Protein AF-A0A818IYR2-F1 (afdb_monomer)

Solvent-accessible surface area (backbone atoms only — not comparable to full-atom values): 24851 Å² total; per-residue (Å²): 136,66,74,66,60,59,52,50,53,51,47,46,41,60,77,42,41,96,75,52,50,72,68,57,50,47,56,48,41,55,52,50,44,56,57,54,74,73,45,86,53,64,68,64,41,49,56,53,48,41,64,60,46,57,47,49,39,68,41,31,75,79,38,62,66,66,35,34,57,78,54,56,71,30,67,50,52,53,47,46,45,56,63,38,51,36,45,47,55,69,46,66,86,74,67,72,72,68,60,32,51,44,39,28,52,53,23,48,36,49,27,32,37,36,74,49,62,43,92,86,26,41,68,60,55,42,67,64,65,74,31,70,65,48,48,50,42,51,28,51,52,38,48,42,58,58,78,36,76,89,55,66,82,39,60,36,55,39,45,20,53,42,27,48,51,53,22,55,54,48,52,47,78,69,66,71,52,75,70,60,47,63,66,45,48,60,41,53,52,29,49,46,51,38,58,63,27,73,68,43,52,52,50,51,64,47,40,76,81,43,52,76,52,84,79,50,50,54,54,42,30,61,50,36,48,44,49,64,56,50,51,54,30,70,80,44,96,49,44,68,61,34,50,54,41,45,52,55,50,45,48,49,48,31,61,42,58,67,69,54,58,53,73,54,63,78,53,38,50,73,67,54,52,50,30,53,51,47,39,49,47,54,67,43,48,58,41,69,65,72,50,71,83,66,66,43,79,90,41,48,62,49,52,54,53,44,51,52,44,49,52,50,31,49,60,50,58,68,75,50,76,86,46,74,68,49,46,54,48,53,43,52,48,34,52,53,56,34,50,46,52,61,25,68,71,54,33,55,53,54,61,68,43,82,63,52,61,62,51,38,56,57,46,52,70,47,98,42,68,70,48,24,42,35,29,50,51,38,46,44,69,66,50,54,55,74,59,54,72,66,45,96,51,62,69,60,53,51,48,49,49,50,56,48,47,66,70,44,73,84,40,83,91,43,55,68,60,51,52,56,48,52,59,38,45,58,47,75,46,63,77,65,60,60,47,52,52,52,51,52,49,62,63,68,68,52,78,81,87,124

pLDDT: mean 78.22, std 14.36, range [30.31, 95.5]

Foldseek 3Di:
DDPVVLVVLLVCLQPCVVPADLVSVLVNLVVLVVVLVVDPDLVVSLVSLLSVLVSLLVCLQVHQSCLDQVNLLRVSLVCLCVSQQLVLLVCVPPDDDVSLQSLLSSLSSLLSSLVNDDLNRLVSNCVRLLDLSNLVSLLVVLVCLQVHPPCLPPQSVLNSSLSSLSSVVSSVVNPDDPVSVVSCVSVLVSLLSSLLGPVVLVVLQCVQVCLLPDDGSNCCNRQPRSLVVLVVCVVDPNVVSSLSSLLSLLVSNLVSLLPDDLVSLLSHDPSNLNSVLRNLCSNLVCLQVQVVVNPDVSRLVSLLSSLVSLVVSLVVLVVDDDDPSSVSSLLSSLVSLLSLLSHDVSLVSCLVPVVLLVSLVVQCPPPDLSSVQSSLSNCLSNDALVVLVPDPCLVSNVVSLVVVLVVPVVDPVCVVVNVSSVVSVVSRDDPVVVVVVVVVVVVVPDPPPD

Radius of gyration: 25.3 Å; Cα contacts (8 Å, |Δi|>4): 445; chains: 1; bounding box: 52×73×76 Å

Mean predicted aligned error: 10.85 Å

Nearest PDB structures (foldseek):
  7rdr-assembly1_A  TM=2.382E-01  e=3.652E-03  unidentified
  7nsc-assembly1_E  TM=1.881E-01  e=1.476E-03  Homo sapiens
  7bdx-assembly1_B  TM=4.785E-01  e=6.117E-01  Homo sapiens
  5a7d-assembly2_E  TM=3.822E-01  e=5.436E-01  Drosophila melanogaster
  6e9t-assembly1_B  TM=2.996E-01  e=1.575E+00  synthetic construct

Secondary structure (DSSP, 8-state):
--HHHHHHHHHHHHHHGGG--HHHHHHHHHHHHHHHHT---HHHHHHHHHHHHHHHHHHHHH-SGGGSHHHHTSHHHHHIIIIIIIHHHHTTTT--THHHHHHHHHHHHHHHHHHT--TTTHHHHHHHH--HHHHHHHHHHHHHHHH-GGGTT-HHHHHHHHHHHHHHHHHHTT---HHHHHHHHHHHHHHHHHHTSHHHHHHHHHHHHHTTSPPPHHHIIIIIIHHHHHTHHHHSS-HHHHHHHHHHHHHHHHHHHHTS-GGGGGG--HHHHHHHHHHHHHHHHHHHTT-GGGGSHHHHHHHHHHHHHHHHHHHHHTTS---HHHHHHHHHHHHHHHHHTTSHHHHHHHHH-TTHHHHHHHHTTSS-HHHHHHHHHHHHHHS-HHHHHTSS-HHHHHHHHHHHHHHHTT-GGGHHHHHHHHHHHHTTS-HHHHHHHHHHHHHHS-----

Structure (mmCIF, N/CA/C/O backbone):
data_AF-A0A818IYR2-F1
#
_entry.id   AF-A0A818IYR2-F1
#
loop_
_atom_site.group_PDB
_atom_site.id
_atom_site.type_symbol
_atom_site.label_atom_id
_atom_site.label_alt_id
_atom_site.label_comp_id
_atom_site.label_asym_id
_atom_site.label_entity_id
_atom_site.label_seq_id
_atom_site.pdbx_PDB_ins_code
_atom_site.Cartn_x
_atom_site.Cartn_y
_atom_site.Cartn_z
_atom_site.occupancy
_atom_site.B_iso_or_equiv
_atom_site.auth_seq_id
_atom_site.auth_comp_id
_atom_site.auth_asym_id
_atom_site.auth_atom_id
_atom_site.pdbx_PDB_model_num
ATOM 1 N N . MET A 1 1 ? -11.472 0.036 43.973 1.00 47.34 1 MET A N 1
ATOM 2 C CA . MET A 1 1 ? -10.550 -1.118 44.088 1.00 47.34 1 MET A CA 1
ATOM 3 C C . MET A 1 1 ? -9.203 -0.691 43.511 1.00 47.34 1 MET A C 1
ATOM 5 O O . MET A 1 1 ? -9.164 0.326 42.828 1.00 47.34 1 MET A O 1
ATOM 9 N N . SER A 1 2 ? -8.090 -1.265 43.975 1.00 46.97 2 SER A N 1
ATOM 10 C CA . SER A 1 2 ? -6.793 -0.568 43.991 1.00 46.97 2 SER A CA 1
ATOM 11 C C . SER A 1 2 ? -6.053 -0.626 42.649 1.00 46.97 2 SER A C 1
ATOM 13 O O . SER A 1 2 ? -5.951 -1.681 42.031 1.00 46.97 2 SER A O 1
ATOM 15 N N . LYS A 1 3 ? -5.440 0.501 42.253 1.00 55.44 3 LYS A N 1
ATOM 16 C CA . LYS A 1 3 ? -4.482 0.625 41.132 1.00 55.44 3 LYS A CA 1
ATOM 17 C C . LYS A 1 3 ? -3.431 -0.500 41.064 1.00 55.44 3 LYS A C 1
ATOM 19 O O . LYS A 1 3 ? -2.892 -0.747 39.992 1.00 55.44 3 LYS A O 1
ATOM 24 N N . ASN A 1 4 ? -3.163 -1.179 42.182 1.00 60.94 4 ASN A N 1
ATOM 25 C CA . ASN A 1 4 ? -2.232 -2.301 42.272 1.00 60.94 4 ASN A CA 1
ATOM 26 C C . ASN A 1 4 ? -2.635 -3.486 41.378 1.00 60.94 4 ASN A C 1
ATOM 28 O O . ASN A 1 4 ? -1.758 -4.091 40.780 1.00 60.94 4 ASN A O 1
ATOM 32 N N . SER A 1 5 ? -3.932 -3.774 41.213 1.00 76.25 5 SER A N 1
ATOM 33 C CA . SER A 1 5 ? -4.376 -4.938 40.429 1.00 76.25 5 SER A CA 1
ATOM 34 C C . SER A 1 5 ? -4.244 -4.723 38.911 1.00 76.25 5 SER A C 1
ATOM 36 O O . SER A 1 5 ? -3.823 -5.626 38.195 1.00 76.25 5 SER A O 1
ATOM 38 N N . ILE A 1 6 ? -4.489 -3.505 38.405 1.00 81.44 6 ILE A N 1
ATOM 39 C CA . ILE A 1 6 ? -4.233 -3.175 36.989 1.00 81.44 6 ILE A CA 1
ATOM 40 C C . ILE A 1 6 ? -2.739 -3.268 36.676 1.00 81.44 6 ILE A C 1
ATOM 42 O O . ILE A 1 6 ? -2.364 -3.888 35.682 1.00 81.44 6 ILE A O 1
ATOM 46 N N . GLU A 1 7 ? -1.879 -2.690 37.520 1.00 84.19 7 GLU A N 1
ATOM 47 C CA . GLU A 1 7 ? -0.434 -2.711 37.276 1.00 84.19 7 GLU A CA 1
ATOM 48 C C . GLU A 1 7 ? 0.134 -4.139 37.317 1.00 84.19 7 GLU A C 1
ATOM 50 O O . GLU A 1 7 ? 1.054 -4.440 36.560 1.00 84.19 7 GLU A O 1
ATOM 55 N N . GLU A 1 8 ? -0.439 -5.042 38.120 1.00 85.19 8 GLU A N 1
ATOM 56 C CA . GLU A 1 8 ? -0.088 -6.470 38.125 1.00 85.19 8 GLU A CA 1
ATOM 57 C C . GLU A 1 8 ? -0.376 -7.137 36.772 1.00 85.19 8 GLU A C 1
ATOM 59 O O . GLU A 1 8 ? 0.517 -7.766 36.191 1.00 85.19 8 GLU A O 1
ATOM 64 N N . HIS A 1 9 ? -1.579 -6.949 36.216 1.00 87.50 9 HIS A N 1
ATOM 65 C CA . HIS A 1 9 ? -1.922 -7.467 34.886 1.00 87.50 9 HIS A CA 1
ATOM 66 C C . HIS A 1 9 ? -1.036 -6.851 33.792 1.00 87.50 9 HIS A C 1
ATOM 68 O O . HIS A 1 9 ? -0.503 -7.569 32.944 1.00 87.50 9 HIS A O 1
ATOM 74 N N . LEU A 1 10 ? -0.806 -5.534 33.828 1.00 86.56 10 LEU A N 1
ATOM 75 C CA . LEU A 1 10 ? 0.062 -4.856 32.859 1.00 86.56 10 LEU A CA 1
ATOM 76 C C . LEU A 1 10 ? 1.512 -5.336 32.948 1.00 86.56 10 LEU A C 1
ATOM 78 O O . LEU A 1 10 ? 2.140 -5.582 31.919 1.00 86.56 10 LEU A O 1
ATOM 82 N N . THR A 1 11 ? 2.042 -5.501 34.159 1.00 86.38 11 THR A N 1
ATOM 83 C CA . THR A 1 11 ? 3.401 -6.009 34.392 1.00 86.38 11 THR A CA 1
ATOM 84 C C . THR A 1 11 ? 3.534 -7.441 33.894 1.00 86.38 11 THR A C 1
ATOM 86 O O . THR A 1 11 ? 4.506 -7.757 33.209 1.00 86.38 11 THR A O 1
ATOM 89 N N . THR A 1 12 ? 2.523 -8.276 34.140 1.00 86.19 12 THR A N 1
ATOM 90 C CA . THR A 1 12 ? 2.473 -9.655 33.643 1.00 86.19 12 THR A CA 1
ATOM 91 C C . THR A 1 12 ? 2.527 -9.696 32.116 1.00 86.19 12 THR A C 1
ATOM 93 O O . THR A 1 12 ? 3.352 -10.412 31.552 1.00 86.19 12 THR A O 1
ATOM 96 N N . ILE A 1 13 ? 1.731 -8.875 31.424 1.00 86.69 13 ILE A N 1
ATOM 97 C CA . ILE A 1 13 ? 1.760 -8.794 29.954 1.00 86.69 13 ILE A CA 1
ATOM 98 C C . ILE A 1 13 ? 3.110 -8.247 29.456 1.00 86.69 13 ILE A C 1
ATOM 100 O O . ILE A 1 13 ? 3.665 -8.779 28.497 1.00 86.69 13 ILE A O 1
ATOM 104 N N . ARG A 1 14 ? 3.685 -7.227 30.111 1.00 85.69 14 ARG A N 1
ATOM 105 C CA . ARG A 1 14 ? 4.997 -6.659 29.733 1.00 85.69 14 ARG A CA 1
ATOM 106 C C . ARG A 1 14 ? 6.133 -7.673 29.853 1.00 85.69 14 ARG A C 1
ATOM 108 O O . ARG A 1 14 ? 6.979 -7.739 28.969 1.00 85.69 14 ARG A O 1
ATOM 115 N N . GLN A 1 15 ? 6.181 -8.418 30.955 1.00 84.88 15 GLN A N 1
ATOM 116 C CA . GLN A 1 15 ? 7.311 -9.293 31.286 1.00 84.88 15 GLN A CA 1
ATOM 117 C C . GLN A 1 15 ? 7.163 -10.696 30.699 1.00 84.88 15 GLN A C 1
ATOM 119 O O . GLN A 1 15 ? 8.152 -11.311 30.305 1.00 84.88 15 GLN A O 1
ATOM 124 N N . HIS A 1 16 ? 5.932 -11.196 30.626 1.00 83.81 16 HIS A N 1
ATOM 125 C CA . HIS A 1 16 ? 5.642 -12.586 30.289 1.00 83.81 16 HIS A CA 1
ATOM 126 C C . HIS A 1 16 ? 4.707 -12.730 29.095 1.00 83.81 16 HIS A C 1
ATOM 128 O O . HIS A 1 16 ? 4.331 -13.853 28.768 1.00 83.81 16 HIS A O 1
ATOM 134 N N . GLY A 1 17 ? 4.354 -11.637 28.414 1.00 78.06 17 GLY A N 1
ATOM 135 C CA . GLY A 1 17 ? 3.335 -11.629 27.370 1.00 78.06 17 GLY A CA 1
ATOM 136 C C . GLY A 1 17 ? 3.499 -12.734 26.331 1.00 78.06 17 GLY A C 1
ATOM 137 O O . GLY A 1 17 ? 2.542 -13.458 26.096 1.00 78.06 17 GLY A O 1
ATOM 138 N N . LEU A 1 18 ? 4.713 -12.969 25.812 1.00 79.44 18 LEU A N 1
ATOM 139 C CA . LEU A 1 18 ? 5.007 -14.029 24.824 1.00 79.44 18 LEU A CA 1
ATOM 140 C C . LEU A 1 18 ? 4.777 -15.465 25.339 1.00 79.44 18 LEU A C 1
ATOM 142 O O . LEU A 1 18 ? 4.669 -16.392 24.547 1.00 79.44 18 LEU A O 1
ATOM 146 N N . SER A 1 19 ? 4.692 -15.654 26.656 1.00 82.75 19 SER A N 1
ATOM 147 C CA . SER A 1 19 ? 4.426 -16.945 27.304 1.00 82.75 19 SER A CA 1
ATOM 148 C C . SER A 1 19 ? 2.979 -17.120 27.784 1.00 82.75 19 SER A C 1
ATOM 150 O O . SER A 1 19 ? 2.596 -18.233 28.130 1.00 82.75 19 SER A O 1
ATOM 152 N N . LEU A 1 20 ? 2.162 -16.057 27.784 1.00 86.62 20 LEU A N 1
ATOM 153 C CA . LEU A 1 20 ? 0.773 -16.111 28.262 1.00 86.62 20 LEU A CA 1
ATOM 154 C C . LEU A 1 20 ? -0.142 -16.831 27.277 1.00 86.62 20 LEU A C 1
ATOM 156 O O . LEU A 1 20 ? -0.167 -16.458 26.114 1.00 86.62 20 LEU A O 1
ATOM 160 N N . SER A 1 21 ? -0.941 -17.801 27.708 1.00 89.44 21 SER A N 1
ATOM 161 C CA . SER A 1 21 ? -1.954 -18.407 26.836 1.00 89.44 21 SER A CA 1
ATOM 162 C C . SER A 1 21 ? -3.038 -17.399 26.421 1.00 89.44 21 SER A C 1
ATOM 164 O O . SER A 1 21 ? -3.223 -16.355 27.052 1.00 89.44 21 SER A O 1
ATOM 166 N N . VAL A 1 22 ? -3.796 -17.734 25.376 1.00 89.69 22 VAL A N 1
ATOM 167 C CA . VAL A 1 22 ? -4.960 -16.949 24.929 1.00 89.69 22 VAL A CA 1
ATOM 168 C C . VAL A 1 22 ? -5.965 -16.742 26.063 1.00 89.69 22 VAL A C 1
ATOM 170 O O . VAL A 1 22 ? -6.416 -15.622 26.282 1.00 89.69 22 VAL A O 1
ATOM 173 N N . GLU A 1 23 ? -6.225 -17.775 26.864 1.00 91.31 23 GLU A N 1
ATOM 174 C CA . GLU A 1 23 ? -7.128 -17.693 28.019 1.00 91.31 23 GLU A CA 1
ATOM 175 C C . GLU A 1 23 ? -6.606 -16.742 29.113 1.00 91.31 23 GLU A C 1
ATOM 177 O O . GLU A 1 23 ? -7.370 -15.992 29.723 1.00 91.31 23 GLU A O 1
ATOM 182 N N . GLN A 1 24 ? -5.288 -16.710 29.341 1.00 90.50 24 GLN A N 1
ATOM 183 C CA . GLN A 1 24 ? -4.668 -15.778 30.293 1.00 90.50 24 GLN A CA 1
ATOM 184 C C . GLN A 1 24 ? -4.734 -14.324 29.802 1.00 90.50 24 GLN A C 1
ATOM 186 O O . GLN A 1 24 ? -4.959 -13.403 30.597 1.00 90.50 24 GLN A O 1
ATOM 191 N N . LEU A 1 25 ? -4.569 -14.106 28.494 1.00 91.25 25 LEU A N 1
ATOM 192 C CA . LEU A 1 25 ? -4.761 -12.793 27.875 1.00 91.25 25 LEU A CA 1
ATOM 193 C C . LEU A 1 25 ? -6.222 -12.351 27.972 1.00 91.25 25 LEU A C 1
ATOM 195 O O . LEU A 1 25 ? -6.486 -11.228 28.394 1.00 91.25 25 LEU A O 1
ATOM 199 N N . LYS A 1 26 ? -7.160 -13.252 27.675 1.00 93.19 26 LYS A N 1
ATOM 200 C CA . LYS A 1 26 ? -8.598 -13.011 27.792 1.00 93.19 26 LYS A CA 1
ATOM 201 C C . LYS A 1 26 ? -9.000 -12.630 29.215 1.00 93.19 26 LYS A C 1
ATOM 203 O O . LYS A 1 26 ? -9.632 -11.601 29.398 1.00 93.19 26 LYS A O 1
ATOM 208 N N . THR A 1 27 ? -8.507 -13.357 30.220 1.00 92.44 27 THR A N 1
ATOM 209 C CA . THR A 1 27 ? -8.728 -13.026 31.640 1.00 92.44 27 THR A CA 1
ATOM 210 C C . THR A 1 27 ? -8.255 -11.605 31.971 1.00 92.44 27 THR A C 1
ATOM 212 O O . THR A 1 27 ? -8.917 -10.867 32.700 1.00 92.44 27 THR A O 1
ATOM 215 N N . SER A 1 28 ? -7.114 -11.190 31.411 1.00 92.00 28 SER A N 1
ATOM 216 C CA . SER A 1 28 ? -6.619 -9.819 31.581 1.00 92.00 28 SER A CA 1
ATOM 217 C C . SER A 1 28 ? -7.501 -8.799 30.856 1.00 92.00 28 SER A C 1
ATOM 219 O O . SER A 1 28 ? -7.740 -7.715 31.383 1.00 92.00 28 SER A O 1
ATOM 221 N N . PHE A 1 29 ? -8.026 -9.134 29.676 1.00 94.06 29 PHE A N 1
ATOM 222 C CA . PHE A 1 29 ? -8.941 -8.265 28.939 1.00 94.06 29 PHE A CA 1
ATOM 223 C C . PHE A 1 29 ? -10.302 -8.125 29.627 1.00 94.06 29 PHE A C 1
ATOM 225 O O . PHE A 1 29 ? -10.819 -7.012 29.681 1.00 94.06 29 PHE A O 1
ATOM 232 N N . ASP A 1 30 ? -10.864 -9.195 30.189 1.00 94.25 30 ASP A N 1
ATOM 233 C CA . ASP A 1 30 ? -12.097 -9.161 30.990 1.00 94.25 30 ASP A CA 1
ATOM 234 C C . ASP A 1 30 ? -11.946 -8.214 32.189 1.00 94.25 30 ASP A C 1
ATOM 236 O O . ASP A 1 30 ? -12.815 -7.379 32.477 1.00 94.25 30 ASP A O 1
ATOM 240 N N . PHE A 1 31 ? -10.791 -8.290 32.857 1.00 92.94 31 PHE A N 1
ATOM 241 C CA . PHE A 1 31 ? -10.442 -7.382 33.941 1.00 92.94 31 PHE A CA 1
ATOM 242 C C . PHE A 1 31 ? -10.345 -5.927 33.452 1.00 92.94 31 PHE A C 1
ATOM 244 O O . PHE A 1 31 ? -10.959 -5.035 34.039 1.00 92.94 31 PHE A O 1
ATOM 251 N N . PHE A 1 32 ? -9.658 -5.675 32.331 1.00 93.62 32 PHE A N 1
ATOM 252 C CA . PHE A 1 32 ? -9.563 -4.335 31.741 1.00 93.62 32 PHE A CA 1
ATOM 253 C C . PHE A 1 32 ? -10.931 -3.758 31.375 1.00 93.62 32 PHE A C 1
ATOM 255 O O . PHE A 1 32 ? -11.208 -2.603 31.690 1.00 93.62 32 PHE A O 1
ATOM 262 N N . VAL A 1 33 ? -11.805 -4.548 30.749 1.00 93.88 33 VAL A N 1
ATOM 263 C CA . VAL A 1 33 ? -13.171 -4.132 30.398 1.00 93.88 33 VAL A CA 1
ATOM 264 C C . VAL A 1 33 ? -13.954 -3.735 31.647 1.00 93.88 33 VAL A C 1
ATOM 266 O O . VAL A 1 33 ? -14.619 -2.697 31.647 1.00 93.88 33 VAL A O 1
ATOM 269 N N . THR A 1 34 ? -13.854 -4.530 32.714 1.00 92.81 34 THR A N 1
ATOM 270 C CA . THR A 1 34 ? -14.526 -4.249 33.989 1.00 92.81 34 THR A CA 1
ATOM 271 C C . THR A 1 34 ? -14.072 -2.911 34.561 1.00 92.81 34 THR A C 1
ATOM 273 O O . THR A 1 34 ? -14.911 -2.068 34.869 1.00 92.81 34 THR A O 1
ATOM 276 N N . GLU A 1 35 ? -12.763 -2.668 34.622 1.00 90.75 35 GLU A N 1
ATOM 277 C CA . GLU A 1 35 ? -12.214 -1.406 35.130 1.00 90.75 35 GLU A CA 1
ATOM 278 C C . GLU A 1 35 ? -12.613 -0.211 34.250 1.00 90.75 35 GLU A C 1
ATOM 280 O O . GLU A 1 35 ? -13.051 0.819 34.766 1.00 90.75 35 GLU A O 1
ATOM 285 N N . LEU A 1 36 ? -12.558 -0.347 32.921 1.00 91.00 36 LEU A N 1
ATOM 286 C CA . LEU A 1 36 ? -12.937 0.723 31.990 1.00 91.00 36 LEU A CA 1
ATOM 287 C C . LEU A 1 36 ? -14.412 1.125 32.112 1.00 91.00 36 LEU A C 1
ATOM 289 O O . LEU A 1 36 ? -14.730 2.309 31.980 1.00 91.00 36 LEU A O 1
ATOM 293 N N . LYS A 1 37 ? -15.302 0.170 32.411 1.00 89.62 37 LYS A N 1
ATOM 294 C CA . LYS A 1 37 ? -16.732 0.424 32.651 1.00 89.62 37 LYS A CA 1
ATOM 295 C C . LYS A 1 37 ? -16.999 1.236 33.922 1.00 89.62 37 LYS A C 1
ATOM 297 O O . LYS A 1 37 ? -18.067 1.826 34.026 1.00 89.62 37 LYS A O 1
ATOM 302 N N . THR A 1 38 ? -16.054 1.303 34.864 1.00 89.56 38 THR A N 1
ATOM 303 C CA . THR A 1 38 ? -16.214 2.091 36.103 1.00 89.56 38 THR A CA 1
ATOM 304 C C . THR A 1 38 ? -15.841 3.569 35.960 1.00 89.56 38 THR A C 1
ATOM 306 O O . THR A 1 38 ? -16.116 4.360 36.861 1.00 89.56 38 THR A O 1
ATOM 309 N N . ILE A 1 39 ? -15.196 3.960 34.856 1.00 88.25 39 ILE A N 1
ATOM 310 C CA . ILE A 1 39 ? -14.648 5.309 34.672 1.00 88.25 39 ILE A CA 1
ATOM 311 C C . ILE A 1 39 ? -15.516 6.076 33.686 1.00 88.25 39 ILE A C 1
ATOM 313 O O . ILE A 1 39 ? -15.412 5.820 32.495 1.00 88.25 39 ILE A O 1
ATOM 317 N N . ASP A 1 40 ? -16.301 7.061 34.120 1.00 84.62 40 ASP A N 1
ATOM 318 C CA . ASP A 1 40 ? -17.147 7.858 33.209 1.00 84.62 40 ASP A CA 1
ATOM 319 C C . ASP A 1 40 ? -16.381 8.949 32.443 1.00 84.62 40 ASP A C 1
ATOM 321 O O . ASP A 1 40 ? -16.734 9.304 31.318 1.00 84.62 40 ASP A O 1
ATOM 325 N N . ASN A 1 41 ? -15.313 9.488 33.037 1.00 87.75 41 ASN A N 1
ATOM 326 C CA . ASN A 1 41 ? -14.535 10.570 32.441 1.00 87.75 41 ASN A CA 1
ATOM 327 C C . ASN A 1 41 ? -13.654 10.064 31.283 1.00 87.75 41 ASN A C 1
ATOM 329 O O . ASN A 1 41 ? -12.801 9.193 31.463 1.00 87.75 41 ASN A O 1
ATOM 333 N N . PHE A 1 42 ? -13.823 10.670 30.105 1.00 82.56 42 PHE A N 1
ATOM 334 C CA . PHE A 1 42 ? -13.135 10.278 28.873 1.00 82.56 42 PHE A CA 1
ATOM 335 C C . PHE A 1 42 ? -11.606 10.374 28.954 1.00 82.56 42 PHE A C 1
ATOM 337 O O . PHE A 1 42 ? -10.924 9.448 28.525 1.00 82.56 42 PHE A O 1
ATOM 344 N N . GLU A 1 43 ? -11.053 11.455 29.507 1.00 83.00 43 GLU A N 1
ATOM 345 C CA . GLU A 1 43 ? -9.597 11.651 29.596 1.00 83.00 43 GLU A CA 1
ATOM 346 C C . GLU A 1 43 ? -8.948 10.612 30.514 1.00 83.00 43 GLU A C 1
ATOM 348 O O . GLU A 1 43 ? -7.946 9.988 30.162 1.00 83.00 43 GLU A O 1
ATOM 353 N N . THR A 1 44 ? -9.567 10.371 31.673 1.00 85.25 44 THR A N 1
ATOM 354 C CA . THR A 1 44 ? -9.107 9.371 32.644 1.00 85.25 44 THR A CA 1
ATOM 355 C C . THR A 1 44 ? -9.162 7.973 32.038 1.00 85.25 44 THR A C 1
ATOM 357 O O . THR A 1 44 ? -8.199 7.211 32.143 1.00 85.25 44 THR A O 1
ATOM 360 N N . ARG A 1 45 ? -10.264 7.653 31.349 1.00 87.25 45 ARG A N 1
ATOM 361 C CA . ARG A 1 45 ? -10.434 6.377 30.653 1.00 87.25 45 ARG A CA 1
ATOM 362 C C . ARG A 1 45 ? -9.400 6.211 29.536 1.00 87.25 45 ARG A C 1
ATOM 364 O O . ARG A 1 45 ? -8.774 5.163 29.442 1.00 87.25 45 ARG A O 1
ATOM 371 N N . SER A 1 46 ? -9.162 7.253 28.743 1.00 85.88 46 SER A N 1
ATOM 372 C CA . SER A 1 46 ? -8.192 7.237 27.639 1.00 85.88 46 SER A CA 1
ATOM 373 C C . SER A 1 46 ? -6.762 7.035 28.136 1.00 85.88 46 SER A C 1
ATOM 375 O O . SER A 1 46 ? -6.030 6.219 27.584 1.00 85.88 46 SER A O 1
ATOM 377 N N . SER A 1 47 ? -6.376 7.712 29.222 1.00 85.69 47 SER A N 1
ATOM 378 C CA . SER A 1 47 ? -5.067 7.532 29.864 1.00 85.69 47 SER A CA 1
ATOM 379 C C . SER A 1 47 ? -4.859 6.101 30.367 1.00 85.69 47 SER A C 1
ATOM 381 O O . SER A 1 47 ? -3.777 5.532 30.211 1.00 85.69 47 SER A O 1
ATOM 383 N N . LEU A 1 48 ? -5.904 5.487 30.932 1.00 88.19 48 LEU A N 1
ATOM 384 C CA . LEU A 1 48 ? -5.849 4.089 31.346 1.00 88.19 48 LEU A CA 1
ATOM 385 C C . LEU A 1 48 ? -5.717 3.145 30.141 1.00 88.19 48 LEU A C 1
ATOM 387 O O . LEU A 1 48 ? -4.900 2.226 30.162 1.00 88.19 48 LEU A O 1
ATOM 391 N N . ILE A 1 49 ? -6.470 3.404 29.072 1.00 88.38 49 ILE A N 1
ATOM 392 C CA . ILE A 1 49 ? -6.382 2.631 27.831 1.00 88.38 49 ILE A CA 1
ATOM 393 C C . ILE A 1 49 ? -4.974 2.716 27.222 1.00 88.38 49 ILE A C 1
ATOM 395 O O . ILE A 1 49 ? -4.442 1.693 26.798 1.00 88.38 49 ILE A O 1
ATOM 399 N N . ASP A 1 50 ? -4.322 3.882 27.228 1.00 87.06 50 ASP A N 1
ATOM 400 C CA . ASP A 1 50 ? -2.945 4.020 26.725 1.00 87.06 50 ASP A CA 1
ATOM 401 C C . ASP A 1 50 ? -1.958 3.113 27.480 1.00 87.06 50 ASP A C 1
ATOM 403 O O . ASP A 1 50 ? -1.113 2.444 26.875 1.00 87.06 50 ASP A O 1
ATOM 407 N N . GLN A 1 51 ? -2.114 3.016 28.806 1.00 87.44 51 GLN A N 1
ATOM 408 C CA . GLN A 1 51 ? -1.311 2.120 29.645 1.00 87.44 51 GLN A CA 1
ATOM 409 C C . GLN A 1 51 ? -1.549 0.643 29.304 1.00 87.44 51 GLN A C 1
ATOM 411 O O . GLN A 1 51 ? -0.592 -0.138 29.318 1.00 87.44 51 GLN A O 1
ATOM 416 N N . MET A 1 52 ? -2.793 0.282 28.965 1.00 90.25 52 MET A N 1
ATOM 417 C CA . MET A 1 52 ? -3.199 -1.069 28.556 1.00 90.25 52 MET A CA 1
ATOM 418 C C . MET A 1 52 ? -2.720 -1.444 27.151 1.00 90.25 52 MET A C 1
ATOM 420 O O . MET A 1 52 ? -2.285 -2.573 26.936 1.00 90.25 52 MET A O 1
ATOM 424 N N . ILE A 1 53 ? -2.748 -0.513 26.195 1.00 89.44 53 ILE A N 1
ATOM 425 C CA . ILE A 1 53 ? -2.363 -0.767 24.798 1.00 89.44 53 ILE A CA 1
ATOM 426 C C . ILE A 1 53 ? -0.846 -0.909 24.644 1.00 89.44 53 ILE A C 1
ATOM 428 O O . ILE A 1 53 ? -0.387 -1.752 23.875 1.00 89.44 53 ILE A O 1
ATOM 432 N N . SER A 1 54 ? -0.059 -0.100 25.357 1.00 86.19 54 SER A N 1
ATOM 433 C CA . SER A 1 54 ? 1.405 -0.066 25.230 1.00 86.19 54 SER A CA 1
ATOM 434 C C . SER A 1 54 ? 2.080 -1.457 25.232 1.00 86.19 54 SER A C 1
ATOM 436 O O . SER A 1 54 ? 2.794 -1.765 24.272 1.00 86.19 54 SER A O 1
ATOM 438 N N . PRO A 1 55 ? 1.826 -2.354 26.210 1.00 86.50 55 PRO A N 1
ATOM 439 C CA . PRO A 1 55 ? 2.408 -3.699 26.192 1.00 86.50 55 PRO A CA 1
ATOM 440 C C . PRO A 1 55 ? 1.843 -4.619 25.099 1.00 86.50 55 PRO A C 1
ATOM 442 O O . PRO A 1 55 ? 2.537 -5.522 24.625 1.00 86.50 55 PRO A O 1
ATOM 445 N N . LEU A 1 56 ? 0.606 -4.385 24.658 1.00 88.31 56 LEU A N 1
ATOM 446 C CA . LEU A 1 56 ? -0.020 -5.158 23.585 1.00 88.31 56 LEU A CA 1
ATOM 447 C C . LEU A 1 56 ? 0.575 -4.820 22.218 1.00 88.31 56 LEU A C 1
ATOM 449 O O . LEU A 1 56 ? 0.703 -5.710 21.382 1.00 88.31 56 LEU A O 1
ATOM 453 N N . ILE A 1 57 ? 1.014 -3.575 21.997 1.00 85.94 57 ILE A N 1
ATOM 454 C CA . ILE A 1 57 ? 1.713 -3.194 20.761 1.00 85.94 57 ILE A CA 1
ATOM 455 C C . ILE A 1 57 ? 2.978 -4.039 20.588 1.00 85.94 57 ILE A C 1
ATOM 457 O O . ILE A 1 57 ? 3.171 -4.625 19.522 1.00 85.94 57 ILE A O 1
ATOM 461 N N . SER A 1 58 ? 3.816 -4.151 21.626 1.00 79.38 58 SER A N 1
ATOM 462 C CA . SER A 1 58 ? 5.045 -4.958 21.559 1.00 79.38 58 SER A CA 1
ATOM 463 C C . SER A 1 58 ? 4.778 -6.438 21.286 1.00 79.38 58 SER A C 1
ATOM 465 O O . SER A 1 58 ? 5.564 -7.078 20.586 1.00 79.38 58 SER A O 1
ATOM 467 N N . LEU A 1 59 ? 3.664 -6.967 21.798 1.00 79.00 59 LEU A N 1
ATOM 468 C CA . LEU A 1 59 ? 3.242 -8.340 21.529 1.00 79.00 59 LEU A CA 1
ATOM 469 C C . LEU A 1 59 ? 2.739 -8.496 20.096 1.00 79.00 59 LEU A C 1
ATOM 471 O O . LEU A 1 59 ? 3.246 -9.343 19.376 1.00 79.00 59 LEU A O 1
ATOM 475 N N . SER A 1 60 ? 1.829 -7.632 19.645 1.00 75.69 60 SER A N 1
ATOM 476 C CA . SER A 1 60 ? 1.181 -7.723 18.325 1.00 75.69 60 SER A CA 1
ATOM 477 C C . SER A 1 60 ? 2.148 -7.750 17.139 1.00 75.69 60 SER A C 1
ATOM 479 O O . SER A 1 60 ? 1.826 -8.312 16.095 1.00 75.69 60 SER A O 1
ATOM 481 N N . PHE A 1 61 ? 3.339 -7.165 17.289 1.00 71.25 61 PHE A N 1
ATOM 482 C CA . PHE A 1 61 ? 4.365 -7.193 16.250 1.00 71.25 61 PHE A CA 1
ATOM 483 C C . PHE A 1 61 ? 5.062 -8.559 16.131 1.00 71.25 61 PHE A C 1
ATOM 485 O O . PHE A 1 61 ? 5.448 -8.960 15.038 1.00 71.25 61 PHE A O 1
ATOM 492 N N . ASN A 1 62 ? 5.219 -9.278 17.245 1.00 68.88 62 ASN A N 1
ATOM 493 C CA . ASN A 1 62 ? 5.995 -10.521 17.324 1.00 68.88 62 ASN A CA 1
ATOM 494 C C . ASN A 1 62 ? 5.123 -11.772 17.492 1.00 68.88 62 ASN A C 1
ATOM 496 O O . ASN A 1 62 ? 5.641 -12.888 17.503 1.00 68.88 62 ASN A O 1
ATOM 500 N N . ASP A 1 63 ? 3.816 -11.593 17.663 1.00 73.31 63 ASP A N 1
ATOM 501 C CA . ASP A 1 63 ? 2.932 -12.621 18.180 1.00 73.31 63 ASP A CA 1
ATOM 502 C C . ASP A 1 63 ? 1.573 -12.608 17.481 1.00 73.31 63 ASP A C 1
ATOM 504 O O . ASP A 1 63 ? 0.846 -11.612 17.486 1.00 73.31 63 ASP A O 1
ATOM 508 N N . LYS A 1 64 ? 1.221 -13.756 16.901 1.00 80.50 64 LYS A N 1
ATOM 509 C CA . LYS A 1 64 ? -0.020 -13.943 16.145 1.00 80.50 64 LYS A CA 1
ATOM 510 C C . LYS A 1 64 ? -1.235 -14.185 17.038 1.00 80.50 64 LYS A C 1
ATOM 512 O O . LYS A 1 64 ? -2.350 -14.083 16.540 1.00 80.50 64 LYS A O 1
ATOM 517 N N . ARG A 1 65 ? -1.046 -14.459 18.336 1.00 85.62 65 ARG A N 1
ATOM 518 C CA . ARG A 1 65 ? -2.135 -14.827 19.258 1.00 85.62 65 ARG A CA 1
ATOM 519 C C . ARG A 1 65 ? -3.173 -13.729 19.414 1.00 85.62 65 ARG A C 1
ATOM 521 O O . ARG A 1 65 ? -4.358 -14.014 19.483 1.00 85.62 65 ARG A O 1
ATOM 528 N N . LEU A 1 66 ? -2.757 -12.460 19.386 1.00 84.12 66 LEU A N 1
ATOM 529 C CA . LEU A 1 66 ? -3.698 -11.334 19.435 1.00 84.12 66 LEU A CA 1
ATOM 530 C C . LEU A 1 66 ? -4.644 -11.288 18.224 1.00 84.12 66 LEU A C 1
ATOM 532 O O . LEU A 1 66 ? -5.699 -10.667 18.314 1.00 84.12 66 LEU A O 1
ATOM 536 N N . ALA A 1 67 ? -4.286 -11.949 17.120 1.00 84.44 67 ALA A N 1
ATOM 537 C CA . ALA A 1 67 ? -5.135 -12.118 15.949 1.00 84.44 67 ALA A CA 1
ATOM 538 C C . ALA A 1 67 ? -5.931 -13.443 15.969 1.00 84.44 67 ALA A C 1
ATOM 540 O O . ALA A 1 67 ? -6.503 -13.829 14.950 1.00 84.44 67 ALA A O 1
ATOM 541 N N . GLU A 1 68 ? -5.982 -14.168 17.088 1.00 88.31 68 GLU A N 1
ATOM 542 C CA . GLU A 1 68 ? -6.899 -15.299 17.237 1.00 88.31 68 GLU A CA 1
ATOM 543 C C . GLU A 1 68 ? -8.341 -14.809 17.403 1.00 88.31 68 GLU A C 1
ATOM 545 O O . GLU A 1 68 ? -8.602 -13.776 18.023 1.00 88.31 68 GLU A O 1
ATOM 550 N N . VAL A 1 69 ? -9.279 -15.563 16.823 1.00 87.56 69 VAL A N 1
ATOM 551 C CA . VAL A 1 69 ? -10.711 -15.222 16.744 1.00 87.56 69 VAL A CA 1
ATOM 552 C C . VAL A 1 69 ? -11.277 -14.850 18.116 1.00 87.56 69 VAL A C 1
ATOM 554 O O . VAL A 1 69 ? -11.938 -13.824 18.257 1.00 87.56 69 VAL A O 1
ATOM 557 N N . GLU A 1 70 ? -10.939 -15.638 19.135 1.00 90.31 70 GLU A N 1
ATOM 558 C CA . GLU A 1 70 ? -11.419 -15.484 20.511 1.00 90.31 70 GLU A CA 1
ATOM 559 C C . GLU A 1 70 ? -10.994 -14.155 21.146 1.00 90.31 70 GLU A C 1
ATOM 561 O O . GLU A 1 70 ? -11.750 -13.573 21.925 1.00 90.31 70 GLU A O 1
ATOM 566 N N . LEU A 1 71 ? -9.797 -13.659 20.811 1.00 90.94 71 LEU A N 1
ATOM 567 C CA . LEU A 1 71 ? -9.315 -12.372 21.301 1.00 90.94 71 LEU A CA 1
ATOM 568 C C . LEU A 1 71 ? -9.849 -11.220 20.459 1.00 90.94 71 LEU A C 1
ATOM 570 O O . LEU A 1 71 ? -10.253 -10.222 21.041 1.00 90.94 71 LEU A O 1
ATOM 574 N N . ILE A 1 72 ? -9.906 -11.338 19.129 1.00 89.75 72 ILE A N 1
ATOM 575 C CA . ILE A 1 72 ? -10.415 -10.261 18.256 1.00 89.75 72 ILE A CA 1
ATOM 576 C C . ILE A 1 72 ? -11.875 -9.921 18.581 1.00 89.75 72 ILE A C 1
ATOM 578 O O . ILE A 1 72 ? -12.243 -8.747 18.596 1.00 89.75 72 ILE A O 1
ATOM 582 N N . GLN A 1 73 ? -12.698 -10.935 18.861 1.00 90.50 73 GLN A N 1
ATOM 583 C CA . GLN A 1 73 ? -14.109 -10.767 19.225 1.00 90.50 73 GLN A CA 1
ATOM 584 C C . GLN A 1 73 ? -14.315 -10.165 20.620 1.00 90.50 73 GLN A C 1
ATOM 586 O O . GLN A 1 73 ? -15.438 -9.812 20.985 1.00 90.50 73 GLN A O 1
ATOM 591 N N . HIS A 1 74 ? -13.253 -10.057 21.416 1.00 94.94 74 HIS A N 1
ATOM 592 C CA . HIS A 1 74 ? -13.350 -9.603 22.789 1.00 94.94 74 HIS A CA 1
ATOM 593 C C . HIS A 1 74 ? -13.835 -8.147 22.879 1.00 94.94 74 HIS A C 1
ATOM 595 O O . HIS A 1 74 ? -13.377 -7.270 22.142 1.00 94.94 74 HIS A O 1
ATOM 601 N N . GLU A 1 75 ? -14.700 -7.860 23.861 1.00 94.62 75 GLU A N 1
ATOM 602 C CA . GLU A 1 75 ? -15.300 -6.531 24.082 1.00 94.62 75 GLU A CA 1
ATOM 603 C C . GLU A 1 75 ? -14.244 -5.420 24.210 1.00 94.62 75 GLU A C 1
ATOM 605 O O . GLU A 1 75 ? -14.463 -4.284 23.793 1.00 94.62 75 GLU A O 1
ATOM 610 N N . PHE A 1 76 ? -13.061 -5.760 24.720 1.00 94.31 76 PHE A N 1
ATOM 611 C CA . PHE A 1 76 ? -11.925 -4.846 24.806 1.00 94.31 76 PHE A CA 1
ATOM 612 C C . PHE A 1 76 ? -11.593 -4.186 23.456 1.00 94.31 76 PHE A C 1
ATOM 614 O O . PHE A 1 76 ? -11.462 -2.965 23.404 1.00 94.31 76 PHE A O 1
ATOM 621 N N . PHE A 1 77 ? -11.531 -4.935 22.348 1.00 93.62 77 PHE A N 1
ATOM 622 C CA . PHE A 1 77 ? -11.235 -4.348 21.033 1.00 93.62 77 PHE A CA 1
ATOM 623 C C . PHE A 1 77 ? -12.378 -3.488 20.491 1.00 93.62 77 PHE A C 1
ATOM 625 O O . PHE A 1 77 ? -12.112 -2.492 19.814 1.00 93.62 77 PHE A O 1
ATOM 632 N N . LEU A 1 78 ? -13.629 -3.811 20.832 1.00 93.19 78 LEU A N 1
ATOM 633 C CA . LEU A 1 78 ? -14.776 -2.951 20.525 1.00 93.19 78 LEU A CA 1
ATOM 634 C C . LEU A 1 78 ? -14.663 -1.616 21.269 1.00 93.19 78 LEU A C 1
ATOM 636 O O . LEU A 1 78 ? -14.813 -0.562 20.656 1.00 93.19 78 LEU A O 1
ATOM 640 N N . ILE A 1 79 ? -14.293 -1.642 22.555 1.00 92.69 79 ILE A N 1
ATOM 641 C CA . ILE A 1 79 ? -14.027 -0.431 23.344 1.00 92.69 79 ILE A CA 1
ATOM 642 C C . ILE A 1 79 ? -12.895 0.390 22.718 1.00 92.69 79 ILE A C 1
ATOM 644 O O . ILE A 1 79 ? -13.039 1.604 22.574 1.00 92.69 79 ILE A O 1
ATOM 648 N N . LEU A 1 80 ? -11.793 -0.244 22.300 1.00 93.06 80 LEU A N 1
ATOM 649 C CA . LEU A 1 80 ? -10.694 0.462 21.634 1.00 93.06 80 LEU A CA 1
ATOM 650 C C . LEU A 1 80 ? -11.149 1.131 20.331 1.00 93.06 80 LEU A C 1
ATOM 652 O O . LEU A 1 80 ? -10.812 2.287 20.077 1.00 93.06 80 LEU A O 1
ATOM 656 N N . ARG A 1 81 ? -11.938 0.435 19.511 1.00 93.81 81 ARG A N 1
ATOM 657 C CA . ARG A 1 81 ? -12.476 1.004 18.273 1.00 93.81 81 ARG A CA 1
ATOM 658 C C . ARG A 1 81 ? -13.410 2.179 18.555 1.00 93.81 81 ARG A C 1
ATOM 660 O O . ARG A 1 81 ? -13.221 3.256 17.996 1.00 93.81 81 ARG A O 1
ATOM 667 N N . ASP A 1 82 ? -14.408 1.975 19.405 1.00 92.25 82 ASP A N 1
ATOM 668 C CA . ASP A 1 82 ? -15.504 2.927 19.581 1.00 92.25 82 ASP A CA 1
ATOM 669 C C . ASP A 1 82 ? -15.079 4.138 20.409 1.00 92.25 82 ASP A C 1
ATOM 671 O O . ASP A 1 82 ? -15.396 5.277 20.070 1.00 92.25 82 ASP A O 1
ATOM 675 N N . GLN A 1 83 ? -14.321 3.910 21.480 1.00 87.94 83 GLN A N 1
ATOM 676 C CA . GLN A 1 83 ? -13.987 4.957 22.442 1.00 87.94 83 GLN A CA 1
ATOM 677 C C . GLN A 1 83 ? -12.625 5.594 22.185 1.00 87.94 83 GLN A C 1
ATOM 679 O O . GLN A 1 83 ? -12.428 6.750 22.554 1.00 87.94 83 GLN A O 1
ATOM 684 N N . ILE A 1 84 ? -11.684 4.881 21.556 1.00 89.19 84 ILE A N 1
ATOM 685 C CA . ILE A 1 84 ? -10.415 5.490 21.152 1.00 89.19 84 ILE A CA 1
ATOM 686 C C . ILE A 1 84 ? -10.474 5.916 19.700 1.00 89.19 84 ILE A C 1
ATOM 688 O O . ILE A 1 84 ? -10.477 7.115 19.452 1.00 89.19 84 ILE A O 1
ATOM 692 N N . LEU A 1 85 ? -10.545 4.982 18.748 1.00 91.69 85 LEU A N 1
ATOM 693 C CA . LEU A 1 85 ? -10.399 5.333 17.332 1.00 91.69 85 LEU A CA 1
ATOM 694 C C . LEU A 1 85 ? -11.491 6.308 16.872 1.00 91.69 85 LEU A C 1
ATOM 696 O O . LEU A 1 85 ? -11.168 7.403 16.422 1.00 91.69 85 LEU A O 1
ATOM 700 N N . ILE A 1 86 ? -12.768 5.949 17.024 1.00 93.19 86 ILE A N 1
ATOM 701 C CA . ILE A 1 86 ? -13.892 6.773 16.550 1.00 93.19 86 ILE A CA 1
ATOM 702 C C . ILE A 1 86 ? -13.962 8.093 17.324 1.00 93.19 86 ILE A C 1
ATOM 704 O O . ILE A 1 86 ? -13.949 9.163 16.719 1.00 93.19 86 ILE A O 1
ATOM 708 N N . GLU A 1 87 ? -14.008 8.045 18.656 1.00 89.00 87 GLU A N 1
ATOM 709 C CA . GLU A 1 87 ? -14.229 9.261 19.443 1.00 89.00 87 GLU A CA 1
ATOM 710 C C . GLU A 1 87 ? -13.024 10.220 19.424 1.00 89.00 87 GLU A C 1
ATOM 712 O O . GLU A 1 87 ? -13.227 11.433 19.405 1.00 89.00 87 GLU A O 1
ATOM 717 N N . HIS A 1 88 ? -11.774 9.736 19.361 1.00 87.44 88 HIS A N 1
ATOM 718 C CA . HIS A 1 88 ? -10.621 10.640 19.208 1.00 87.44 88 HIS A CA 1
ATOM 719 C C . HIS A 1 88 ? -10.562 11.256 17.815 1.00 87.44 88 HIS A C 1
ATOM 721 O O . HIS A 1 88 ? -10.245 12.441 17.705 1.00 87.44 88 HIS A O 1
ATOM 727 N N . LEU A 1 89 ? -10.889 10.496 16.759 1.00 88.69 89 LEU A N 1
ATOM 728 C CA . LEU A 1 89 ? -11.021 11.081 15.427 1.00 88.69 89 LEU A CA 1
ATOM 729 C C . LEU A 1 89 ? -12.105 12.160 15.448 1.00 88.69 89 LEU A C 1
ATOM 731 O O . LEU A 1 89 ? -11.841 13.270 15.004 1.00 88.69 89 LEU A O 1
ATOM 735 N N . ARG A 1 90 ? -13.264 11.917 16.064 1.00 87.62 90 ARG A N 1
ATOM 736 C CA . ARG A 1 90 ? -14.332 12.921 16.200 1.00 87.62 90 ARG A CA 1
ATOM 737 C C . ARG A 1 90 ? -13.898 14.170 16.974 1.00 87.62 90 ARG A C 1
ATOM 739 O O . ARG A 1 90 ? -14.212 15.294 16.584 1.00 87.62 90 ARG A O 1
ATOM 746 N N . ARG A 1 91 ? -13.150 13.991 18.067 1.00 83.56 91 ARG A N 1
ATOM 747 C CA . ARG A 1 91 ? -12.670 15.073 18.949 1.00 83.56 91 ARG A CA 1
ATOM 748 C C . ARG A 1 91 ? -11.365 15.730 18.497 1.00 83.56 91 ARG A C 1
ATOM 750 O O . ARG A 1 91 ? -10.846 16.571 19.228 1.00 83.56 91 ARG A O 1
ATOM 757 N N . ARG A 1 92 ? -10.858 15.426 17.297 1.00 78.44 92 ARG A N 1
ATOM 758 C CA . ARG A 1 92 ? -9.610 15.981 16.722 1.00 78.44 92 ARG A CA 1
ATOM 759 C C . ARG A 1 92 ? -9.489 17.511 16.770 1.00 78.44 92 ARG A C 1
ATOM 761 O O . ARG A 1 92 ? -8.389 18.048 16.718 1.00 78.44 92 ARG A O 1
ATOM 768 N N . HIS A 1 93 ? -10.612 18.220 16.888 1.00 68.25 93 HIS A N 1
ATOM 769 C CA . HIS A 1 93 ? -10.671 19.682 16.978 1.00 68.25 93 HIS A CA 1
ATOM 770 C C . HIS A 1 93 ? -10.435 20.254 18.379 1.00 68.25 93 HIS A C 1
ATOM 772 O O . HIS A 1 93 ? -10.298 21.471 18.492 1.00 68.25 93 HIS A O 1
ATOM 778 N N . ILE A 1 94 ? -10.456 19.423 19.426 1.00 57.03 94 ILE A N 1
ATOM 779 C CA . ILE A 1 94 ? -10.699 19.893 20.794 1.00 57.03 94 ILE A CA 1
ATOM 780 C C . ILE A 1 94 ? -9.410 20.078 21.607 1.00 57.03 94 ILE A C 1
ATOM 782 O O . ILE A 1 94 ? -9.357 21.055 22.338 1.00 57.03 94 ILE A O 1
ATOM 786 N N . GLU A 1 95 ? -8.346 19.272 21.468 1.00 50.75 95 GLU A N 1
ATOM 787 C CA . GLU A 1 95 ? -7.171 19.405 22.360 1.00 50.75 95 GLU A CA 1
ATOM 788 C C . GLU A 1 95 ? -5.871 18.750 21.846 1.00 50.75 95 GLU A C 1
ATOM 790 O O . GLU A 1 95 ? -5.900 17.781 21.087 1.00 50.75 95 GLU A O 1
ATOM 795 N N . GLY A 1 96 ? -4.722 19.307 22.263 1.00 53.09 96 GLY A N 1
ATOM 796 C CA . GLY A 1 96 ? -3.378 19.006 21.747 1.00 53.09 96 GLY A CA 1
ATOM 797 C C . GLY A 1 96 ? -2.701 17.722 22.256 1.00 53.09 96 GLY A C 1
ATOM 798 O O . GLY A 1 96 ? -3.060 17.188 23.294 1.00 53.09 96 GLY A O 1
ATOM 799 N N . ASN A 1 97 ? -1.668 17.283 21.516 1.00 55.72 97 ASN A N 1
ATOM 800 C CA . ASN A 1 97 ? -0.626 16.248 21.735 1.00 55.72 97 ASN A CA 1
ATOM 801 C C . ASN A 1 97 ? -0.916 14.968 22.560 1.00 55.72 97 ASN A C 1
ATOM 803 O O . ASN A 1 97 ? -0.515 13.890 22.117 1.00 55.72 97 ASN A O 1
ATOM 807 N N . LEU A 1 98 ? -1.537 15.032 23.742 1.00 53.25 98 LEU A N 1
ATOM 808 C CA . LEU A 1 98 ? -1.785 13.861 24.595 1.00 53.25 98 LEU A CA 1
ATOM 809 C C . LEU A 1 98 ? -2.817 12.911 23.958 1.00 53.25 98 LEU A C 1
ATOM 811 O O . LEU A 1 98 ? -2.589 11.707 23.904 1.00 53.25 98 LEU A O 1
ATOM 815 N N . THR A 1 99 ? -3.890 13.457 23.383 1.00 67.25 99 THR A N 1
ATOM 816 C CA . THR A 1 99 ? -4.934 12.745 22.616 1.00 67.25 99 THR A CA 1
ATOM 817 C C . THR A 1 99 ? -4.383 12.083 21.350 1.00 67.25 99 THR A C 1
ATOM 819 O O . THR A 1 99 ? -4.743 10.949 21.030 1.00 67.25 99 THR A O 1
ATOM 822 N N . GLY A 1 100 ? -3.458 12.745 20.650 1.00 79.25 100 GLY A N 1
ATOM 823 C CA . GLY A 1 100 ? -2.861 12.214 19.420 1.00 79.25 100 GLY A CA 1
ATOM 824 C C . GLY A 1 100 ? -2.047 10.937 19.650 1.00 79.25 100 GLY A C 1
ATOM 825 O O . GLY A 1 100 ? -2.135 9.988 18.869 1.00 79.25 100 GLY A O 1
ATOM 826 N N . LYS A 1 101 ? -1.284 10.868 20.748 1.00 85.44 101 LYS A N 1
ATOM 827 C CA . LYS A 1 101 ? -0.443 9.699 21.049 1.00 85.44 101 LYS A CA 1
ATOM 828 C C . LYS A 1 101 ? -1.269 8.434 21.313 1.00 85.44 101 LYS A C 1
ATOM 830 O O . LYS A 1 101 ? -0.897 7.365 20.832 1.00 85.44 101 LYS A O 1
ATOM 835 N N . ILE A 1 102 ? -2.386 8.565 22.028 1.00 88.69 102 ILE A N 1
ATOM 836 C CA . ILE A 1 102 ? -3.281 7.442 22.351 1.00 88.69 102 ILE A CA 1
ATOM 837 C C . ILE A 1 102 ? -3.922 6.902 21.069 1.00 88.69 102 ILE A C 1
ATOM 839 O O . ILE A 1 102 ? -3.894 5.695 20.820 1.00 88.69 102 ILE A O 1
ATOM 843 N N . LEU A 1 103 ? -4.415 7.801 20.208 1.00 90.50 103 LEU A N 1
ATOM 844 C CA . LEU A 1 103 ? -4.938 7.443 18.889 1.00 90.50 103 LEU A CA 1
ATOM 845 C C . LEU A 1 103 ? -3.884 6.711 18.043 1.00 90.50 103 LEU A C 1
ATOM 847 O O . LEU A 1 103 ? -4.192 5.686 17.429 1.00 90.50 103 LEU A O 1
ATOM 851 N N . LEU A 1 104 ? -2.635 7.189 18.051 1.00 91.50 104 LEU A N 1
ATOM 852 C CA . LEU A 1 104 ? -1.535 6.545 17.333 1.00 91.50 104 LEU A CA 1
ATOM 853 C C . LEU A 1 104 ? -1.261 5.134 17.856 1.00 91.50 104 LEU A C 1
ATOM 855 O O . LEU A 1 104 ? -1.104 4.207 17.060 1.00 91.50 104 LEU A O 1
ATOM 859 N N . ASN A 1 105 ? -1.206 4.962 19.175 1.00 91.38 105 ASN A N 1
ATOM 860 C CA . ASN A 1 105 ? -0.959 3.670 19.807 1.00 91.38 105 ASN A CA 1
ATOM 861 C C . ASN A 1 105 ? -2.069 2.664 19.477 1.00 91.38 105 ASN A C 1
ATOM 863 O O . ASN A 1 105 ? -1.774 1.543 19.058 1.00 91.38 105 ASN A O 1
ATOM 867 N N . ALA A 1 106 ? -3.333 3.077 19.577 1.00 92.56 106 ALA A N 1
ATOM 868 C CA . ALA A 1 106 ? -4.465 2.244 19.186 1.00 92.56 106 ALA A CA 1
ATOM 869 C C . ALA A 1 106 ? -4.418 1.887 17.693 1.00 92.56 106 ALA A C 1
ATOM 871 O O . ALA A 1 106 ? -4.536 0.718 17.334 1.00 92.56 106 ALA A O 1
ATOM 872 N N . SER A 1 107 ? -4.156 2.862 16.819 1.00 94.19 107 SER A N 1
ATOM 873 C 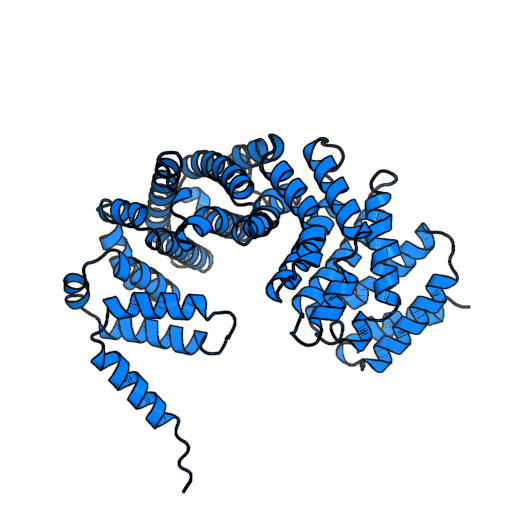CA . SER A 1 107 ? -4.052 2.627 15.372 1.00 94.19 107 SER A CA 1
ATOM 874 C C . SER A 1 107 ? -2.916 1.655 15.025 1.00 94.19 107 SER A C 1
ATOM 876 O O . SER A 1 107 ? -3.072 0.813 14.143 1.00 94.19 107 SER A O 1
ATOM 878 N N . ASN A 1 108 ? -1.789 1.734 15.742 1.00 92.56 108 ASN A N 1
ATOM 879 C CA . ASN A 1 108 ? -0.648 0.831 15.582 1.00 92.56 108 ASN A CA 1
ATOM 880 C C . ASN A 1 108 ? -0.980 -0.599 16.028 1.00 92.56 108 ASN A C 1
ATOM 882 O O . ASN A 1 108 ? -0.670 -1.551 15.316 1.00 92.56 108 ASN A O 1
ATOM 886 N N . LEU A 1 109 ? -1.648 -0.749 17.180 1.00 92.19 109 LEU A N 1
ATOM 887 C CA . LEU A 1 109 ? -2.120 -2.051 17.652 1.00 92.19 109 LEU A CA 1
ATOM 888 C C . LEU A 1 109 ? -3.023 -2.697 16.602 1.00 92.19 109 LEU A C 1
ATOM 890 O O . LEU A 1 109 ? -2.786 -3.841 16.230 1.00 92.19 109 LEU A O 1
ATOM 894 N N . PHE A 1 110 ? -3.999 -1.947 16.078 1.00 92.19 110 PHE A N 1
ATOM 895 C CA . PHE A 1 110 ? -4.867 -2.439 15.016 1.00 92.19 110 PHE A CA 1
ATOM 896 C C . PHE A 1 110 ? -4.030 -2.846 13.806 1.00 92.19 110 PHE A C 1
ATOM 898 O O . PHE A 1 110 ? -4.044 -4.019 13.462 1.00 92.19 110 PHE A O 1
ATOM 905 N N . MET A 1 111 ? -3.230 -1.953 13.215 1.00 90.88 111 MET A N 1
ATOM 906 C CA . MET A 1 111 ? -2.375 -2.285 12.063 1.00 90.88 111 MET A CA 1
ATOM 907 C C . MET A 1 111 ? -1.603 -3.608 12.240 1.00 90.88 111 MET A C 1
ATOM 909 O O . MET A 1 111 ? -1.584 -4.421 11.315 1.00 90.88 111 MET A O 1
ATOM 913 N N . ASN A 1 112 ? -1.030 -3.857 13.421 1.00 87.31 112 ASN A N 1
ATOM 914 C CA . ASN A 1 112 ? -0.316 -5.100 13.714 1.00 87.31 112 ASN A CA 1
ATOM 915 C C . ASN A 1 112 ? -1.234 -6.336 13.761 1.00 87.31 112 ASN A C 1
ATOM 917 O O . ASN A 1 112 ? -0.853 -7.386 13.245 1.00 87.31 112 ASN A O 1
ATOM 921 N N . LEU A 1 113 ? -2.452 -6.230 14.307 1.00 86.69 113 LEU A N 1
ATOM 922 C CA . LEU A 1 113 ? -3.458 -7.302 14.212 1.00 86.69 113 LEU A CA 1
ATOM 923 C C . LEU A 1 113 ? -3.742 -7.655 12.748 1.00 86.69 113 LEU A C 1
ATOM 925 O O . LEU A 1 113 ? -3.750 -8.827 12.378 1.00 86.69 113 LEU A O 1
ATOM 929 N N . TYR A 1 114 ? -3.911 -6.637 11.900 1.00 84.75 114 TYR A N 1
ATOM 930 C CA . TYR A 1 114 ? -4.262 -6.818 10.489 1.00 84.75 114 TYR A CA 1
ATOM 931 C C . TYR A 1 114 ? -3.113 -7.389 9.651 1.00 84.75 114 TYR A C 1
ATOM 933 O O . TYR A 1 114 ? -3.352 -8.083 8.662 1.00 84.75 114 TYR A O 1
ATOM 941 N N . HIS A 1 115 ? -1.864 -7.165 10.065 1.00 83.06 115 HIS A N 1
ATOM 942 C CA . HIS A 1 115 ? -0.711 -7.827 9.456 1.00 83.06 115 HIS A CA 1
ATOM 943 C C . HIS A 1 115 ? -0.746 -9.354 9.644 1.00 83.06 115 HIS A C 1
ATOM 945 O O . HIS A 1 115 ? -0.224 -10.094 8.812 1.00 83.06 115 HIS A O 1
ATOM 951 N N . ASN A 1 116 ? -1.407 -9.826 10.704 1.00 83.44 116 ASN A N 1
ATOM 952 C CA . ASN A 1 116 ? -1.512 -11.235 11.070 1.00 83.44 116 ASN A CA 1
ATOM 953 C C . ASN A 1 116 ? -2.826 -11.892 10.605 1.00 83.44 116 ASN A C 1
ATOM 955 O O . ASN A 1 116 ? -3.211 -12.944 11.121 1.00 83.44 116 ASN A O 1
ATOM 959 N N . ILE A 1 117 ? -3.521 -11.304 9.626 1.00 83.06 117 ILE A N 1
ATOM 960 C CA . ILE A 1 117 ? -4.768 -11.877 9.114 1.00 83.06 117 ILE A CA 1
ATOM 961 C C . ILE A 1 117 ? -4.528 -13.168 8.338 1.00 83.06 117 ILE A C 1
ATOM 963 O O . ILE A 1 117 ? -3.761 -13.239 7.373 1.00 83.06 117 ILE A O 1
ATOM 967 N N . THR A 1 118 ? -5.297 -14.174 8.715 1.00 83.81 118 THR A N 1
ATOM 968 C CA . THR A 1 118 ? -5.432 -15.473 8.072 1.00 83.81 118 THR A CA 1
ATOM 969 C C . THR A 1 118 ? -6.847 -15.619 7.520 1.00 83.81 118 THR A C 1
ATOM 971 O O . THR A 1 118 ? -7.734 -14.808 7.776 1.00 83.81 118 THR A O 1
ATOM 974 N N . ASP A 1 119 ? -7.095 -16.680 6.758 1.00 82.50 119 ASP A N 1
ATOM 975 C CA . ASP A 1 119 ? -8.447 -16.947 6.251 1.00 82.50 119 ASP A CA 1
ATOM 976 C C . ASP A 1 119 ? -9.424 -17.297 7.393 1.00 82.50 119 ASP A C 1
ATOM 978 O O . ASP A 1 119 ? -10.631 -17.142 7.244 1.00 82.50 119 ASP A O 1
ATOM 982 N N . THR A 1 120 ? -8.904 -17.715 8.555 1.00 85.00 120 THR A N 1
ATOM 983 C CA . THR A 1 120 ? -9.698 -18.094 9.731 1.00 85.00 120 THR A CA 1
ATOM 984 C C . THR A 1 120 ? -10.169 -16.905 10.567 1.00 85.00 120 THR A C 1
ATOM 986 O O . THR A 1 120 ? -11.222 -17.001 11.184 1.00 85.00 120 THR A O 1
ATOM 989 N N . ASN A 1 121 ? -9.427 -15.792 10.598 1.00 87.12 121 ASN A N 1
ATOM 990 C CA . ASN A 1 121 ? -9.768 -14.613 11.410 1.00 87.12 121 ASN A CA 1
ATOM 991 C C . ASN A 1 121 ? -10.277 -13.413 10.587 1.00 87.12 121 ASN A C 1
ATOM 993 O O . ASN A 1 121 ? -10.745 -12.429 11.159 1.00 87.12 121 ASN A O 1
ATOM 997 N N . ALA A 1 122 ? -10.232 -13.492 9.251 1.00 87.50 122 ALA A N 1
ATOM 998 C CA . ALA A 1 122 ? -10.563 -12.376 8.368 1.00 87.50 122 ALA A CA 1
ATOM 999 C C . ALA A 1 122 ? -11.969 -11.796 8.605 1.00 87.50 122 ALA A C 1
ATOM 1001 O O . ALA A 1 122 ? -12.122 -10.577 8.588 1.00 87.50 122 ALA A O 1
ATOM 1002 N N . ALA A 1 123 ? -12.982 -12.638 8.841 1.00 88.25 123 ALA A N 1
ATOM 1003 C CA . ALA A 1 123 ? -14.360 -12.192 9.068 1.00 88.25 123 ALA A CA 1
ATOM 1004 C C . ALA A 1 123 ? -14.498 -11.323 10.331 1.00 88.25 123 ALA A C 1
ATOM 1006 O O . ALA A 1 123 ? -15.125 -10.266 10.296 1.00 88.25 123 ALA A O 1
ATOM 1007 N N . GLU A 1 124 ? -13.841 -11.715 11.420 1.00 89.94 124 GLU A N 1
ATOM 1008 C CA . GLU A 1 124 ? -13.880 -10.977 12.687 1.00 89.94 124 GLU A CA 1
ATOM 1009 C C . GLU A 1 124 ? -13.102 -9.668 12.604 1.00 89.94 124 GLU A C 1
ATOM 1011 O O . GLU A 1 124 ? -13.568 -8.615 13.041 1.00 89.94 124 GLU A O 1
ATOM 1016 N N . CYS A 1 125 ? -11.940 -9.704 11.952 1.00 89.19 125 CYS A N 1
ATOM 1017 C CA . CYS A 1 125 ? -11.174 -8.505 11.642 1.00 89.19 125 CYS A CA 1
ATOM 1018 C C . CYS A 1 125 ? -11.986 -7.520 10.778 1.00 89.19 125 CYS A C 1
ATOM 1020 O O . CYS A 1 125 ? -11.962 -6.311 11.014 1.00 89.19 125 CYS A O 1
ATOM 1022 N N . LYS A 1 126 ? -12.752 -8.015 9.798 1.00 88.88 126 LYS A N 1
ATOM 1023 C CA . LYS A 1 126 ? -13.660 -7.184 8.995 1.00 88.88 126 LYS A CA 1
ATOM 1024 C C . LYS A 1 126 ? -14.753 -6.560 9.856 1.00 88.88 126 LYS A C 1
ATOM 1026 O O . LYS A 1 126 ? -14.917 -5.347 9.798 1.00 88.88 126 LYS A O 1
ATOM 1031 N N . HIS A 1 127 ? -15.439 -7.345 10.686 1.00 87.75 127 HIS A N 1
ATOM 1032 C CA . HIS A 1 127 ? -16.478 -6.839 11.590 1.00 87.75 127 HIS A CA 1
ATOM 1033 C C . HIS A 1 127 ? -15.951 -5.743 12.533 1.00 87.75 127 HIS A C 1
ATOM 1035 O O . HIS A 1 127 ? -16.645 -4.769 12.836 1.00 87.75 127 HIS A O 1
ATOM 1041 N N . LEU A 1 128 ? -14.699 -5.875 12.977 1.00 89.50 128 LEU A N 1
ATOM 1042 C CA . LEU A 1 128 ? -14.074 -4.892 13.843 1.00 89.50 128 LEU A CA 1
ATOM 1043 C C . LEU A 1 128 ? -13.779 -3.572 13.102 1.00 89.50 128 LEU A C 1
ATOM 1045 O O . LEU A 1 128 ? -14.232 -2.531 13.568 1.00 89.50 128 LEU A O 1
ATOM 1049 N N . LEU A 1 129 ? -13.060 -3.572 11.971 1.00 86.50 129 LEU A N 1
ATOM 1050 C CA . LEU A 1 129 ? -12.624 -2.325 11.307 1.00 86.50 129 LEU A CA 1
ATOM 1051 C C . LEU A 1 129 ? -13.567 -1.763 10.238 1.00 86.50 129 LEU A C 1
ATOM 1053 O O . LEU A 1 129 ? -13.571 -0.548 10.033 1.00 86.50 129 LEU A O 1
ATOM 1057 N N . LEU A 1 130 ? -14.354 -2.594 9.550 1.00 88.81 130 LEU A N 1
ATOM 1058 C CA . LEU A 1 130 ? -15.329 -2.144 8.547 1.00 88.81 130 LEU A CA 1
ATOM 1059 C C . LEU A 1 130 ? -16.604 -1.641 9.232 1.00 88.81 130 LEU A C 1
ATOM 1061 O O . LEU A 1 130 ? -17.715 -2.086 8.957 1.00 88.81 130 LEU A O 1
ATOM 1065 N N . HIS A 1 131 ? -16.424 -0.696 10.151 1.00 91.62 131 HIS A N 1
ATOM 1066 C CA . HIS A 1 131 ? -17.491 -0.081 10.917 1.00 91.62 131 HIS A CA 1
ATOM 1067 C C . HIS A 1 131 ? -17.828 1.296 10.350 1.00 91.62 131 HIS A C 1
ATOM 1069 O O . HIS A 1 131 ? -16.949 2.147 10.203 1.00 91.62 131 HIS A O 1
ATOM 1075 N N . TYR A 1 132 ? -19.112 1.546 10.088 1.00 92.94 132 TYR A N 1
ATOM 1076 C CA . TYR A 1 132 ? -19.546 2.744 9.367 1.00 92.94 132 TYR A CA 1
ATOM 1077 C C . TYR A 1 132 ? -19.101 4.057 10.022 1.00 92.94 132 TYR A C 1
ATOM 1079 O O . TYR A 1 132 ? -18.623 4.941 9.321 1.00 92.94 132 TYR A O 1
ATOM 1087 N N . LEU A 1 133 ? -19.164 4.159 11.356 1.00 95.00 133 LEU A N 1
ATOM 1088 C CA . LEU A 1 133 ? -18.698 5.355 12.072 1.00 95.00 133 LEU A CA 1
ATOM 1089 C C . LEU A 1 133 ? -17.196 5.583 11.910 1.00 95.00 133 LEU A C 1
ATOM 1091 O O . LEU A 1 133 ? -16.768 6.721 11.784 1.00 95.00 133 LEU A O 1
ATOM 1095 N N . LEU A 1 134 ? -16.386 4.521 11.911 1.00 94.50 134 LEU A N 1
ATOM 1096 C CA . LEU A 1 134 ? -14.940 4.675 11.761 1.00 94.50 134 LEU A CA 1
ATOM 1097 C C . LEU A 1 134 ? -14.595 5.145 10.348 1.00 94.50 134 LEU A C 1
ATOM 1099 O O . LEU A 1 134 ? -13.762 6.032 10.178 1.00 94.50 134 LEU A O 1
ATOM 1103 N N . ILE A 1 135 ? -15.257 4.568 9.344 1.00 94.50 135 ILE A N 1
ATOM 1104 C CA . ILE A 1 135 ? -15.082 4.974 7.951 1.00 94.50 135 ILE A CA 1
ATOM 1105 C C . ILE A 1 135 ? -15.532 6.425 7.743 1.00 94.50 135 ILE A C 1
ATOM 1107 O O . ILE A 1 135 ? -14.809 7.182 7.098 1.00 94.50 135 ILE A O 1
ATOM 1111 N N . ASP A 1 136 ? -16.662 6.835 8.323 1.00 95.50 136 ASP A N 1
ATOM 1112 C CA . ASP A 1 136 ? -17.153 8.214 8.226 1.00 95.50 136 ASP A CA 1
ATOM 1113 C C . ASP A 1 136 ? -16.185 9.219 8.871 1.00 95.50 136 ASP A C 1
ATOM 1115 O O . ASP A 1 136 ? -15.811 10.211 8.248 1.00 95.50 136 ASP A O 1
ATOM 1119 N N . GLU A 1 137 ? -15.674 8.935 10.072 1.00 94.31 137 GLU A N 1
ATOM 1120 C CA . GLU A 1 137 ? -14.699 9.818 10.726 1.00 94.31 137 GLU A CA 1
ATOM 1121 C C . GLU A 1 137 ? -13.375 9.900 9.945 1.00 94.31 137 GLU A C 1
ATOM 1123 O O . GLU A 1 137 ? -12.783 10.977 9.836 1.00 94.31 137 GLU A O 1
ATOM 1128 N N . LEU A 1 138 ? -12.919 8.796 9.335 1.00 94.25 138 LEU A N 1
ATOM 1129 C CA . LEU A 1 138 ? -11.761 8.813 8.435 1.00 94.25 138 LEU A CA 1
ATOM 1130 C C . LEU A 1 138 ? -12.020 9.684 7.198 1.00 94.25 138 LEU A C 1
ATOM 1132 O O . LEU A 1 138 ? -11.163 10.491 6.837 1.00 94.25 138 LEU A O 1
ATOM 1136 N N . VAL A 1 139 ? -13.195 9.565 6.572 1.00 94.50 139 VAL A N 1
ATOM 1137 C CA . VAL A 1 139 ? -13.610 10.409 5.438 1.00 94.50 139 VAL A CA 1
ATOM 1138 C C . VAL A 1 139 ? -13.583 11.884 5.826 1.00 94.50 139 VAL A C 1
ATOM 1140 O O . VAL A 1 139 ? -13.006 12.697 5.103 1.00 94.50 139 VAL A O 1
ATOM 1143 N N . GLN A 1 140 ? -14.155 12.238 6.978 1.00 92.50 140 GLN A N 1
ATOM 1144 C CA . GLN A 1 140 ? -14.154 13.618 7.455 1.00 92.50 140 GLN A CA 1
ATOM 1145 C C . GLN A 1 140 ? -12.731 14.140 7.698 1.00 92.50 140 GLN A C 1
ATOM 1147 O O . GLN A 1 140 ? -12.417 15.249 7.267 1.00 92.50 140 GLN A O 1
ATOM 1152 N N . CYS A 1 141 ? -11.847 13.336 8.302 1.00 91.12 141 CYS A N 1
ATOM 1153 C CA . CYS A 1 141 ? -10.442 13.710 8.499 1.00 91.12 141 CYS A CA 1
ATOM 1154 C C . CYS A 1 141 ? -9.730 13.987 7.169 1.00 91.12 141 CYS A C 1
ATOM 1156 O O . CYS A 1 141 ? -9.005 14.972 7.043 1.00 91.12 141 CYS A O 1
ATOM 1158 N N . LEU A 1 142 ? -9.942 13.140 6.159 1.00 91.94 142 LEU A N 1
ATOM 1159 C CA . LEU A 1 142 ? -9.357 13.339 4.833 1.00 91.94 142 LEU A CA 1
ATOM 1160 C C . LEU A 1 142 ? -9.908 14.593 4.146 1.00 91.94 142 LEU A C 1
ATOM 1162 O O . LEU A 1 142 ? -9.142 15.377 3.586 1.00 91.94 142 LEU A O 1
ATOM 1166 N N . ASN A 1 143 ? -11.215 14.832 4.247 1.00 91.31 143 ASN A N 1
ATOM 1167 C CA . ASN A 1 143 ? -11.835 16.042 3.716 1.00 91.31 143 ASN A CA 1
ATOM 1168 C C . ASN A 1 143 ? -11.266 17.303 4.379 1.00 91.31 143 ASN A C 1
ATOM 1170 O O . ASN A 1 143 ? -10.997 18.285 3.690 1.00 91.31 143 ASN A O 1
ATOM 1174 N N . GLU A 1 144 ? -11.027 17.281 5.688 1.00 87.94 144 GLU A N 1
ATOM 1175 C CA 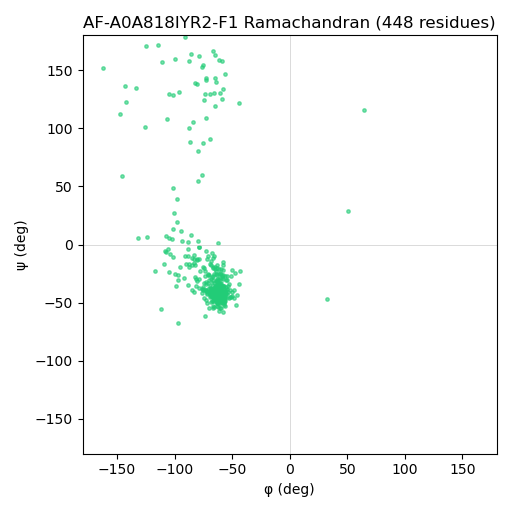. GLU A 1 144 ? -10.385 18.391 6.394 1.00 87.94 144 GLU A CA 1
ATOM 1176 C C . GLU A 1 144 ? -8.941 18.604 5.944 1.00 87.94 144 GLU A C 1
ATOM 1178 O O . GLU A 1 144 ? -8.572 19.738 5.657 1.00 87.94 144 GLU A O 1
ATOM 1183 N N . LEU A 1 145 ? -8.148 17.537 5.800 1.00 87.06 145 LEU A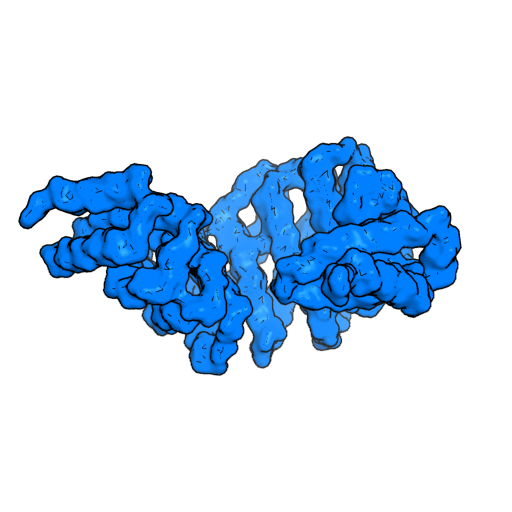 N 1
ATOM 1184 C CA . LEU A 1 145 ? -6.780 17.625 5.270 1.00 87.06 145 LEU A CA 1
ATOM 1185 C C . LEU A 1 145 ? -6.736 18.167 3.833 1.00 87.06 145 LEU A C 1
ATOM 1187 O O . LEU A 1 145 ? -5.759 18.798 3.435 1.00 87.06 145 LEU A O 1
ATOM 1191 N N . ASN A 1 146 ? -7.780 17.918 3.040 1.00 85.31 146 ASN A N 1
ATOM 1192 C CA . ASN A 1 146 ? -7.879 18.439 1.681 1.00 85.31 146 ASN A CA 1
ATOM 1193 C C . ASN A 1 146 ? -8.171 19.953 1.652 1.00 85.31 146 ASN A C 1
ATOM 1195 O O . ASN A 1 146 ? -7.600 20.674 0.838 1.00 85.31 146 ASN A O 1
ATOM 1199 N N . HIS A 1 147 ? -9.044 20.440 2.542 1.00 79.75 147 HIS A N 1
ATOM 1200 C CA . HIS A 1 147 ? -9.566 21.815 2.500 1.00 79.75 147 HIS A CA 1
ATOM 1201 C C . HIS A 1 147 ? -8.951 22.761 3.542 1.00 79.75 147 HIS A C 1
ATOM 1203 O O . HIS A 1 147 ? -9.226 23.961 3.516 1.00 79.75 147 HIS A O 1
ATOM 1209 N N . SER A 1 148 ? -8.149 22.251 4.478 1.00 69.88 148 SER A N 1
ATOM 1210 C CA . SER A 1 148 ? -7.622 23.017 5.602 1.00 69.88 148 SER A CA 1
ATOM 1211 C C . SER A 1 148 ? -6.195 22.612 5.964 1.00 69.88 148 SER A C 1
ATOM 1213 O O . SER A 1 148 ? -5.885 21.435 6.133 1.00 69.88 148 SER A O 1
ATOM 1215 N N . ASP A 1 149 ? -5.340 23.603 6.219 1.00 69.50 149 ASP A N 1
ATOM 1216 C CA . ASP A 1 149 ? -4.006 23.370 6.790 1.00 69.50 149 ASP A CA 1
ATOM 1217 C C . ASP A 1 149 ? -4.053 22.974 8.279 1.00 69.50 149 ASP A C 1
ATOM 1219 O O . ASP A 1 149 ? -3.024 22.623 8.862 1.00 69.50 149 ASP A O 1
ATOM 1223 N N . LYS A 1 150 ? -5.244 22.995 8.903 1.00 67.38 150 LYS A N 1
ATOM 1224 C CA . LYS A 1 150 ? -5.468 22.887 10.356 1.00 67.38 150 LYS A CA 1
ATOM 1225 C C . LYS A 1 150 ? -4.911 21.610 11.002 1.00 67.38 150 LYS A C 1
ATOM 1227 O O . LYS A 1 150 ? -4.681 21.603 12.205 1.00 67.38 150 LYS A O 1
ATOM 1232 N N . HIS A 1 151 ? -4.609 20.571 10.227 1.00 75.56 151 HIS A N 1
ATOM 1233 C CA . HIS A 1 151 ? -4.064 19.308 10.741 1.00 75.56 151 HIS A CA 1
ATOM 1234 C C . HIS A 1 151 ? -2.843 18.790 9.968 1.00 75.56 151 HIS A C 1
ATOM 1236 O O . HIS A 1 151 ? -2.317 17.720 10.268 1.00 75.56 151 HIS A O 1
ATOM 1242 N N . MET A 1 152 ? -2.341 19.567 9.003 1.00 74.19 152 MET A N 1
ATOM 1243 C CA . MET A 1 152 ? -1.226 19.161 8.137 1.00 74.19 152 MET A CA 1
ATOM 1244 C C . MET A 1 152 ? 0.101 18.973 8.881 1.00 74.19 152 MET A C 1
ATOM 1246 O O . MET A 1 152 ? 0.998 18.306 8.370 1.00 74.19 152 MET A O 1
ATOM 1250 N N . ASN A 1 153 ? 0.219 19.545 10.081 1.00 78.62 153 ASN A N 1
ATOM 1251 C CA . ASN A 1 153 ? 1.411 19.469 10.920 1.00 78.62 153 ASN A CA 1
ATOM 1252 C C . ASN A 1 153 ? 1.230 18.560 12.145 1.00 78.62 153 ASN A C 1
ATOM 1254 O O . ASN A 1 153 ? 2.111 18.549 12.999 1.00 78.62 153 ASN A O 1
ATOM 1258 N N . ASP A 1 154 ? 0.120 17.820 12.263 1.00 85.69 154 ASP A N 1
ATOM 1259 C CA . ASP A 1 154 ? -0.090 16.872 13.363 1.00 85.69 154 ASP A CA 1
ATOM 1260 C C . ASP A 1 154 ? 0.503 15.494 13.003 1.00 85.69 154 ASP A C 1
ATOM 1262 O O . ASP A 1 154 ? -0.119 14.714 12.271 1.00 85.69 154 ASP A O 1
ATOM 1266 N N . PRO A 1 155 ? 1.706 15.145 13.504 1.00 87.31 155 PRO A N 1
ATOM 1267 C CA . PRO A 1 155 ? 2.351 13.886 13.153 1.00 87.31 155 PRO A CA 1
ATOM 1268 C C . PRO A 1 155 ? 1.599 12.668 13.696 1.00 87.31 155 PRO A C 1
ATOM 1270 O O . PRO A 1 155 ? 1.686 11.589 13.107 1.00 87.31 155 PRO A O 1
ATOM 1273 N N . TYR A 1 156 ? 0.880 12.811 14.813 1.00 88.88 156 TYR A N 1
ATOM 1274 C CA . TYR A 1 156 ? 0.168 11.706 15.439 1.00 88.88 156 TYR A CA 1
ATOM 1275 C C . TYR A 1 156 ? -1.084 11.357 14.645 1.00 88.88 156 TYR A C 1
ATOM 1277 O O . TYR A 1 156 ? -1.289 10.183 14.330 1.00 88.88 156 TYR A O 1
ATOM 1285 N N . LEU A 1 157 ? -1.873 12.361 14.254 1.00 89.25 157 LEU A N 1
ATOM 1286 C CA . LEU A 1 157 ? -3.063 12.150 13.433 1.00 89.25 157 LEU A CA 1
ATOM 1287 C C . LEU A 1 157 ? -2.700 11.567 12.063 1.00 89.25 157 LEU A C 1
ATOM 1289 O O . LEU A 1 157 ? -3.241 10.533 11.676 1.00 89.25 157 LEU A O 1
ATOM 1293 N N . LEU A 1 158 ? -1.740 12.173 11.353 1.00 90.94 158 LEU A N 1
ATOM 1294 C CA . LEU A 1 158 ? -1.336 11.723 10.013 1.00 90.94 158 LEU A CA 1
ATOM 1295 C C . LEU A 1 158 ? -0.851 10.269 10.017 1.00 90.94 158 LEU A C 1
ATOM 1297 O O . LEU A 1 158 ? -1.199 9.476 9.138 1.00 90.94 158 LEU A O 1
ATOM 1301 N N . ARG A 1 159 ? -0.071 9.898 11.035 1.00 91.44 159 ARG A N 1
ATOM 1302 C CA . ARG A 1 159 ? 0.440 8.535 11.187 1.00 91.44 159 ARG A CA 1
ATOM 1303 C C . ARG A 1 159 ? -0.655 7.551 11.609 1.00 91.44 159 ARG A C 1
ATOM 1305 O O . ARG A 1 159 ? -0.644 6.417 11.141 1.00 91.44 159 ARG A O 1
ATOM 1312 N N . SER A 1 160 ? -1.621 7.988 12.415 1.00 92.81 160 SER A N 1
ATOM 1313 C CA . SER A 1 160 ? -2.803 7.188 12.765 1.00 92.81 160 SER A CA 1
ATOM 1314 C C . SER A 1 160 ? -3.650 6.875 11.534 1.00 92.81 160 SER A C 1
ATOM 1316 O O . SER A 1 160 ? -3.961 5.712 11.289 1.00 92.81 160 SER A O 1
ATOM 1318 N N . ILE A 1 161 ? -3.933 7.883 10.699 1.00 93.56 161 ILE A N 1
ATOM 1319 C CA . ILE A 1 161 ? -4.632 7.697 9.419 1.00 93.56 161 ILE A CA 1
ATOM 1320 C C . ILE A 1 161 ? -3.849 6.719 8.535 1.00 93.56 161 ILE A C 1
ATOM 1322 O O . ILE A 1 161 ? -4.432 5.778 8.005 1.00 93.56 161 ILE A O 1
ATOM 1326 N N . SER A 1 162 ? -2.526 6.879 8.421 1.00 92.69 162 SER A N 1
ATOM 1327 C CA . SER A 1 162 ? -1.683 5.961 7.640 1.00 92.69 162 SER A CA 1
ATOM 1328 C C . SER A 1 162 ? -1.783 4.506 8.128 1.00 92.69 162 SER A C 1
ATOM 1330 O O . SER A 1 162 ? -1.942 3.595 7.312 1.00 92.69 162 SER A O 1
ATOM 1332 N N . PHE A 1 163 ? -1.767 4.271 9.444 1.00 93.12 163 PHE A N 1
ATOM 1333 C CA . PHE A 1 163 ? -1.918 2.936 10.034 1.00 93.12 163 PHE A CA 1
ATOM 1334 C C . PHE A 1 163 ? -3.309 2.336 9.821 1.00 93.12 163 PHE A C 1
ATOM 1336 O O . PHE A 1 163 ? -3.414 1.169 9.439 1.00 93.12 163 PHE A O 1
ATOM 1343 N N . LEU A 1 164 ? -4.370 3.125 10.001 1.00 93.50 164 LEU A N 1
ATOM 1344 C CA . LEU A 1 164 ? -5.746 2.669 9.790 1.00 93.50 164 LEU A CA 1
ATOM 1345 C C . LEU A 1 164 ? -6.015 2.346 8.323 1.00 93.50 164 LEU A C 1
ATOM 1347 O O . LEU A 1 164 ? -6.570 1.291 8.018 1.00 93.50 164 LEU A O 1
ATOM 1351 N N . LEU A 1 165 ? -5.545 3.194 7.405 1.00 92.06 165 LEU A N 1
ATOM 1352 C CA . LEU A 1 165 ? -5.556 2.867 5.987 1.00 92.06 165 LEU A CA 1
ATOM 1353 C C . LEU A 1 165 ? -4.796 1.549 5.777 1.00 92.06 165 LEU A C 1
ATOM 1355 O O . LEU A 1 165 ? -5.364 0.607 5.217 1.00 92.06 165 LEU A O 1
ATOM 1359 N N . THR A 1 166 ? -3.549 1.424 6.261 1.00 88.44 166 THR A N 1
ATOM 1360 C CA . THR A 1 166 ? -2.711 0.203 6.122 1.00 88.44 166 THR A CA 1
ATOM 1361 C C . THR A 1 166 ? -3.452 -1.060 6.550 1.00 88.44 166 THR A C 1
ATOM 1363 O O . THR A 1 166 ? -3.467 -2.044 5.807 1.00 88.44 166 THR A O 1
ATOM 1366 N N . ALA A 1 167 ? -4.161 -1.007 7.674 1.00 88.81 167 ALA A N 1
ATOM 1367 C CA . ALA A 1 167 ? -5.006 -2.094 8.147 1.00 88.81 167 ALA A CA 1
ATOM 1368 C C . ALA A 1 167 ? -6.135 -2.463 7.159 1.00 88.81 167 ALA A C 1
ATOM 1370 O O . ALA A 1 167 ? -6.285 -3.635 6.806 1.00 88.81 167 ALA A O 1
ATOM 1371 N N . LEU A 1 168 ? -6.874 -1.477 6.630 1.00 88.06 168 LEU A N 1
ATOM 1372 C CA . LEU A 1 168 ? -7.956 -1.695 5.651 1.00 88.06 168 LEU A CA 1
ATOM 1373 C C . LEU A 1 168 ? -7.470 -2.361 4.350 1.00 88.06 168 LEU A C 1
ATOM 1375 O O . LEU A 1 168 ? -8.168 -3.176 3.751 1.00 88.06 168 LEU A O 1
ATOM 1379 N N . LYS A 1 169 ? -6.243 -2.068 3.920 1.00 83.12 169 LYS A N 1
ATOM 1380 C CA . LYS A 1 169 ? -5.588 -2.730 2.776 1.00 83.12 169 LYS A CA 1
ATOM 1381 C C . LYS A 1 169 ? -5.290 -4.196 3.027 1.00 83.12 169 LYS A C 1
ATOM 1383 O O . LYS A 1 169 ? -5.482 -5.005 2.121 1.00 83.12 169 LYS A O 1
ATOM 1388 N N . HIS A 1 170 ? -4.815 -4.542 4.218 1.00 81.19 170 HIS A N 1
ATOM 1389 C CA . HIS A 1 170 ? -4.580 -5.942 4.559 1.00 81.19 170 HIS A CA 1
ATOM 1390 C C . HIS A 1 170 ? -5.889 -6.741 4.563 1.00 81.19 170 HIS A C 1
ATOM 1392 O O . HIS A 1 170 ? -5.905 -7.858 4.047 1.00 81.19 170 HIS A O 1
ATOM 1398 N N . LEU A 1 171 ? -6.999 -6.141 5.015 1.00 80.62 171 LEU A N 1
ATOM 1399 C CA . LEU A 1 171 ? -8.330 -6.752 4.892 1.00 80.62 171 LEU A CA 1
ATOM 1400 C C . LEU A 1 171 ? -8.723 -7.014 3.443 1.00 80.62 171 LEU A C 1
ATOM 1402 O O . LEU A 1 171 ? -9.268 -8.070 3.134 1.00 80.62 171 LEU A O 1
ATOM 1406 N N . HIS A 1 172 ? -8.423 -6.082 2.539 1.00 74.50 172 HIS A N 1
ATOM 1407 C CA . HIS A 1 172 ? -8.819 -6.229 1.143 1.00 74.50 172 HIS A CA 1
ATOM 1408 C C . HIS A 1 172 ? -8.179 -7.414 0.434 1.00 74.50 172 HIS A C 1
ATOM 1410 O O . HIS A 1 172 ? -8.824 -8.080 -0.376 1.00 74.50 172 HIS A O 1
ATOM 1416 N N . ALA A 1 173 ? -6.930 -7.733 0.777 1.00 70.75 173 ALA A N 1
ATOM 1417 C CA . ALA A 1 173 ? -6.254 -8.910 0.241 1.00 70.75 173 ALA A CA 1
ATOM 1418 C C . ALA A 1 173 ? -7.006 -10.228 0.539 1.00 70.75 173 ALA A C 1
ATOM 1420 O O . ALA A 1 173 ? -6.724 -11.240 -0.098 1.00 70.75 173 ALA A O 1
ATOM 1421 N N . LYS A 1 174 ? -7.974 -10.217 1.469 1.00 73.75 174 LYS A N 1
ATOM 1422 C CA . LYS A 1 174 ? -8.818 -11.355 1.858 1.00 73.75 174 LYS A CA 1
ATOM 1423 C C . LYS A 1 174 ? -10.226 -11.346 1.242 1.00 73.75 174 LYS A C 1
ATOM 1425 O O . LYS A 1 174 ? -11.127 -11.946 1.813 1.00 73.75 174 LYS A O 1
ATOM 1430 N N . GLN A 1 175 ? -10.381 -10.723 0.067 1.00 70.25 175 GLN A N 1
ATOM 1431 C CA . GLN A 1 175 ? -11.627 -10.567 -0.706 1.00 70.25 175 GLN A CA 1
ATOM 1432 C C . GLN A 1 175 ? -12.687 -9.714 0.001 1.00 70.25 175 GLN A C 1
ATOM 1434 O O . GLN A 1 175 ? -13.228 -10.094 1.034 1.00 70.25 175 GLN A O 1
ATOM 1439 N N . VAL A 1 176 ? -13.022 -8.567 -0.588 1.00 67.81 176 VAL A N 1
ATOM 1440 C CA . VAL A 1 176 ? -14.092 -7.672 -0.120 1.00 67.81 176 VAL A CA 1
ATOM 1441 C C . VAL A 1 176 ? -15.363 -7.965 -0.908 1.00 67.81 176 VAL A C 1
ATOM 1443 O O . VAL A 1 176 ? -15.311 -8.066 -2.133 1.00 67.81 176 VAL A O 1
ATOM 1446 N N . ILE A 1 177 ? -16.490 -8.135 -0.216 1.00 76.25 177 ILE A N 1
ATOM 1447 C CA . ILE A 1 177 ? -17.794 -8.357 -0.865 1.00 76.25 177 ILE A CA 1
ATOM 1448 C C . ILE A 1 177 ? -18.462 -7.022 -1.228 1.00 76.25 177 ILE A C 1
ATOM 1450 O O . ILE A 1 177 ? -18.091 -5.966 -0.718 1.00 76.25 177 ILE A O 1
ATOM 1454 N N . ASN A 1 178 ? -19.473 -7.050 -2.100 1.00 71.94 178 ASN A N 1
ATOM 1455 C CA . ASN A 1 178 ? -20.115 -5.836 -2.631 1.00 71.94 178 ASN A CA 1
ATOM 1456 C C . ASN A 1 178 ? -20.645 -4.873 -1.547 1.00 71.94 178 ASN A C 1
ATO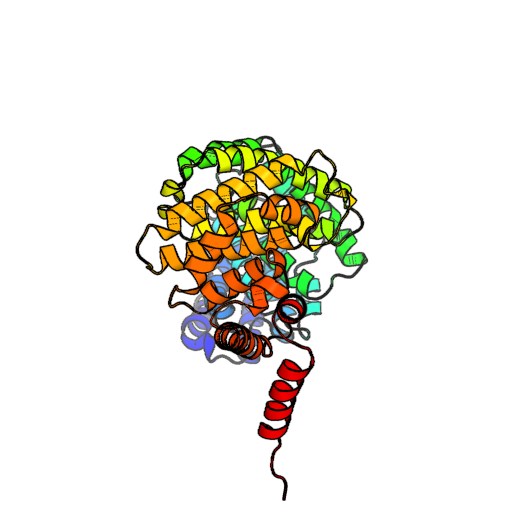M 1458 O O . ASN A 1 178 ? -20.549 -3.652 -1.708 1.00 71.94 178 ASN A O 1
ATOM 1462 N N . ASP A 1 179 ? -21.169 -5.397 -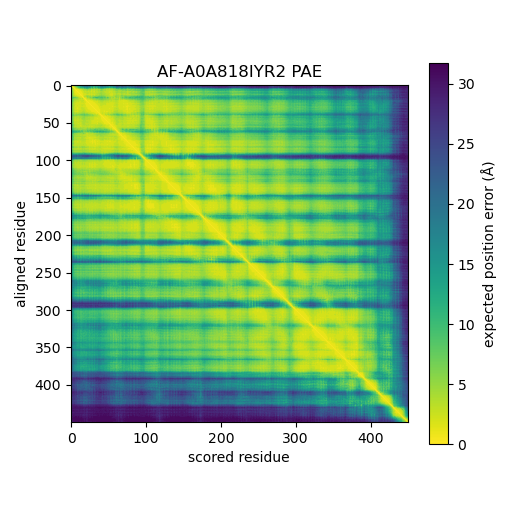0.437 1.00 75.88 179 ASP A N 1
ATOM 1463 C CA . ASP A 1 179 ? -21.704 -4.572 0.655 1.00 75.88 179 ASP A CA 1
ATOM 1464 C C . ASP A 1 179 ? -20.583 -3.819 1.389 1.00 75.88 179 ASP A C 1
ATOM 1466 O O . ASP A 1 179 ? -20.683 -2.619 1.646 1.00 75.88 179 ASP A O 1
ATOM 1470 N N . GLU A 1 180 ? -19.463 -4.498 1.642 1.00 83.00 180 GLU A N 1
ATOM 1471 C CA . GLU A 1 180 ? -18.261 -3.905 2.237 1.00 83.00 180 GLU A CA 1
ATOM 1472 C C . GLU A 1 180 ? -17.638 -2.850 1.304 1.00 83.00 180 GLU A C 1
ATOM 1474 O O . GLU A 1 180 ? -17.186 -1.798 1.757 1.00 83.00 180 GLU A O 1
ATOM 1479 N N . TYR A 1 181 ? -17.652 -3.086 -0.013 1.00 81.12 181 TYR A N 1
ATOM 1480 C CA . TYR A 1 181 ? -17.190 -2.099 -0.992 1.00 81.12 181 TYR A CA 1
ATOM 1481 C C . TYR A 1 181 ? -18.037 -0.819 -0.970 1.00 81.12 181 TYR A C 1
ATOM 1483 O O . TYR A 1 181 ? -17.496 0.288 -0.987 1.00 81.12 181 TYR A O 1
ATOM 1491 N N . SER A 1 182 ? -19.362 -0.962 -0.880 1.00 84.56 182 SER A N 1
ATOM 1492 C CA . SER A 1 182 ? -20.289 0.174 -0.801 1.00 84.56 182 SER A CA 1
ATOM 1493 C C . SER A 1 182 ? -20.001 1.055 0.416 1.00 84.56 182 SER A C 1
ATOM 1495 O O . SER A 1 182 ? -20.063 2.281 0.315 1.00 84.56 182 SER A O 1
ATOM 1497 N N . LEU A 1 183 ? -19.606 0.442 1.537 1.00 88.12 183 LEU A N 1
ATOM 1498 C CA . LEU A 1 183 ? -19.175 1.161 2.733 1.00 88.12 183 LEU A CA 1
ATOM 1499 C C . LEU A 1 183 ? -17.859 1.928 2.524 1.00 88.12 183 LEU A C 1
ATOM 1501 O O . LEU A 1 183 ? -17.702 3.030 3.042 1.00 88.12 183 LEU A O 1
ATOM 1505 N N . LEU A 1 184 ? -16.907 1.361 1.781 1.00 88.12 184 LEU A N 1
ATOM 1506 C CA . LEU A 1 184 ? -15.577 1.948 1.584 1.00 88.12 184 LEU A CA 1
ATOM 1507 C C . LEU A 1 184 ? -15.514 2.977 0.445 1.00 88.12 184 LEU A C 1
ATOM 1509 O O . LEU A 1 184 ? -14.592 3.793 0.406 1.00 88.12 184 LEU A O 1
ATOM 1513 N N . LYS A 1 185 ? -16.495 2.988 -0.462 1.00 87.38 185 LYS A N 1
ATOM 1514 C CA . LYS A 1 185 ? -16.545 3.915 -1.603 1.00 87.38 185 LYS A CA 1
ATOM 1515 C C . LYS A 1 185 ? -16.371 5.398 -1.213 1.00 87.38 185 LYS A C 1
ATOM 1517 O O . LYS A 1 185 ? -15.568 6.072 -1.865 1.00 87.38 185 LYS A O 1
ATOM 1522 N N . PRO A 1 186 ? -17.022 5.932 -0.159 1.00 91.12 186 PRO A N 1
ATOM 1523 C CA . PRO A 1 186 ? -16.795 7.310 0.284 1.00 91.12 186 PRO A CA 1
ATOM 1524 C C . PRO A 1 186 ? -15.349 7.575 0.721 1.00 91.12 186 PRO A C 1
ATOM 1526 O O . PRO A 1 186 ? -14.789 8.621 0.389 1.00 91.12 186 PRO A O 1
ATOM 1529 N N . LEU A 1 187 ? -14.717 6.615 1.408 1.00 91.69 187 LEU A N 1
ATOM 1530 C CA . LEU A 1 187 ? -13.318 6.714 1.830 1.00 91.69 187 LEU A CA 1
ATOM 1531 C C . LEU A 1 187 ? -12.388 6.802 0.629 1.00 91.69 187 LEU A C 1
ATOM 1533 O O . LEU A 1 187 ? -11.514 7.668 0.588 1.00 91.69 187 LEU A O 1
ATOM 1537 N N . PHE A 1 188 ? -12.603 5.961 -0.380 1.00 88.44 188 PHE A N 1
ATOM 1538 C CA . PHE A 1 188 ? -11.823 6.056 -1.606 1.00 88.44 188 PHE A CA 1
ATOM 1539 C C . PHE A 1 188 ? -12.022 7.410 -2.282 1.00 88.44 188 PHE A C 1
ATOM 1541 O O . PHE A 1 188 ? -11.057 7.970 -2.808 1.00 88.44 188 PHE A O 1
ATOM 1548 N N . SER A 1 189 ? -13.246 7.954 -2.296 1.00 89.12 189 SER A N 1
ATOM 1549 C CA . SER A 1 189 ? -13.530 9.260 -2.915 1.00 89.12 189 SER A CA 1
ATOM 1550 C C . SER A 1 189 ? -12.744 10.368 -2.230 1.00 89.12 189 SER A C 1
ATOM 1552 O O . SER A 1 189 ? -12.108 11.177 -2.905 1.00 89.12 189 SER A O 1
ATOM 1554 N N . ALA A 1 190 ? -12.715 10.364 -0.898 1.00 92.00 190 ALA A N 1
ATOM 1555 C CA . ALA A 1 190 ? -11.924 11.312 -0.124 1.00 92.00 190 ALA A CA 1
ATOM 1556 C C . ALA A 1 190 ? -10.416 11.166 -0.407 1.00 92.00 190 ALA A C 1
ATOM 1558 O O . ALA A 1 190 ? -9.738 12.165 -0.640 1.00 92.00 190 ALA A O 1
ATOM 1559 N N . ILE A 1 191 ? -9.893 9.933 -0.491 1.00 92.19 191 ILE A N 1
ATOM 1560 C CA . ILE A 1 191 ? -8.488 9.679 -0.864 1.00 92.19 191 ILE A CA 1
ATOM 1561 C C . ILE A 1 191 ? -8.175 10.236 -2.258 1.00 92.19 191 ILE A C 1
ATOM 1563 O O . ILE A 1 191 ? -7.159 10.906 -2.433 1.00 92.19 191 ILE A O 1
ATOM 1567 N N . ALA A 1 192 ? -9.035 9.989 -3.249 1.00 90.06 192 ALA A N 1
ATOM 1568 C CA . ALA A 1 192 ? -8.843 10.502 -4.604 1.00 90.06 192 ALA A CA 1
ATOM 1569 C C . ALA A 1 192 ? -8.816 12.036 -4.622 1.00 90.06 192 ALA A C 1
ATOM 1571 O O . ALA A 1 192 ? -7.922 12.626 -5.225 1.00 90.06 192 ALA A O 1
ATOM 1572 N N . GLN A 1 193 ? -9.734 12.685 -3.901 1.00 91.12 193 GLN A N 1
ATOM 1573 C CA . GLN A 1 193 ? -9.760 14.141 -3.766 1.00 91.12 193 GLN A CA 1
ATOM 1574 C C . GLN A 1 193 ? -8.473 14.678 -3.126 1.00 91.12 193 GLN A C 1
ATOM 1576 O O . GLN A 1 193 ? -7.852 15.572 -3.697 1.00 91.12 193 GLN A O 1
ATOM 1581 N N . CYS A 1 194 ? -8.013 14.083 -2.018 1.00 91.50 194 CYS A N 1
ATOM 1582 C CA . CYS A 1 194 ? -6.735 14.422 -1.386 1.00 91.50 194 CYS A CA 1
ATOM 1583 C C . CYS A 1 194 ? -5.560 14.286 -2.358 1.00 91.50 194 CYS A C 1
ATOM 1585 O O . CYS A 1 194 ? -4.745 15.204 -2.479 1.00 91.50 194 CYS A O 1
ATOM 1587 N N . LEU A 1 195 ? -5.471 13.161 -3.072 1.00 90.44 195 LEU A N 1
ATOM 1588 C CA . LEU A 1 195 ? -4.410 12.928 -4.048 1.00 90.44 195 LEU A CA 1
ATOM 1589 C C . LEU A 1 195 ? -4.468 13.950 -5.179 1.00 90.44 195 LEU A C 1
ATOM 1591 O O . LEU A 1 195 ? -3.422 14.450 -5.564 1.00 90.44 195 LEU A O 1
ATOM 1595 N N . THR A 1 196 ? -5.664 14.317 -5.646 1.00 89.81 196 THR A N 1
ATOM 1596 C CA . THR A 1 196 ? -5.857 15.316 -6.714 1.00 89.81 196 THR A CA 1
ATOM 1597 C C . THR A 1 196 ? -5.771 16.780 -6.280 1.00 89.81 196 THR A C 1
ATOM 1599 O O . THR A 1 196 ? -5.976 17.688 -7.086 1.00 89.81 196 THR A O 1
ATOM 1602 N N . SER A 1 197 ? -5.472 17.031 -5.009 1.00 90.19 197 SER A N 1
ATOM 1603 C CA . SER A 1 197 ? -5.469 18.375 -4.445 1.00 90.19 197 SER A CA 1
ATOM 1604 C C . SER A 1 197 ? -4.253 19.202 -4.871 1.00 90.19 197 SER A C 1
ATOM 1606 O O . SER A 1 197 ? -3.157 18.685 -5.108 1.00 90.19 197 SER A O 1
ATOM 1608 N N . LEU A 1 198 ? -4.415 20.530 -4.861 1.00 88.56 198 LEU A N 1
ATOM 1609 C CA . LEU A 1 198 ? -3.300 21.470 -5.030 1.00 88.56 198 LEU A CA 1
ATOM 1610 C C . LEU A 1 198 ? -2.209 21.264 -3.967 1.00 88.56 198 LEU A C 1
ATOM 1612 O O . LEU A 1 198 ? -1.030 21.477 -4.251 1.00 88.56 198 LEU A O 1
ATOM 1616 N N . ASN A 1 199 ? -2.590 20.800 -2.773 1.00 85.81 199 ASN A N 1
ATOM 1617 C CA . ASN A 1 199 ? -1.666 20.482 -1.689 1.00 85.81 199 ASN A CA 1
ATOM 1618 C C . ASN A 1 199 ? -0.725 19.335 -2.067 1.00 85.81 199 ASN A C 1
ATOM 1620 O O . ASN A 1 199 ? 0.484 19.461 -1.877 1.00 85.81 199 ASN A O 1
ATOM 1624 N N . THR A 1 200 ? -1.250 18.250 -2.637 1.00 87.81 200 THR A N 1
ATOM 1625 C CA . THR A 1 200 ? -0.435 17.116 -3.101 1.00 87.81 200 THR A CA 1
ATOM 1626 C C . THR A 1 200 ? 0.465 17.520 -4.266 1.00 87.81 200 THR A C 1
ATOM 1628 O O . THR A 1 200 ? 1.650 17.188 -4.272 1.00 87.81 200 THR A O 1
ATOM 1631 N N . ILE A 1 201 ? -0.051 18.312 -5.212 1.00 87.81 201 ILE A N 1
ATOM 1632 C CA . ILE A 1 201 ? 0.748 18.848 -6.326 1.00 87.81 201 ILE A CA 1
ATOM 1633 C C . ILE A 1 201 ? 1.923 19.683 -5.797 1.00 87.81 201 ILE A C 1
ATOM 1635 O O . ILE A 1 201 ? 3.068 19.490 -6.211 1.00 87.81 201 ILE A O 1
ATOM 1639 N N . ALA A 1 202 ? 1.662 20.589 -4.852 1.00 86.56 202 ALA A N 1
ATOM 1640 C CA . ALA A 1 202 ? 2.701 21.401 -4.229 1.00 86.56 202 ALA A CA 1
ATOM 1641 C C . ALA A 1 202 ? 3.739 20.535 -3.496 1.00 86.56 202 ALA A C 1
ATOM 1643 O O . ALA A 1 202 ? 4.935 20.806 -3.598 1.00 86.56 202 ALA A O 1
ATOM 1644 N N . MET A 1 203 ? 3.309 19.469 -2.811 1.00 85.75 203 MET A N 1
ATOM 1645 C CA . MET A 1 203 ? 4.219 18.526 -2.152 1.00 85.75 203 MET A CA 1
ATOM 1646 C C . MET A 1 203 ? 5.157 17.846 -3.151 1.00 85.75 203 MET A C 1
ATOM 1648 O O . MET A 1 203 ? 6.366 17.869 -2.934 1.00 85.75 203 MET A O 1
ATOM 1652 N N . ILE A 1 204 ? 4.632 17.313 -4.262 1.00 85.56 204 ILE A N 1
ATOM 1653 C CA . ILE A 1 204 ? 5.446 16.662 -5.303 1.00 85.56 204 ILE A CA 1
ATOM 1654 C C . ILE A 1 204 ? 6.469 17.643 -5.880 1.00 85.56 204 ILE A C 1
ATOM 1656 O O . ILE A 1 204 ? 7.656 17.330 -5.945 1.00 85.56 204 ILE A O 1
ATOM 1660 N N . ARG A 1 205 ? 6.044 18.863 -6.230 1.00 85.06 205 ARG A N 1
ATOM 1661 C CA . ARG A 1 205 ? 6.946 19.897 -6.766 1.00 85.06 205 ARG A CA 1
ATOM 1662 C C . ARG A 1 205 ? 8.055 20.277 -5.780 1.00 85.06 205 ARG A C 1
ATOM 1664 O O . ARG A 1 205 ? 9.189 20.524 -6.194 1.00 85.06 205 ARG A O 1
ATOM 1671 N N . ASN A 1 206 ? 7.752 20.274 -4.483 1.00 79.50 206 ASN A N 1
ATOM 1672 C CA . ASN A 1 206 ? 8.699 20.625 -3.425 1.00 79.50 206 ASN A CA 1
ATOM 1673 C C . ASN A 1 206 ? 9.618 19.469 -2.996 1.00 79.50 206 ASN A C 1
ATOM 1675 O O . ASN A 1 206 ? 10.608 19.718 -2.306 1.00 79.50 206 ASN A O 1
ATOM 1679 N N . LEU A 1 207 ? 9.387 18.229 -3.451 1.00 76.31 207 LEU A N 1
ATOM 1680 C CA . LEU A 1 207 ? 10.261 17.085 -3.145 1.00 76.31 207 LEU A CA 1
ATOM 1681 C C . LEU A 1 207 ? 11.728 17.336 -3.524 1.00 76.31 207 LEU A C 1
ATOM 1683 O O . LEU A 1 207 ? 12.626 16.777 -2.900 1.00 76.31 207 LEU A O 1
ATOM 1687 N N . LYS A 1 208 ? 11.997 18.201 -4.514 1.00 65.38 208 LYS A N 1
ATOM 1688 C CA . LYS A 1 208 ? 13.359 18.568 -4.938 1.00 65.38 208 LYS A CA 1
ATOM 1689 C C . LYS A 1 208 ? 14.195 19.171 -3.802 1.00 65.38 208 LYS A C 1
ATOM 1691 O O . LYS A 1 208 ? 15.391 18.909 -3.738 1.00 65.38 208 LYS A O 1
ATOM 1696 N N . GLN A 1 209 ? 13.581 19.946 -2.906 1.00 64.12 209 GLN A N 1
ATOM 1697 C CA . GLN A 1 209 ? 14.270 20.541 -1.752 1.00 64.12 209 GLN A CA 1
ATOM 1698 C C . GLN A 1 209 ? 14.498 19.519 -0.624 1.00 64.12 209 GLN A C 1
ATOM 1700 O O . GLN A 1 209 ? 15.434 19.662 0.157 1.00 64.12 209 GLN A O 1
ATOM 1705 N N . ASN A 1 210 ? 13.690 18.455 -0.594 1.00 59.41 210 ASN A N 1
ATOM 1706 C CA . ASN A 1 210 ? 13.660 17.451 0.470 1.00 59.41 210 ASN A CA 1
ATOM 1707 C C . ASN A 1 210 ? 14.323 16.122 0.076 1.00 59.41 210 ASN A C 1
ATOM 1709 O O . ASN A 1 210 ? 14.279 15.171 0.849 1.00 59.41 210 ASN A O 1
ATOM 1713 N N . PHE A 1 211 ? 14.945 16.037 -1.104 1.00 58.12 211 PHE A N 1
ATOM 1714 C CA . PHE A 1 211 ? 15.503 14.792 -1.652 1.00 58.12 211 PHE A CA 1
ATOM 1715 C C . PHE A 1 211 ? 16.555 14.135 -0.737 1.00 58.12 211 PHE A C 1
ATOM 1717 O O . PHE A 1 211 ? 16.748 12.922 -0.764 1.00 58.12 211 PHE A O 1
ATOM 1724 N N . THR A 1 212 ? 17.217 14.945 0.092 1.00 56.19 212 THR A N 1
ATOM 1725 C CA . THR A 1 212 ? 18.226 14.537 1.080 1.00 56.19 212 THR A CA 1
ATOM 1726 C C . THR A 1 212 ? 17.714 14.574 2.525 1.00 56.19 212 THR A C 1
ATOM 1728 O O . THR A 1 212 ? 18.441 14.190 3.439 1.00 56.19 212 THR A O 1
ATOM 1731 N N . GLN A 1 213 ? 16.480 15.032 2.755 1.00 62.88 213 GLN A N 1
ATOM 1732 C CA . GLN A 1 213 ? 15.882 15.164 4.085 1.00 62.88 213 GLN A CA 1
ATOM 1733 C C . GLN A 1 213 ? 14.948 13.987 4.391 1.00 62.88 213 GLN A C 1
ATOM 1735 O O . GLN A 1 213 ? 14.479 13.277 3.505 1.00 62.88 213 GLN A O 1
ATOM 1740 N N . HIS A 1 214 ? 14.662 13.746 5.670 1.00 68.00 214 HIS A N 1
ATOM 1741 C CA . HIS A 1 214 ? 13.646 12.765 6.037 1.00 68.00 214 HIS A CA 1
ATOM 1742 C C . HIS A 1 214 ? 12.261 13.235 5.575 1.00 68.00 214 HIS A C 1
ATOM 1744 O O . HIS A 1 214 ? 11.860 14.354 5.877 1.00 68.00 214 HIS A O 1
ATOM 1750 N N . LEU A 1 215 ? 11.518 12.358 4.888 1.00 73.38 215 LEU A N 1
ATOM 1751 C CA . LEU A 1 215 ? 10.104 12.595 4.593 1.00 73.38 215 LEU A CA 1
ATOM 1752 C C . LEU A 1 215 ? 9.340 12.768 5.908 1.00 73.38 215 LEU A C 1
ATOM 1754 O O . LEU A 1 215 ? 9.391 11.893 6.781 1.00 73.38 215 LEU A O 1
ATOM 1758 N N . ASP A 1 216 ? 8.631 13.885 6.033 1.00 81.88 216 ASP A N 1
ATOM 1759 C CA . ASP A 1 216 ? 7.668 14.084 7.110 1.00 81.88 216 ASP A CA 1
ATOM 1760 C C . ASP A 1 216 ? 6.463 13.129 6.965 1.00 81.88 216 ASP A C 1
ATOM 1762 O O . ASP A 1 216 ? 6.251 12.472 5.938 1.00 81.88 216 ASP A O 1
ATOM 1766 N N . TYR A 1 217 ? 5.655 13.025 8.021 1.00 84.19 217 TYR A N 1
ATOM 1767 C CA . TYR A 1 217 ? 4.491 12.132 8.032 1.00 84.19 217 TYR A CA 1
ATOM 1768 C C . TYR A 1 217 ? 3.426 12.520 7.006 1.00 84.19 217 TYR A C 1
ATOM 1770 O O . TYR A 1 217 ? 2.683 11.655 6.542 1.00 84.19 217 TYR A O 1
ATOM 1778 N N . ARG A 1 218 ? 3.381 13.797 6.616 1.00 86.12 218 ARG A N 1
ATOM 1779 C CA . ARG A 1 218 ? 2.488 14.297 5.575 1.00 86.12 218 ARG A CA 1
ATOM 1780 C C . ARG A 1 218 ? 2.882 13.703 4.222 1.00 86.12 218 ARG A C 1
ATOM 1782 O O . ARG A 1 218 ? 2.055 13.077 3.570 1.00 86.12 218 ARG A O 1
ATOM 1789 N N . ASN A 1 219 ? 4.148 13.814 3.829 1.00 84.06 219 ASN A N 1
ATOM 1790 C CA . ASN A 1 219 ? 4.668 13.215 2.601 1.00 84.06 219 ASN A CA 1
ATOM 1791 C C . ASN A 1 219 ? 4.460 11.699 2.584 1.00 84.06 219 ASN A C 1
ATOM 1793 O O . ASN A 1 219 ? 4.026 11.160 1.571 1.00 84.06 219 ASN A O 1
ATOM 1797 N N . ILE A 1 220 ? 4.681 11.018 3.712 1.00 84.62 220 ILE A N 1
ATOM 1798 C CA . ILE A 1 220 ? 4.427 9.574 3.818 1.00 84.62 220 ILE A CA 1
ATOM 1799 C C . ILE A 1 220 ? 2.942 9.254 3.574 1.00 84.62 220 ILE A C 1
ATOM 1801 O O . ILE A 1 220 ? 2.622 8.386 2.765 1.00 84.62 220 ILE A O 1
ATOM 1805 N N . LEU A 1 221 ? 2.012 9.957 4.223 1.00 88.25 221 LEU A N 1
ATOM 1806 C CA . LEU A 1 221 ? 0.586 9.684 4.040 1.00 88.25 221 LEU A CA 1
ATOM 1807 C C . LEU A 1 221 ? 0.149 9.895 2.579 1.00 88.25 221 LEU A C 1
ATOM 1809 O O . LEU A 1 221 ? -0.452 8.999 1.985 1.00 88.25 221 LEU A O 1
ATOM 1813 N N . PHE A 1 222 ? 0.474 11.050 1.996 1.00 87.62 222 PHE A N 1
ATOM 1814 C CA . PHE A 1 222 ? -0.042 11.456 0.685 1.00 87.62 222 PHE A CA 1
ATOM 1815 C C . PHE A 1 222 ? 0.691 10.826 -0.504 1.00 87.62 222 PHE A C 1
ATOM 1817 O O . PHE A 1 222 ? 0.070 10.614 -1.541 1.00 87.62 222 PHE A O 1
ATOM 1824 N N . LEU A 1 223 ? 1.989 10.532 -0.388 1.00 85.00 223 LEU A N 1
ATOM 1825 C CA . LEU A 1 223 ? 2.812 10.082 -1.522 1.00 85.00 223 LEU A CA 1
ATOM 1826 C C . LEU A 1 223 ? 3.206 8.604 -1.446 1.00 85.00 223 LEU A C 1
ATOM 1828 O O . LEU A 1 223 ? 3.592 8.032 -2.463 1.00 85.00 223 LEU A O 1
ATOM 1832 N N . ASP A 1 224 ? 3.097 7.980 -0.271 1.00 82.94 224 ASP A N 1
ATOM 1833 C CA . ASP A 1 224 ? 3.408 6.561 -0.074 1.00 82.94 224 ASP A CA 1
ATOM 1834 C C . ASP A 1 224 ? 2.144 5.745 0.225 1.00 82.94 224 ASP A C 1
ATOM 1836 O O . ASP A 1 224 ? 1.818 4.801 -0.496 1.00 82.94 224 ASP A O 1
ATOM 1840 N N . THR A 1 225 ? 1.385 6.139 1.253 1.00 86.69 225 THR A N 1
ATOM 1841 C CA . THR A 1 225 ? 0.220 5.366 1.709 1.00 86.69 225 THR A CA 1
ATOM 1842 C C . THR A 1 225 ? -0.959 5.503 0.742 1.00 86.69 225 THR A C 1
ATOM 1844 O O . THR A 1 225 ? -1.387 4.509 0.158 1.00 86.69 225 THR A O 1
ATOM 1847 N N . MET A 1 226 ? -1.478 6.719 0.536 1.00 88.38 226 MET A N 1
ATOM 1848 C CA . MET A 1 226 ? -2.703 6.985 -0.235 1.00 88.38 226 MET A CA 1
ATOM 1849 C C . MET A 1 226 ? -2.690 6.483 -1.689 1.00 88.38 226 MET A C 1
ATOM 1851 O O . MET A 1 226 ? -3.698 5.897 -2.094 1.00 88.38 226 MET A O 1
ATOM 1855 N N . PRO A 1 227 ? -1.608 6.633 -2.485 1.00 85.50 227 PRO A N 1
ATOM 1856 C CA . PRO A 1 227 ? -1.583 6.109 -3.851 1.00 85.50 227 PRO A CA 1
ATOM 1857 C C . PRO A 1 227 ? -1.832 4.599 -3.881 1.00 85.50 227 PRO A C 1
ATOM 1859 O O . PRO A 1 227 ? -2.556 4.092 -4.731 1.00 85.50 227 PRO A O 1
ATOM 1862 N N . TRP A 1 228 ? -1.329 3.869 -2.886 1.00 77.31 228 TRP A N 1
ATOM 1863 C CA . TRP A 1 228 ? -1.569 2.434 -2.765 1.00 77.31 228 TRP A CA 1
ATOM 1864 C C . TRP A 1 228 ? -3.053 2.082 -2.558 1.00 77.31 228 TRP A C 1
ATOM 1866 O O . TRP A 1 228 ? -3.501 1.047 -3.046 1.00 77.31 228 TRP A O 1
ATOM 1876 N N . TYR A 1 229 ? -3.833 2.946 -1.897 1.00 76.56 229 TYR A N 1
ATOM 1877 C CA . TYR A 1 229 ? -5.295 2.792 -1.767 1.00 76.56 229 TYR A CA 1
ATOM 1878 C C . TYR A 1 229 ? -6.017 3.152 -3.041 1.00 76.56 229 TYR A C 1
ATOM 1880 O O . TYR A 1 229 ? -6.964 2.469 -3.415 1.00 76.56 229 TYR A O 1
ATOM 1888 N N . ALA A 1 230 ? -5.560 4.192 -3.735 1.00 73.88 230 ALA A N 1
ATOM 1889 C CA . ALA A 1 230 ? -6.154 4.577 -5.004 1.00 73.88 230 ALA A CA 1
ATOM 1890 C C . ALA A 1 230 ? -6.078 3.443 -6.043 1.00 73.88 230 ALA A C 1
ATOM 1892 O O . ALA A 1 230 ? -6.901 3.404 -6.949 1.00 73.88 230 ALA A O 1
ATOM 1893 N N . GLN A 1 231 ? -5.170 2.468 -5.883 1.00 70.69 231 GLN A N 1
ATOM 1894 C CA . GLN A 1 231 ? -5.163 1.252 -6.705 1.00 70.69 231 GLN A CA 1
ATOM 1895 C C . GLN A 1 231 ? -6.464 0.451 -6.622 1.00 70.69 231 GLN A C 1
ATOM 1897 O O . GLN A 1 231 ? -6.794 -0.234 -7.585 1.00 70.69 231 GLN A O 1
ATOM 1902 N N . TRP A 1 232 ? -7.217 0.532 -5.522 1.00 70.56 232 TRP A N 1
ATOM 1903 C CA . TRP A 1 232 ? -8.480 -0.193 -5.396 1.00 70.56 232 TRP A CA 1
ATOM 1904 C C . TRP A 1 232 ? -9.464 0.246 -6.476 1.00 70.56 232 TRP A C 1
ATOM 1906 O O . TRP A 1 232 ? -10.156 -0.590 -7.034 1.00 70.56 232 TRP A O 1
ATOM 1916 N N . TYR A 1 233 ? -9.457 1.515 -6.883 1.00 69.19 233 TYR A N 1
ATOM 1917 C CA . TYR A 1 233 ? -10.290 1.975 -7.993 1.00 69.19 233 TYR A CA 1
ATOM 1918 C C . TYR A 1 233 ? -10.018 1.269 -9.324 1.00 69.19 233 TYR A C 1
ATOM 1920 O O . TYR A 1 233 ? -10.916 1.210 -10.154 1.00 69.19 233 TYR A O 1
ATOM 1928 N N . SER A 1 234 ? -8.809 0.735 -9.537 1.00 62.56 234 SER A N 1
ATOM 1929 C CA . SER A 1 234 ? -8.499 -0.038 -10.747 1.00 62.56 234 SER A CA 1
ATOM 1930 C C . SER A 1 234 ? -9.134 -1.432 -10.749 1.00 62.56 234 SER A C 1
ATOM 1932 O O . SER A 1 234 ? -9.345 -1.997 -11.818 1.00 62.56 234 SER A O 1
ATOM 1934 N N . ASP A 1 235 ? -9.457 -1.966 -9.566 1.00 64.69 235 ASP A N 1
ATOM 1935 C CA . ASP A 1 235 ? -10.041 -3.298 -9.396 1.00 64.69 235 ASP A CA 1
ATOM 1936 C C . ASP A 1 235 ? -11.593 -3.259 -9.409 1.00 64.69 235 ASP A C 1
ATOM 1938 O O . ASP A 1 235 ? -12.228 -4.307 -9.514 1.00 64.69 235 ASP A O 1
ATOM 1942 N N . TYR A 1 236 ? -12.210 -2.067 -9.357 1.00 59.06 236 TYR A N 1
ATOM 1943 C CA . TYR A 1 236 ? -13.668 -1.855 -9.357 1.00 59.06 236 TYR A CA 1
ATOM 1944 C C . TYR A 1 236 ? -14.126 -0.916 -10.494 1.00 59.06 236 TYR A C 1
ATOM 1946 O O . TYR A 1 236 ? -13.323 -0.280 -11.169 1.00 59.06 236 TYR A O 1
ATOM 1954 N N . SER A 1 237 ? -15.441 -0.796 -10.709 1.00 61.53 237 SER A N 1
ATOM 1955 C CA . SER A 1 237 ? -16.085 -0.068 -11.824 1.00 61.53 237 SER A CA 1
ATOM 1956 C C . SER A 1 237 ? -15.827 1.450 -11.902 1.00 61.53 237 SER A C 1
ATOM 1958 O O . SER A 1 237 ? -16.347 2.110 -12.798 1.00 61.53 237 SER A O 1
ATOM 1960 N N . ASP A 1 238 ? -15.035 2.016 -10.992 1.00 75.06 238 ASP A N 1
ATOM 1961 C CA . ASP A 1 238 ? -14.766 3.454 -10.858 1.00 75.06 238 ASP A CA 1
ATOM 1962 C C . ASP A 1 238 ? -13.430 3.849 -11.544 1.00 75.06 238 ASP A C 1
ATOM 1964 O O . ASP A 1 238 ? -12.664 4.686 -11.057 1.00 75.06 238 ASP A O 1
ATOM 1968 N N . LEU A 1 239 ? -13.157 3.246 -12.709 1.00 77.31 239 LEU A N 1
ATOM 1969 C CA . LEU A 1 239 ? -11.920 3.418 -13.483 1.00 77.31 239 LEU A CA 1
ATOM 1970 C C . LEU A 1 239 ? -11.611 4.892 -13.797 1.00 77.31 239 LEU A C 1
ATOM 1972 O O . LEU A 1 239 ? -10.460 5.302 -13.725 1.00 77.31 239 LEU A O 1
ATOM 1976 N N . GLU A 1 240 ? -12.610 5.718 -14.106 1.00 79.50 240 GLU A N 1
ATOM 1977 C CA . GLU A 1 240 ? -12.390 7.125 -14.486 1.00 79.50 240 GLU A CA 1
ATOM 1978 C C . GLU A 1 240 ? -11.737 7.957 -13.366 1.00 79.50 240 GLU A C 1
ATOM 1980 O O . GLU A 1 240 ? -10.832 8.751 -13.629 1.00 79.50 240 GLU A O 1
ATOM 1985 N N . ILE A 1 241 ? -12.126 7.733 -12.104 1.00 81.69 241 ILE A N 1
ATOM 1986 C CA . ILE A 1 241 ? -11.527 8.422 -10.947 1.00 81.69 241 ILE A CA 1
ATOM 1987 C C . ILE A 1 241 ? -10.060 8.009 -10.802 1.00 81.69 241 ILE A C 1
ATOM 1989 O O . ILE A 1 241 ? -9.185 8.853 -10.596 1.00 81.69 241 ILE A O 1
ATOM 1993 N N . PHE A 1 242 ? -9.773 6.715 -10.968 1.00 83.06 242 PHE A N 1
ATOM 1994 C CA . PHE A 1 242 ? -8.403 6.214 -10.984 1.00 83.06 242 PHE A CA 1
ATOM 1995 C C . PHE A 1 242 ? -7.562 6.889 -12.070 1.00 83.06 242 PHE A C 1
ATOM 1997 O O . PHE A 1 242 ? -6.456 7.344 -11.784 1.00 83.06 242 PHE A O 1
ATOM 2004 N N . LEU A 1 243 ? -8.087 7.007 -13.295 1.00 81.56 243 LEU A N 1
ATOM 2005 C CA . LEU A 1 243 ? -7.376 7.650 -14.404 1.00 81.56 243 LEU A CA 1
ATOM 2006 C C . LEU A 1 243 ? -7.125 9.133 -14.162 1.00 81.56 243 LEU A C 1
ATOM 2008 O O . LEU A 1 243 ? -6.064 9.636 -14.533 1.00 81.56 243 LEU A O 1
ATOM 2012 N N . GLN A 1 244 ? -8.058 9.828 -13.515 1.00 84.56 244 GLN A N 1
ATOM 2013 C CA . GLN A 1 244 ? -7.875 11.223 -13.128 1.00 84.56 244 GLN A CA 1
ATOM 2014 C C . GLN A 1 244 ? -6.724 11.382 -12.125 1.00 84.56 244 GLN A C 1
ATOM 2016 O O . GLN A 1 244 ? -5.829 12.203 -12.345 1.00 84.56 244 GLN A O 1
ATOM 2021 N N . VAL A 1 245 ? -6.721 10.578 -11.054 1.00 87.75 245 VAL A N 1
ATOM 2022 C CA . VAL A 1 245 ? -5.646 10.567 -10.046 1.00 87.75 245 VAL A CA 1
ATOM 2023 C C . VAL A 1 245 ? -4.310 10.233 -10.708 1.00 87.75 245 VAL A C 1
ATOM 2025 O O . VAL A 1 245 ? -3.329 10.956 -10.532 1.00 87.75 245 VAL A O 1
ATOM 2028 N N . LEU A 1 246 ? -4.286 9.168 -11.513 1.00 86.69 246 LEU A N 1
ATOM 2029 C CA . LEU A 1 246 ? -3.107 8.706 -12.234 1.00 86.69 246 LEU A CA 1
ATOM 2030 C C . LEU A 1 246 ? -2.532 9.800 -13.132 1.00 86.69 246 LEU A C 1
ATOM 2032 O O . LEU A 1 246 ? -1.336 10.054 -13.065 1.00 86.69 246 LEU A O 1
ATOM 2036 N N . ARG A 1 247 ? -3.361 10.458 -13.953 1.00 85.94 247 ARG A N 1
ATOM 2037 C CA . ARG A 1 247 ? -2.906 11.480 -14.910 1.00 85.94 247 ARG A CA 1
ATOM 2038 C C . ARG A 1 247 ? -2.197 12.622 -14.212 1.00 85.94 247 ARG A C 1
ATOM 2040 O O . ARG A 1 247 ? -1.118 13.034 -14.627 1.00 85.94 247 ARG A O 1
ATOM 2047 N N . MET A 1 248 ? -2.811 13.133 -13.153 1.00 87.81 248 MET A N 1
ATOM 2048 C CA . MET A 1 248 ? -2.253 14.263 -12.434 1.00 87.81 248 MET A CA 1
ATOM 2049 C C . MET A 1 248 ? -0.969 13.861 -11.690 1.00 87.81 248 MET A C 1
ATOM 2051 O O . MET A 1 248 ? 0.023 14.583 -11.779 1.00 87.81 248 MET A O 1
ATOM 2055 N N . LEU A 1 249 ? -0.944 12.701 -11.020 1.00 89.06 249 LEU A N 1
ATOM 2056 C CA . LEU A 1 249 ? 0.256 12.252 -10.309 1.00 89.06 249 LEU A CA 1
ATOM 2057 C C . LEU A 1 249 ? 1.391 11.911 -11.278 1.00 89.06 249 LEU A C 1
ATOM 2059 O O . LEU A 1 249 ? 2.528 12.281 -11.007 1.00 89.06 249 LEU A O 1
ATOM 2063 N N . LEU A 1 250 ? 1.097 11.254 -12.406 1.00 88.94 250 LEU A N 1
ATOM 2064 C CA . LEU A 1 250 ? 2.092 10.881 -13.413 1.00 88.94 250 LEU A CA 1
ATOM 2065 C C . LEU A 1 250 ? 2.803 12.114 -13.954 1.00 88.94 250 LEU A C 1
ATOM 2067 O O . LEU A 1 250 ? 4.031 12.142 -13.958 1.00 88.94 250 LEU A O 1
ATOM 2071 N N . LYS A 1 251 ? 2.045 13.132 -14.368 1.00 88.56 251 LYS A N 1
ATOM 2072 C CA . LYS A 1 251 ? 2.611 14.357 -14.927 1.00 88.56 251 LYS A CA 1
ATOM 2073 C C . LYS A 1 251 ? 3.510 15.063 -13.913 1.00 88.56 251 LYS A C 1
ATOM 2075 O O . LYS A 1 251 ? 4.677 15.318 -14.192 1.00 88.56 251 LYS A O 1
ATOM 2080 N N . GLU A 1 252 ? 2.986 15.353 -12.722 1.00 90.69 252 GLU A N 1
ATOM 2081 C CA . GLU A 1 252 ? 3.728 16.104 -11.701 1.00 90.69 252 GLU A CA 1
ATOM 2082 C C . GLU A 1 252 ? 4.952 15.331 -11.198 1.00 90.69 252 GLU A C 1
ATOM 2084 O O . GLU A 1 252 ? 6.027 15.908 -11.024 1.00 90.69 252 GLU A O 1
ATOM 2089 N N . PHE A 1 253 ? 4.823 14.012 -11.024 1.00 88.81 253 PHE A N 1
ATOM 2090 C CA . PHE A 1 253 ? 5.945 13.154 -10.659 1.00 88.81 253 PHE A CA 1
ATOM 2091 C C . PHE A 1 253 ? 6.994 13.088 -11.767 1.00 88.81 253 PHE A C 1
ATOM 2093 O O . PHE A 1 253 ? 8.180 13.171 -11.472 1.00 88.81 253 PHE A O 1
ATOM 2100 N N . THR A 1 254 ? 6.586 12.975 -13.031 1.00 89.19 254 THR A N 1
ATOM 2101 C CA . THR A 1 254 ? 7.511 12.931 -14.172 1.00 89.19 254 THR A CA 1
ATOM 2102 C C . THR A 1 254 ? 8.249 14.256 -14.320 1.00 89.19 254 THR A C 1
ATOM 2104 O O . THR A 1 254 ? 9.475 14.267 -14.419 1.00 89.19 254 THR A O 1
ATOM 2107 N N . ASP A 1 255 ? 7.544 15.386 -14.265 1.00 89.19 255 ASP A N 1
ATOM 2108 C CA . ASP A 1 255 ? 8.149 16.721 -14.318 1.00 89.19 255 ASP A CA 1
ATOM 2109 C C . ASP A 1 255 ? 9.186 16.908 -13.199 1.00 89.19 255 ASP A C 1
ATOM 2111 O O . ASP A 1 255 ? 10.304 17.367 -13.445 1.00 89.19 255 ASP A O 1
ATOM 2115 N N . TRP A 1 256 ? 8.860 16.474 -11.981 1.00 87.19 256 TRP A N 1
ATOM 2116 C CA . TRP A 1 256 ? 9.794 16.500 -10.861 1.00 87.19 256 TRP A CA 1
ATOM 2117 C C . TRP A 1 256 ? 10.980 15.543 -11.056 1.00 87.19 256 TRP A C 1
ATOM 2119 O O . TRP A 1 256 ? 12.131 15.981 -11.000 1.00 87.19 256 TRP A O 1
ATOM 2129 N N . PHE A 1 257 ? 10.721 14.259 -11.312 1.00 85.19 257 PHE A N 1
ATOM 2130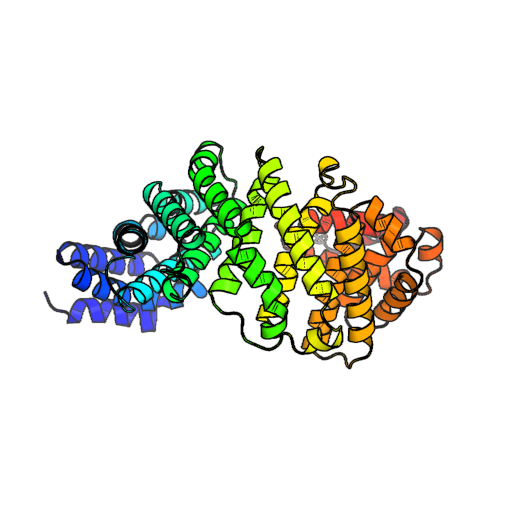 C CA . PHE A 1 257 ? 11.739 13.209 -11.391 1.00 85.19 257 PHE A CA 1
ATOM 2131 C C . PHE A 1 257 ? 12.722 13.482 -12.526 1.00 85.19 257 PHE A C 1
ATOM 2133 O O . PHE A 1 257 ? 13.930 13.309 -12.366 1.00 85.19 257 PHE A O 1
ATOM 2140 N N . THR A 1 258 ? 12.222 14.013 -13.646 1.00 87.06 258 THR A N 1
ATOM 2141 C CA . THR A 1 258 ? 13.069 14.398 -14.776 1.00 87.06 258 THR A CA 1
ATOM 2142 C C . THR A 1 258 ? 13.971 15.606 -14.499 1.00 87.06 258 THR A C 1
ATOM 2144 O O . THR A 1 258 ? 14.973 15.806 -15.188 1.00 87.06 258 THR A O 1
ATOM 2147 N N . SER A 1 259 ? 13.672 16.384 -13.455 1.00 85.12 259 SER A N 1
ATOM 2148 C CA . SER A 1 259 ? 14.502 17.502 -12.992 1.00 85.12 259 SER A CA 1
ATOM 2149 C C . SER A 1 259 ? 15.579 17.104 -11.972 1.00 85.12 259 SER A C 1
ATOM 2151 O O . SER A 1 259 ? 16.434 17.930 -11.631 1.00 85.12 259 SER A O 1
ATOM 2153 N N . CYS A 1 260 ? 15.537 15.870 -11.457 1.00 80.62 260 CYS A N 1
ATOM 2154 C CA . CYS A 1 260 ? 16.506 15.351 -10.497 1.00 80.62 260 CYS A CA 1
ATOM 2155 C C . CYS A 1 260 ? 17.788 14.897 -11.205 1.00 80.62 260 CYS A C 1
ATOM 2157 O O . CYS A 1 260 ? 17.742 14.237 -12.245 1.00 80.62 260 CYS A O 1
ATOM 2159 N N . SER A 1 261 ? 18.949 15.205 -10.618 1.00 80.38 261 SER A N 1
ATOM 2160 C CA . SER A 1 261 ? 20.202 14.630 -11.110 1.00 80.38 261 SER A CA 1
ATOM 2161 C C . SER A 1 261 ? 20.282 13.145 -10.727 1.00 80.38 261 SER A C 1
ATOM 2163 O O . SER A 1 261 ? 19.908 12.799 -9.602 1.00 80.38 261 SER A O 1
ATOM 2165 N N . PRO A 1 262 ? 20.812 12.266 -11.598 1.00 76.31 262 PRO A N 1
ATOM 2166 C CA . PRO A 1 262 ? 21.027 10.853 -11.270 1.00 76.31 262 PRO A CA 1
ATOM 2167 C C . PRO A 1 262 ? 21.840 10.640 -9.986 1.00 76.31 262 PRO A C 1
ATOM 2169 O O . PRO A 1 262 ? 21.539 9.755 -9.188 1.00 76.31 262 PRO A O 1
ATOM 2172 N N . ASP A 1 263 ? 22.813 11.520 -9.733 1.00 72.00 263 ASP A N 1
ATOM 2173 C CA . ASP A 1 263 ? 23.640 11.492 -8.526 1.00 72.00 263 ASP A CA 1
ATOM 2174 C C . ASP A 1 263 ? 22.839 11.685 -7.239 1.00 72.00 263 ASP A C 1
ATOM 2176 O O . ASP A 1 263 ? 23.204 11.131 -6.202 1.00 72.00 263 ASP A O 1
ATOM 2180 N N . SER A 1 264 ? 21.728 12.423 -7.302 1.00 71.62 264 SER A N 1
ATOM 2181 C CA . SER A 1 264 ? 20.892 12.684 -6.133 1.00 71.62 264 SER A CA 1
ATOM 2182 C C . SER A 1 264 ? 20.336 11.385 -5.552 1.00 71.62 264 SER A C 1
ATOM 2184 O O . SER A 1 264 ? 20.272 11.263 -4.331 1.00 71.62 264 SER A O 1
ATOM 2186 N N . TYR A 1 265 ? 19.993 10.392 -6.390 1.00 68.94 265 TYR A N 1
ATOM 2187 C CA . TYR A 1 265 ? 19.369 9.126 -5.968 1.00 68.94 265 TYR A CA 1
ATOM 2188 C C . TYR A 1 265 ? 20.215 8.335 -4.964 1.00 68.94 265 TYR A C 1
ATOM 2190 O O . TYR A 1 265 ? 19.674 7.662 -4.092 1.00 68.94 265 TYR A O 1
ATOM 2198 N N . ARG A 1 266 ? 21.545 8.473 -5.017 1.00 66.00 266 ARG A N 1
ATOM 2199 C CA . ARG A 1 266 ? 22.469 7.842 -4.056 1.00 66.00 266 ARG A CA 1
ATOM 2200 C C . ARG A 1 266 ? 22.328 8.383 -2.640 1.00 66.00 266 ARG A C 1
ATOM 2202 O O . ARG A 1 266 ? 22.655 7.700 -1.677 1.00 66.00 266 ARG A O 1
ATOM 2209 N N . HIS A 1 267 ? 21.844 9.611 -2.521 1.00 66.25 267 HIS A N 1
ATOM 2210 C CA . HIS A 1 267 ? 21.597 10.268 -1.247 1.00 66.25 267 HIS A CA 1
ATOM 2211 C C . HIS A 1 267 ? 20.151 10.083 -0.770 1.00 66.25 267 HIS A C 1
ATOM 2213 O O . HIS A 1 267 ? 19.790 10.611 0.283 1.00 66.25 267 HIS A O 1
ATOM 2219 N N . CYS A 1 268 ? 19.321 9.321 -1.498 1.00 67.81 268 CYS A N 1
ATOM 2220 C CA . CYS A 1 268 ? 18.011 8.930 -0.998 1.00 67.81 268 CYS A CA 1
ATOM 2221 C C . CYS A 1 268 ? 18.171 8.034 0.229 1.00 67.81 268 CYS A C 1
ATOM 2223 O O . CYS A 1 268 ? 18.674 6.915 0.142 1.00 67.81 268 CYS A O 1
ATOM 2225 N N . GLY A 1 269 ? 17.641 8.479 1.366 1.00 66.44 269 GLY A N 1
ATOM 2226 C CA . GLY A 1 269 ? 17.437 7.579 2.494 1.00 66.44 269 GLY A CA 1
ATOM 2227 C C . GLY A 1 269 ? 16.472 6.430 2.132 1.00 66.44 269 GLY A C 1
ATOM 2228 O O . GLY A 1 269 ? 15.629 6.591 1.241 1.00 66.44 269 GLY A O 1
ATOM 2229 N N . PRO A 1 270 ? 16.497 5.300 2.868 1.00 68.88 270 PRO A N 1
ATOM 2230 C CA . PRO A 1 270 ? 15.654 4.128 2.593 1.00 68.88 270 PRO A CA 1
ATOM 2231 C C . PRO A 1 270 ? 14.154 4.439 2.468 1.00 68.88 270 PRO A C 1
ATOM 2233 O O . PRO A 1 270 ? 13.448 3.835 1.662 1.00 68.88 270 PRO A O 1
ATOM 2236 N N . LYS A 1 271 ? 13.664 5.424 3.235 1.00 68.00 271 LYS A N 1
ATOM 2237 C CA . LYS A 1 271 ? 12.264 5.877 3.190 1.00 68.00 271 LYS A CA 1
ATOM 2238 C C . LYS A 1 271 ? 11.895 6.545 1.863 1.00 68.00 271 LYS A C 1
ATOM 2240 O O . LYS A 1 271 ? 10.834 6.249 1.326 1.00 68.00 271 LYS A O 1
ATOM 2245 N N . ILE A 1 272 ? 12.768 7.399 1.319 1.00 73.25 272 ILE A N 1
ATOM 2246 C CA . ILE A 1 272 ? 12.546 8.028 0.007 1.00 73.25 272 ILE A CA 1
ATOM 2247 C C . ILE A 1 272 ? 12.599 6.962 -1.084 1.00 73.25 272 ILE A C 1
ATOM 2249 O O . ILE A 1 272 ? 11.701 6.915 -1.916 1.00 73.25 272 ILE A O 1
ATOM 2253 N N . GLY A 1 273 ? 13.578 6.052 -1.038 1.00 73.19 273 GLY A N 1
ATOM 2254 C CA . GLY A 1 273 ? 13.647 4.933 -1.983 1.00 73.19 273 GLY A CA 1
ATOM 2255 C C . GLY A 1 273 ? 12.375 4.073 -1.977 1.00 73.19 273 GLY A C 1
ATOM 2256 O O . GLY A 1 273 ? 11.848 3.739 -3.039 1.00 73.19 273 GLY A O 1
ATOM 2257 N N . SER A 1 274 ? 11.825 3.776 -0.792 1.00 73.44 274 SER A N 1
ATOM 2258 C CA . SER A 1 274 ? 10.552 3.052 -0.666 1.00 73.44 274 SER A CA 1
ATOM 2259 C C . SER A 1 274 ? 9.376 3.826 -1.265 1.00 73.44 274 SER A C 1
ATOM 2261 O O . SER A 1 274 ? 8.618 3.242 -2.037 1.00 73.44 274 SER A O 1
ATOM 2263 N N . MET A 1 275 ? 9.252 5.124 -0.963 1.00 77.81 275 MET A N 1
ATOM 2264 C CA . MET A 1 275 ? 8.203 5.985 -1.523 1.00 77.81 275 MET A CA 1
ATOM 2265 C C . MET A 1 275 ? 8.286 6.035 -3.051 1.00 77.81 275 MET A C 1
ATOM 2267 O O . MET A 1 275 ? 7.285 5.826 -3.728 1.00 77.81 275 MET A O 1
ATOM 2271 N N . LEU A 1 276 ? 9.481 6.246 -3.615 1.00 77.25 276 LEU A N 1
ATOM 2272 C CA . LEU A 1 276 ? 9.674 6.282 -5.067 1.00 77.25 276 LEU A CA 1
ATOM 2273 C C . LEU A 1 276 ? 9.294 4.960 -5.718 1.00 77.25 276 LEU A C 1
ATOM 2275 O O . LEU A 1 276 ? 8.616 4.955 -6.744 1.00 77.25 276 LEU A O 1
ATOM 2279 N N . ARG A 1 277 ? 9.660 3.836 -5.098 1.00 75.25 277 ARG A N 1
ATOM 2280 C CA . ARG A 1 277 ? 9.249 2.510 -5.558 1.00 75.25 277 ARG A CA 1
ATOM 2281 C C . ARG A 1 277 ? 7.729 2.346 -5.524 1.00 75.25 277 ARG A C 1
ATOM 2283 O O . ARG A 1 277 ? 7.165 1.849 -6.492 1.00 75.25 277 ARG A O 1
ATOM 2290 N N . HIS A 1 278 ? 7.062 2.732 -4.437 1.00 77.12 278 HIS A N 1
ATOM 2291 C CA . HIS A 1 278 ? 5.610 2.579 -4.307 1.00 77.12 278 HIS A CA 1
ATOM 2292 C C . HIS A 1 278 ? 4.841 3.493 -5.259 1.00 77.12 278 HIS A C 1
ATOM 2294 O O . HIS A 1 278 ? 3.919 3.027 -5.928 1.00 77.12 278 HIS A O 1
ATOM 2300 N N . LEU A 1 279 ? 5.253 4.755 -5.375 1.00 78.88 279 LEU A N 1
ATOM 2301 C CA . LEU A 1 279 ? 4.648 5.712 -6.290 1.00 78.88 279 LEU A CA 1
ATOM 2302 C C . LEU A 1 279 ? 4.862 5.282 -7.743 1.00 78.88 279 LEU A C 1
ATOM 2304 O O . LEU A 1 279 ? 3.911 5.235 -8.511 1.00 78.88 279 LEU A O 1
ATOM 2308 N N . THR A 1 280 ? 6.070 4.852 -8.113 1.00 77.56 280 THR A N 1
ATOM 2309 C CA . THR A 1 280 ? 6.327 4.345 -9.471 1.00 77.56 280 THR A CA 1
ATOM 2310 C C . THR A 1 280 ? 5.534 3.071 -9.746 1.00 77.56 280 THR A C 1
ATOM 2312 O O . THR A 1 280 ? 4.951 2.942 -10.817 1.00 77.56 280 THR A O 1
ATOM 2315 N N . TYR A 1 281 ? 5.421 2.161 -8.773 1.00 77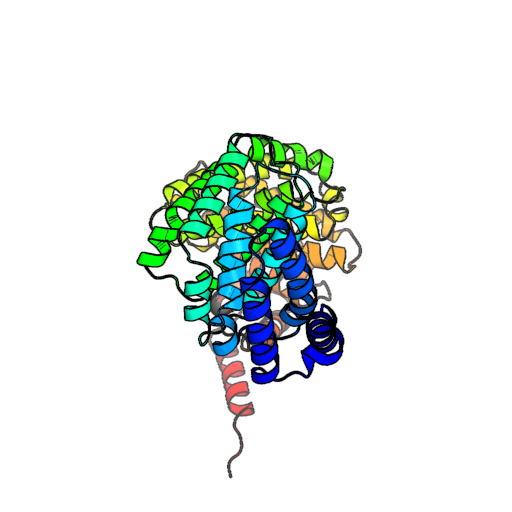.94 281 TYR A N 1
ATOM 2316 C CA . TYR A 1 281 ? 4.563 0.985 -8.911 1.00 77.94 281 TYR A CA 1
ATOM 2317 C C . TYR A 1 281 ? 3.095 1.372 -9.128 1.00 77.94 281 TYR A C 1
ATOM 2319 O O . TYR A 1 281 ? 2.448 0.820 -10.010 1.00 77.94 281 TYR A O 1
ATOM 2327 N N . PHE A 1 282 ? 2.571 2.351 -8.384 1.00 80.75 282 PHE A N 1
ATOM 2328 C CA . PHE A 1 282 ? 1.230 2.896 -8.609 1.00 80.75 282 PHE A CA 1
ATOM 2329 C C . PHE A 1 282 ? 1.059 3.449 -10.025 1.00 80.75 282 PHE A C 1
ATOM 2331 O O . PHE A 1 282 ? 0.098 3.096 -10.705 1.00 80.75 282 PHE A O 1
ATOM 2338 N N . LEU A 1 283 ? 2.013 4.263 -10.476 1.00 81.38 283 LEU A N 1
ATOM 2339 C CA . LEU A 1 283 ? 1.976 4.890 -11.792 1.00 81.38 283 LEU A CA 1
ATOM 2340 C C . LEU A 1 283 ? 2.093 3.865 -12.927 1.00 81.38 283 LEU A C 1
ATOM 2342 O O . LEU A 1 283 ? 1.526 4.079 -13.993 1.00 81.38 283 LEU A O 1
ATOM 2346 N N . VAL A 1 284 ? 2.796 2.752 -12.711 1.00 76.06 284 VAL A N 1
ATOM 2347 C CA . VAL A 1 284 ? 3.032 1.712 -13.724 1.00 76.06 284 VAL A CA 1
ATOM 2348 C C . VAL A 1 284 ? 2.019 0.564 -13.643 1.00 76.06 284 VAL A C 1
ATOM 2350 O O . VAL A 1 284 ? 1.796 -0.100 -14.641 1.00 76.06 284 VAL A O 1
ATOM 2353 N N . ARG A 1 285 ? 1.302 0.347 -12.536 1.00 73.19 285 ARG A N 1
ATOM 2354 C CA . ARG A 1 285 ? 0.255 -0.696 -12.427 1.00 73.19 285 ARG A CA 1
ATOM 2355 C C . ARG A 1 285 ? -0.757 -0.724 -13.595 1.00 73.19 285 ARG A C 1
ATOM 2357 O O . ARG A 1 285 ? -1.082 -1.820 -14.049 1.00 73.19 285 ARG A O 1
ATOM 2364 N N . PRO A 1 286 ? -1.219 0.416 -14.144 1.00 72.12 286 PRO A N 1
ATOM 2365 C CA . PRO A 1 286 ? -2.026 0.442 -15.366 1.00 72.12 286 PRO A CA 1
ATOM 2366 C C . PRO A 1 286 ? -1.448 -0.347 -16.550 1.00 72.12 286 PRO A C 1
ATOM 2368 O O . PRO A 1 286 ? -2.194 -1.055 -17.226 1.00 72.12 286 PRO A O 1
ATOM 2371 N N . ILE A 1 287 ? -0.127 -0.262 -16.756 1.00 68.00 287 ILE A N 1
ATOM 2372 C CA . ILE A 1 287 ? 0.642 -0.979 -17.790 1.00 68.00 287 ILE A CA 1
ATOM 2373 C C . ILE A 1 287 ? 0.523 -2.495 -17.577 1.00 68.00 287 ILE A C 1
ATOM 2375 O O . ILE A 1 287 ? 0.374 -3.231 -18.545 1.00 68.00 287 ILE A O 1
ATOM 2379 N N . GLU A 1 288 ? 0.534 -2.965 -16.324 1.00 62.75 288 GLU A N 1
ATOM 2380 C CA . GLU A 1 288 ? 0.431 -4.395 -15.983 1.00 62.75 288 GLU A CA 1
ATOM 2381 C C . GLU A 1 288 ? -0.969 -4.976 -16.247 1.00 62.75 288 GLU A C 1
ATOM 2383 O O . GLU A 1 288 ? -1.113 -6.180 -16.441 1.00 62.75 288 GLU A O 1
ATOM 2388 N N . SER A 1 289 ? -2.004 -4.130 -16.219 1.00 60.47 289 SER A N 1
ATOM 2389 C CA . SER A 1 289 ? -3.412 -4.546 -16.314 1.00 60.47 289 SER A CA 1
ATOM 2390 C C . SER A 1 289 ? -3.965 -4.640 -17.742 1.00 60.47 289 SER A C 1
ATOM 2392 O O . SER A 1 289 ? -5.148 -4.922 -17.902 1.00 60.47 289 SER A O 1
ATOM 2394 N N . ASP A 1 290 ? -3.135 -4.382 -18.762 1.00 55.75 290 ASP A N 1
ATOM 2395 C CA . ASP A 1 290 ? -3.509 -4.342 -20.190 1.00 55.75 290 ASP A CA 1
ATOM 2396 C C . ASP A 1 290 ? -4.745 -3.460 -20.480 1.00 55.75 290 ASP A C 1
ATOM 2398 O O . ASP A 1 290 ? -5.522 -3.667 -21.415 1.00 55.75 290 ASP A O 1
ATOM 2402 N N . ASN A 1 291 ? -4.953 -2.438 -19.642 1.00 59.28 291 ASN A N 1
ATOM 2403 C CA . ASN A 1 291 ? -6.064 -1.508 -19.766 1.00 59.28 291 ASN A CA 1
ATOM 2404 C C . ASN A 1 291 ? -5.785 -0.528 -20.917 1.00 59.28 291 ASN A C 1
ATOM 2406 O O . ASN A 1 291 ? -5.276 0.578 -20.720 1.00 59.28 291 ASN A O 1
ATOM 2410 N N . LEU A 1 292 ? -6.168 -0.930 -22.133 1.00 51.47 292 LEU A N 1
ATOM 2411 C CA . LEU A 1 292 ? -5.986 -0.188 -23.390 1.00 51.47 292 LEU A CA 1
ATOM 2412 C C . LEU A 1 292 ? -6.475 1.274 -23.340 1.00 51.47 292 LEU A C 1
ATOM 2414 O O . LEU A 1 292 ? -5.944 2.122 -24.051 1.00 51.47 292 LEU A O 1
ATOM 2418 N N . LYS A 1 293 ? -7.452 1.600 -22.478 1.00 55.84 293 LYS A N 1
ATOM 2419 C CA . LYS A 1 293 ? -7.952 2.976 -22.283 1.00 55.84 293 LYS A CA 1
ATOM 2420 C C . LYS A 1 293 ? -6.904 3.943 -21.714 1.00 55.84 293 LYS A C 1
ATOM 2422 O O . LYS A 1 293 ? -7.046 5.151 -21.879 1.00 55.84 293 LYS A O 1
ATOM 2427 N N . ILE A 1 294 ? -5.879 3.433 -21.034 1.00 57.28 294 ILE A N 1
ATOM 2428 C CA . ILE A 1 294 ? -4.948 4.243 -20.232 1.00 57.28 294 ILE A CA 1
ATOM 2429 C C . ILE A 1 294 ? -3.786 4.769 -21.076 1.00 57.28 294 ILE A C 1
ATOM 2431 O O . ILE A 1 294 ? -3.200 5.791 -20.746 1.00 57.28 294 ILE A O 1
ATOM 2435 N N . PHE A 1 295 ? -3.517 4.158 -22.229 1.00 57.47 295 PHE A N 1
ATOM 2436 C CA . PHE A 1 295 ? -2.527 4.645 -23.191 1.00 57.47 295 PHE A CA 1
ATOM 2437 C C . PHE A 1 295 ? -3.167 5.382 -24.371 1.00 57.47 295 PHE A C 1
ATOM 2439 O O . PHE A 1 295 ? -2.816 5.163 -25.528 1.00 57.47 295 PHE A O 1
ATOM 2446 N N . SER A 1 296 ? -4.079 6.316 -24.080 1.00 60.47 296 SER A N 1
ATOM 2447 C CA . SER A 1 296 ? -4.293 7.454 -24.986 1.00 60.47 296 SER A CA 1
ATOM 2448 C C . SER A 1 296 ? -2.982 8.242 -25.144 1.00 60.47 296 SER A C 1
ATOM 2450 O O . SER A 1 296 ? -2.163 8.220 -24.221 1.00 60.47 296 SER A O 1
ATOM 2452 N N . GLU A 1 297 ? -2.817 9.012 -26.227 1.00 61.59 297 GLU A N 1
ATOM 2453 C CA . GLU A 1 297 ? -1.655 9.906 -26.437 1.00 61.59 297 GLU A CA 1
ATOM 2454 C C . GLU A 1 297 ? -1.284 10.716 -25.176 1.00 61.59 297 GLU A C 1
ATOM 2456 O O . GLU A 1 297 ? -0.109 10.889 -24.874 1.00 61.59 297 GLU A O 1
ATOM 2461 N N . GLY A 1 298 ? -2.273 11.108 -24.361 1.00 68.06 298 GLY A N 1
ATOM 2462 C CA . GLY A 1 298 ? -2.076 11.934 -23.167 1.00 68.06 298 GLY A CA 1
ATOM 2463 C C . GLY A 1 298 ? -1.304 11.328 -21.981 1.00 68.06 298 GLY A C 1
ATOM 2464 O O . GLY A 1 298 ? -1.060 12.065 -21.035 1.00 68.06 298 GLY A O 1
ATOM 2465 N N . PHE A 1 299 ? -0.943 10.038 -21.977 1.00 78.88 299 PHE A N 1
ATOM 2466 C CA . PHE A 1 299 ? -0.088 9.442 -20.924 1.00 78.88 299 PHE A CA 1
ATOM 2467 C C . PHE A 1 299 ? 1.252 8.924 -21.459 1.00 78.88 299 PHE A C 1
ATOM 2469 O O . PHE A 1 299 ? 2.210 8.768 -20.701 1.00 78.88 299 PHE A O 1
ATOM 2476 N N . TYR A 1 300 ? 1.313 8.623 -22.757 1.00 82.44 300 TYR A N 1
ATOM 2477 C CA . TYR A 1 300 ? 2.444 7.940 -23.377 1.00 82.44 300 TYR A CA 1
ATOM 2478 C C . TYR A 1 300 ? 3.747 8.736 -23.236 1.00 82.44 300 TYR A C 1
ATOM 2480 O O . TYR A 1 300 ? 4.757 8.174 -22.810 1.00 82.44 300 TYR A O 1
ATOM 2488 N N . ASP A 1 301 ? 3.702 10.043 -23.498 1.00 86.06 301 ASP A N 1
ATOM 2489 C CA . ASP A 1 301 ? 4.878 10.912 -23.430 1.00 86.06 301 ASP A CA 1
ATOM 2490 C C . ASP A 1 301 ? 5.487 10.959 -22.023 1.00 86.06 301 ASP A C 1
ATOM 2492 O O . ASP A 1 301 ? 6.705 10.840 -21.869 1.00 86.06 301 ASP A O 1
ATOM 2496 N N . ASP A 1 302 ? 4.656 11.061 -20.982 1.00 87.62 302 ASP A N 1
ATOM 2497 C CA . ASP A 1 302 ? 5.138 11.077 -19.599 1.00 87.62 302 ASP A CA 1
ATOM 2498 C C . ASP A 1 302 ? 5.751 9.729 -19.198 1.00 87.62 302 ASP A C 1
ATOM 2500 O O . ASP A 1 302 ? 6.807 9.696 -18.563 1.00 87.62 302 ASP A O 1
ATOM 2504 N N . TYR A 1 303 ? 5.177 8.605 -19.638 1.00 87.00 303 TYR A N 1
ATOM 2505 C CA . TYR A 1 303 ? 5.792 7.293 -19.423 1.00 87.00 303 TYR A CA 1
ATOM 2506 C C . TYR A 1 303 ? 7.132 7.141 -20.151 1.00 87.00 303 TYR A C 1
ATOM 2508 O O . TYR A 1 303 ? 8.085 6.626 -19.564 1.00 87.00 303 TYR A O 1
ATOM 2516 N N . CYS A 1 304 ? 7.244 7.614 -21.395 1.00 87.31 304 CYS A N 1
ATOM 2517 C CA . CYS A 1 304 ? 8.500 7.609 -22.150 1.00 87.31 304 CYS A CA 1
ATOM 2518 C C . CYS A 1 304 ? 9.580 8.472 -21.479 1.00 87.31 304 CYS A C 1
ATOM 2520 O O . CYS A 1 304 ? 10.740 8.051 -21.388 1.00 87.31 304 CYS A O 1
ATOM 2522 N N . ARG A 1 305 ? 9.207 9.650 -20.962 1.00 89.88 305 ARG A N 1
ATOM 2523 C CA . ARG A 1 305 ? 10.096 10.524 -20.178 1.00 89.88 305 ARG A CA 1
ATOM 2524 C C . ARG A 1 305 ? 10.555 9.841 -18.892 1.00 89.88 305 ARG A C 1
ATOM 2526 O O . ARG A 1 305 ? 11.755 9.779 -18.631 1.00 89.88 305 ARG A O 1
ATOM 2533 N N . LEU A 1 306 ? 9.620 9.280 -18.124 1.00 88.94 306 LEU A N 1
ATOM 2534 C CA . LEU A 1 306 ? 9.909 8.583 -16.872 1.00 88.94 306 LEU A CA 1
ATOM 2535 C C . LEU A 1 306 ? 10.859 7.396 -17.095 1.00 88.94 306 LEU A C 1
ATOM 2537 O O . LEU A 1 306 ? 11.863 7.261 -16.397 1.00 88.94 306 LEU A O 1
ATOM 2541 N N . LEU A 1 307 ? 10.577 6.569 -18.103 1.00 89.50 307 LEU A N 1
ATOM 2542 C CA . LEU A 1 307 ? 11.422 5.453 -18.524 1.00 89.50 307 LEU A CA 1
ATOM 2543 C C . LEU A 1 307 ? 12.835 5.913 -18.903 1.00 89.50 307 LEU A C 1
ATOM 2545 O O . LEU A 1 307 ? 13.815 5.331 -18.438 1.00 89.50 307 LEU A O 1
ATOM 2549 N N . SER A 1 308 ? 12.949 6.957 -19.726 1.00 89.75 308 SER A N 1
ATOM 2550 C CA . SER A 1 308 ? 14.247 7.493 -20.151 1.00 89.75 308 SER A CA 1
ATOM 2551 C C . SER A 1 308 ? 15.082 7.934 -18.951 1.00 89.75 308 SER A C 1
ATOM 2553 O O . SER A 1 308 ? 16.266 7.604 -18.861 1.00 89.75 308 SER A O 1
ATOM 2555 N N . HIS A 1 309 ? 14.460 8.598 -17.976 1.00 88.88 309 HIS A N 1
ATOM 2556 C CA . HIS A 1 309 ? 15.141 8.998 -16.747 1.00 88.88 309 HIS A CA 1
ATOM 2557 C C . HIS A 1 309 ? 15.517 7.828 -15.843 1.00 88.88 309 HIS A C 1
ATOM 2559 O O . HIS A 1 309 ? 16.610 7.845 -15.282 1.00 88.88 309 HIS A O 1
ATOM 2565 N N . TRP A 1 310 ? 14.700 6.775 -15.755 1.00 88.62 310 TRP A N 1
ATOM 2566 C CA . TRP A 1 310 ? 15.098 5.547 -15.057 1.00 88.62 310 TRP A CA 1
ATOM 2567 C C . TRP A 1 310 ? 16.333 4.892 -15.682 1.00 88.62 310 TRP A C 1
ATOM 2569 O O . TRP A 1 310 ? 17.208 4.424 -14.955 1.00 88.62 310 TRP A O 1
ATOM 2579 N N . ILE A 1 311 ? 16.446 4.899 -17.012 1.00 90.38 311 ILE A N 1
ATOM 2580 C CA . ILE A 1 311 ? 17.625 4.381 -17.724 1.00 90.38 311 ILE A CA 1
ATOM 2581 C C . ILE A 1 311 ? 18.858 5.249 -17.440 1.00 90.38 311 ILE A C 1
ATOM 2583 O O . ILE A 1 311 ? 19.939 4.714 -17.191 1.00 90.38 311 ILE A O 1
ATOM 2587 N N . LEU A 1 312 ? 18.706 6.578 -17.412 1.00 88.44 312 LEU A N 1
ATOM 2588 C CA . LEU A 1 312 ? 19.787 7.492 -17.020 1.00 88.44 312 LEU A CA 1
ATOM 2589 C C . LEU A 1 312 ? 20.248 7.241 -15.578 1.00 88.44 312 LEU A C 1
ATOM 2591 O O . LEU A 1 312 ? 21.450 7.194 -15.310 1.00 88.44 312 LEU A O 1
ATOM 2595 N N . PHE A 1 313 ? 19.302 7.033 -14.659 1.00 86.69 313 PHE A N 1
ATOM 2596 C CA . PHE A 1 313 ? 19.596 6.708 -13.265 1.00 86.69 313 PHE A CA 1
ATOM 2597 C C . PHE A 1 313 ? 20.329 5.377 -13.162 1.00 86.69 313 PHE A C 1
ATOM 2599 O O . PHE A 1 313 ? 21.342 5.310 -12.471 1.00 86.69 313 PHE A O 1
ATOM 2606 N N . LEU A 1 314 ? 19.888 4.346 -13.889 1.00 87.94 314 LEU A N 1
ATOM 2607 C CA . LEU A 1 314 ? 20.576 3.058 -13.934 1.00 87.94 314 LEU A CA 1
ATOM 2608 C C . LEU A 1 314 ? 22.021 3.221 -14.414 1.00 87.94 314 LEU A C 1
ATOM 2610 O O . LEU A 1 314 ? 22.938 2.773 -13.733 1.00 87.94 314 LEU A O 1
ATOM 2614 N N . SER A 1 315 ? 22.229 3.926 -15.530 1.00 87.38 315 SER A N 1
ATOM 2615 C CA . SER A 1 315 ? 23.563 4.171 -16.090 1.00 87.38 315 SER A CA 1
ATOM 2616 C C . SER A 1 315 ? 24.502 4.851 -15.092 1.00 87.38 315 SER A C 1
ATOM 2618 O O . SER A 1 315 ? 25.668 4.475 -14.982 1.00 87.38 315 SER A O 1
ATOM 2620 N N . SER A 1 316 ? 24.005 5.854 -14.365 1.00 84.25 316 SER A N 1
ATOM 2621 C CA . SER A 1 316 ? 24.778 6.540 -13.326 1.00 84.25 316 SER A CA 1
ATOM 2622 C C . SER A 1 316 ? 25.074 5.597 -12.159 1.00 84.25 316 SER A C 1
ATOM 2624 O O . SER A 1 316 ? 26.227 5.436 -11.778 1.00 84.25 316 SER A O 1
ATOM 2626 N N . THR A 1 317 ? 24.056 4.894 -11.661 1.00 82.12 317 THR A N 1
ATOM 2627 C CA . THR A 1 317 ? 24.128 3.968 -10.517 1.00 82.12 317 THR A CA 1
ATOM 2628 C C . THR A 1 317 ? 25.161 2.847 -10.739 1.00 82.12 317 THR A C 1
ATOM 2630 O O . THR A 1 317 ? 25.901 2.481 -9.825 1.00 82.12 317 THR A O 1
ATOM 2633 N N . LEU A 1 318 ? 25.290 2.352 -11.976 1.00 84.19 318 LEU A N 1
ATOM 2634 C CA . LEU A 1 318 ? 26.284 1.338 -12.356 1.00 84.19 318 LEU A CA 1
ATOM 2635 C C . LEU A 1 318 ? 27.737 1.827 -12.329 1.00 84.19 318 LEU A C 1
ATOM 2637 O O . LEU A 1 318 ? 28.648 1.005 -12.307 1.00 84.19 318 LEU A O 1
ATOM 2641 N N . SER A 1 319 ? 27.969 3.141 -12.323 1.00 82.44 319 SER A N 1
ATOM 2642 C CA . SER A 1 319 ? 29.319 3.715 -12.256 1.00 82.44 319 SER A CA 1
ATOM 2643 C C . SER A 1 319 ? 29.909 3.694 -10.837 1.00 82.44 319 SER A C 1
ATOM 2645 O O . SER A 1 319 ? 31.046 4.119 -10.639 1.00 82.44 319 SER A O 1
ATOM 2647 N N . PHE A 1 320 ? 29.152 3.214 -9.845 1.00 78.50 320 PHE A N 1
ATOM 2648 C CA . PHE A 1 320 ? 29.541 3.190 -8.434 1.00 78.50 320 PHE A CA 1
ATOM 2649 C C . PHE A 1 320 ? 29.791 1.766 -7.914 1.00 78.50 320 PHE A C 1
ATOM 2651 O O . PHE A 1 320 ? 29.252 0.805 -8.467 1.00 78.50 320 PHE A O 1
ATOM 2658 N N . PRO A 1 321 ? 30.575 1.607 -6.827 1.00 81.88 321 PRO A N 1
ATOM 2659 C CA . PRO A 1 321 ? 30.776 0.312 -6.180 1.00 81.88 321 PRO A CA 1
ATOM 2660 C C . PRO A 1 321 ? 29.456 -0.346 -5.753 1.00 81.88 321 PRO A C 1
ATOM 2662 O O . PRO A 1 321 ? 28.502 0.327 -5.365 1.00 81.88 321 PRO A O 1
ATOM 2665 N N . LEU A 1 322 ? 29.401 -1.677 -5.803 1.00 81.75 322 LEU A N 1
ATOM 2666 C CA . LEU A 1 322 ? 28.241 -2.459 -5.370 1.00 81.75 322 LEU A CA 1
ATOM 2667 C C . LEU A 1 322 ? 28.227 -2.609 -3.843 1.00 81.75 322 LEU A C 1
ATOM 2669 O O . LEU A 1 322 ? 28.639 -3.635 -3.308 1.00 81.75 322 LEU A O 1
ATOM 2673 N N . ASP A 1 323 ? 27.762 -1.576 -3.145 1.00 82.56 323 ASP A N 1
ATOM 2674 C CA . ASP A 1 323 ? 27.374 -1.669 -1.735 1.00 82.56 323 ASP A CA 1
ATOM 2675 C C . ASP A 1 323 ? 25.880 -2.026 -1.587 1.00 82.56 323 ASP A C 1
ATOM 2677 O O . ASP A 1 323 ? 25.160 -2.201 -2.575 1.00 82.56 323 ASP A O 1
ATOM 2681 N N . GLU A 1 324 ? 25.399 -2.176 -0.352 1.00 78.88 324 GLU A N 1
ATOM 2682 C CA . GLU A 1 324 ? 24.001 -2.531 -0.067 1.00 78.88 324 GLU A CA 1
ATOM 2683 C C . GLU A 1 324 ? 23.004 -1.496 -0.622 1.00 78.88 324 GLU A C 1
ATOM 2685 O O . GLU A 1 324 ? 21.974 -1.856 -1.202 1.00 78.88 324 GLU A O 1
ATOM 2690 N N . THR A 1 325 ? 23.338 -0.208 -0.511 1.00 75.69 325 THR A N 1
ATOM 2691 C CA . THR A 1 325 ? 22.492 0.899 -0.977 1.00 75.69 325 THR A CA 1
ATOM 2692 C C . THR A 1 325 ? 22.390 0.883 -2.499 1.00 75.69 325 THR A C 1
ATOM 2694 O O . THR A 1 325 ? 21.290 0.904 -3.058 1.00 75.69 325 THR A O 1
ATOM 2697 N N . ASN A 1 326 ? 23.533 0.773 -3.173 1.00 79.00 326 ASN A N 1
ATOM 2698 C CA . ASN A 1 326 ? 23.638 0.738 -4.622 1.00 79.00 326 ASN A CA 1
ATOM 2699 C C . ASN A 1 326 ? 22.979 -0.524 -5.201 1.00 79.00 326 ASN A C 1
ATOM 2701 O O . ASN A 1 326 ? 22.252 -0.471 -6.191 1.00 79.00 326 ASN A O 1
ATOM 2705 N N . THR A 1 327 ? 23.141 -1.662 -4.526 1.00 83.00 327 THR A N 1
ATOM 2706 C CA . THR A 1 327 ? 22.476 -2.924 -4.880 1.00 83.00 327 THR A CA 1
ATOM 2707 C C . THR A 1 327 ? 20.954 -2.787 -4.809 1.00 83.00 327 THR A C 1
ATOM 2709 O O . THR A 1 327 ? 20.247 -3.163 -5.748 1.00 83.00 327 THR A O 1
ATOM 2712 N N . SER A 1 328 ? 20.426 -2.211 -3.725 1.00 78.38 328 SER A N 1
ATOM 2713 C CA . SER A 1 328 ? 18.987 -1.968 -3.553 1.00 78.38 328 SER A CA 1
ATOM 2714 C C . SER A 1 328 ? 18.427 -1.005 -4.611 1.00 78.38 328 SER A C 1
ATOM 2716 O O . SER A 1 328 ? 17.346 -1.238 -5.172 1.00 78.38 328 SER A O 1
ATOM 2718 N N . ALA A 1 329 ? 19.194 0.036 -4.951 1.00 78.94 329 ALA A N 1
ATOM 2719 C CA . ALA A 1 329 ? 18.878 0.974 -6.021 1.00 78.94 329 ALA A CA 1
ATOM 2720 C C . ALA A 1 329 ? 18.761 0.267 -7.380 1.00 78.94 329 ALA A C 1
ATOM 2722 O O . ALA A 1 329 ? 17.702 0.332 -8.007 1.00 78.94 329 ALA A O 1
ATOM 2723 N N . ILE A 1 330 ? 19.794 -0.475 -7.796 1.00 85.81 330 ILE A N 1
ATOM 2724 C CA . ILE A 1 330 ? 19.813 -1.215 -9.069 1.00 85.81 330 ILE A CA 1
ATOM 2725 C C . ILE A 1 330 ? 18.637 -2.193 -9.145 1.00 85.81 330 ILE A C 1
ATOM 2727 O O . ILE A 1 330 ? 17.929 -2.229 -10.153 1.00 85.81 330 ILE A O 1
ATOM 2731 N N . ARG A 1 331 ? 18.373 -2.950 -8.071 1.00 82.50 331 ARG A N 1
ATOM 2732 C CA . ARG A 1 331 ? 17.229 -3.876 -8.004 1.00 82.50 331 ARG A CA 1
ATOM 2733 C C . ARG A 1 331 ? 15.900 -3.167 -8.243 1.00 82.50 331 ARG A C 1
ATOM 2735 O O . ARG A 1 331 ? 15.071 -3.669 -9.000 1.00 82.50 331 ARG A O 1
ATOM 2742 N N . THR A 1 332 ? 15.704 -2.019 -7.597 1.00 79.19 332 THR A N 1
ATOM 2743 C CA . THR A 1 332 ? 14.476 -1.226 -7.722 1.00 79.19 332 THR A CA 1
ATOM 2744 C C . THR A 1 332 ? 14.310 -0.710 -9.147 1.00 79.19 332 THR A C 1
ATOM 2746 O O . THR A 1 332 ? 13.250 -0.908 -9.738 1.00 79.19 332 THR A O 1
ATOM 2749 N N . ILE A 1 333 ? 15.363 -0.127 -9.728 1.00 86.06 333 ILE A N 1
ATOM 2750 C CA . ILE A 1 333 ? 15.325 0.424 -11.087 1.00 86.06 333 ILE A CA 1
ATOM 2751 C C . ILE A 1 333 ? 15.035 -0.680 -12.110 1.00 86.06 333 ILE A C 1
ATOM 2753 O O . ILE A 1 333 ? 14.141 -0.525 -12.938 1.00 86.06 333 ILE A O 1
ATOM 2757 N N . LEU A 1 334 ? 15.715 -1.828 -12.024 1.00 87.81 334 LEU A N 1
ATOM 2758 C CA . LEU A 1 334 ? 15.486 -2.952 -12.938 1.00 87.81 334 LEU A CA 1
ATOM 2759 C C . LEU A 1 334 ? 14.069 -3.522 -12.834 1.00 87.81 334 LEU A C 1
ATOM 2761 O O . LEU A 1 334 ? 13.483 -3.878 -13.853 1.00 87.81 334 LEU A O 1
ATOM 2765 N 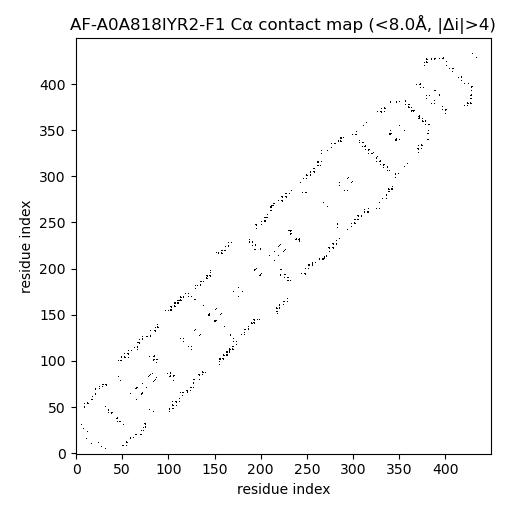N . GLN A 1 335 ? 13.495 -3.589 -11.629 1.00 81.69 335 GLN A N 1
ATOM 2766 C CA . GLN A 1 335 ? 12.101 -4.006 -11.466 1.00 81.69 335 GLN A CA 1
ATOM 2767 C C . GLN A 1 335 ? 11.136 -3.008 -12.125 1.00 81.69 335 GLN A C 1
ATOM 2769 O O . GLN A 1 335 ? 10.157 -3.430 -12.737 1.00 81.69 335 GLN A O 1
ATOM 2774 N N . MET A 1 336 ? 11.411 -1.701 -12.043 1.00 80.81 336 MET A N 1
ATOM 2775 C CA . MET A 1 336 ? 10.601 -0.685 -12.726 1.00 80.81 336 MET A CA 1
ATOM 2776 C C . MET A 1 336 ? 10.733 -0.787 -14.248 1.00 80.81 336 MET A C 1
ATOM 2778 O O . MET A 1 336 ? 9.717 -0.803 -14.941 1.00 80.81 336 MET A O 1
ATOM 2782 N N . LEU A 1 337 ? 11.956 -0.939 -14.770 1.00 87.88 337 LEU A N 1
ATOM 2783 C CA . LEU A 1 337 ? 12.195 -1.165 -16.200 1.00 87.88 337 LEU A CA 1
ATOM 2784 C C . LEU A 1 337 ? 11.467 -2.410 -16.701 1.00 87.88 337 LEU A C 1
ATOM 2786 O O . LEU A 1 337 ? 10.833 -2.360 -17.750 1.00 87.88 337 LEU A O 1
ATOM 2790 N N . TYR A 1 338 ? 11.502 -3.502 -15.936 1.00 84.00 338 TYR A N 1
ATOM 2791 C CA . TYR A 1 338 ? 10.754 -4.702 -16.279 1.00 84.00 338 TYR A CA 1
ATOM 2792 C C . TYR A 1 338 ? 9.255 -4.427 -16.369 1.00 84.00 338 TYR A C 1
ATOM 2794 O O . TYR A 1 338 ? 8.624 -4.833 -17.341 1.00 84.00 338 TYR A O 1
ATOM 2802 N N . ASN A 1 339 ? 8.682 -3.714 -15.401 1.00 78.94 339 ASN A N 1
ATOM 2803 C CA . ASN A 1 339 ? 7.254 -3.425 -15.425 1.00 78.94 339 ASN A CA 1
ATOM 2804 C C . ASN A 1 339 ? 6.857 -2.638 -16.686 1.00 78.94 339 ASN A C 1
ATOM 2806 O O . ASN A 1 339 ? 5.847 -2.964 -17.299 1.00 78.94 339 ASN A O 1
ATOM 2810 N N . PHE A 1 340 ? 7.687 -1.698 -17.154 1.00 82.50 340 PHE A N 1
ATOM 2811 C CA . PHE A 1 340 ? 7.463 -1.001 -18.429 1.00 82.50 340 PHE A CA 1
ATOM 2812 C C . PHE A 1 340 ? 7.445 -1.931 -19.653 1.00 82.50 340 PHE A C 1
ATOM 2814 O O . PHE A 1 340 ? 6.738 -1.644 -20.619 1.00 82.50 340 PHE A O 1
ATOM 2821 N N . THR A 1 341 ? 8.157 -3.066 -19.616 1.00 81.44 341 THR A N 1
ATOM 2822 C CA . THR A 1 341 ? 8.139 -4.050 -20.717 1.00 81.44 341 THR A CA 1
ATOM 2823 C C . THR A 1 341 ? 6.804 -4.777 -20.875 1.00 81.44 341 THR A C 1
ATOM 2825 O O . THR A 1 341 ? 6.592 -5.423 -21.901 1.00 81.44 341 THR A O 1
ATOM 2828 N N . LEU A 1 342 ? 5.910 -4.693 -19.883 1.00 76.06 342 LEU A N 1
ATOM 2829 C CA . LEU A 1 342 ? 4.624 -5.391 -19.901 1.00 76.06 342 LEU A CA 1
ATOM 2830 C C . LEU A 1 342 ? 3.611 -4.750 -20.861 1.00 76.06 342 LEU A C 1
ATOM 2832 O O . LEU A 1 342 ? 2.707 -5.445 -21.310 1.00 76.06 342 LEU A O 1
ATOM 2836 N N . HIS A 1 343 ? 3.790 -3.480 -21.244 1.00 75.75 343 HIS A N 1
ATOM 2837 C CA . HIS A 1 343 ? 2.931 -2.810 -22.224 1.00 75.75 343 HIS A CA 1
ATOM 2838 C C . HIS A 1 343 ? 3.625 -2.660 -23.578 1.00 75.75 343 HIS A C 1
ATOM 2840 O O . HIS A 1 343 ? 4.723 -2.106 -23.678 1.00 75.75 343 HIS A O 1
ATOM 2846 N N . LEU A 1 344 ? 2.946 -3.080 -24.647 1.00 76.31 344 LEU A N 1
ATOM 2847 C CA . LEU A 1 344 ? 3.534 -3.196 -25.983 1.00 76.31 344 LEU A CA 1
ATOM 2848 C C . LEU A 1 344 ? 4.088 -1.872 -26.535 1.00 76.31 344 LEU A C 1
ATOM 2850 O O . LEU A 1 344 ? 5.190 -1.857 -27.080 1.00 76.31 344 LEU A O 1
ATOM 2854 N N . ASN A 1 345 ? 3.373 -0.752 -26.375 1.00 79.25 345 ASN A N 1
ATOM 2855 C CA . ASN A 1 345 ? 3.834 0.538 -26.913 1.00 79.25 345 ASN A CA 1
ATOM 2856 C C . ASN A 1 345 ? 5.090 1.046 -26.193 1.00 79.25 345 ASN A C 1
ATOM 2858 O O . ASN A 1 345 ? 6.016 1.532 -26.837 1.00 79.25 345 ASN A O 1
ATOM 2862 N N . VAL A 1 346 ? 5.152 0.881 -24.867 1.00 81.31 346 VAL A N 1
ATOM 2863 C CA . VAL A 1 346 ? 6.322 1.293 -24.081 1.00 81.31 346 VAL A CA 1
ATOM 2864 C C . VAL A 1 346 ? 7.490 0.354 -24.365 1.00 81.31 346 VAL A C 1
ATOM 2866 O O . VAL A 1 346 ? 8.606 0.819 -24.567 1.00 81.31 346 VAL A O 1
ATOM 2869 N N . LEU A 1 347 ? 7.237 -0.952 -24.494 1.00 84.12 347 LEU A N 1
ATOM 2870 C CA . LEU A 1 347 ? 8.236 -1.929 -24.926 1.00 84.12 347 LEU A CA 1
ATOM 2871 C C . LEU A 1 347 ? 8.821 -1.584 -26.304 1.00 84.12 347 LEU A C 1
ATOM 2873 O O . LEU A 1 347 ? 10.035 -1.657 -26.496 1.00 84.12 347 LEU A O 1
ATOM 2877 N N . ASN A 1 348 ? 7.980 -1.203 -27.267 1.00 85.19 348 ASN A N 1
ATOM 2878 C CA . ASN A 1 348 ? 8.432 -0.791 -28.595 1.00 85.19 348 ASN A CA 1
ATOM 2879 C C . ASN A 1 348 ? 9.310 0.460 -28.517 1.00 85.19 348 ASN A C 1
ATOM 2881 O O . ASN A 1 348 ? 10.361 0.489 -29.152 1.00 85.19 348 ASN A O 1
ATOM 2885 N N . TYR A 1 349 ? 8.946 1.440 -27.688 1.00 88.25 349 TYR A N 1
ATOM 2886 C CA . TYR A 1 349 ? 9.800 2.592 -27.415 1.00 88.25 349 TYR A CA 1
ATOM 2887 C C . TYR A 1 349 ? 11.126 2.192 -26.753 1.00 88.25 349 TYR A C 1
ATOM 2889 O O . TYR A 1 349 ? 12.182 2.609 -27.223 1.00 88.25 349 TYR A O 1
ATOM 2897 N N . MET A 1 350 ? 11.114 1.316 -25.741 1.00 90.44 350 MET A N 1
ATOM 2898 C CA . MET A 1 350 ? 12.335 0.806 -25.097 1.00 90.44 350 MET A CA 1
ATOM 2899 C C . MET A 1 350 ? 13.299 0.174 -26.106 1.00 90.44 350 MET A C 1
ATOM 2901 O O . MET A 1 350 ? 14.505 0.384 -26.011 1.00 90.44 350 MET A O 1
ATOM 2905 N N . LYS A 1 351 ? 12.780 -0.556 -27.103 1.00 88.88 351 LYS A N 1
ATOM 2906 C CA . LYS A 1 351 ? 13.586 -1.152 -28.183 1.00 88.88 351 LYS A CA 1
ATOM 2907 C C . LYS A 1 351 ? 14.270 -0.115 -29.077 1.00 88.88 351 LYS A C 1
ATOM 2909 O O . LYS A 1 351 ? 15.253 -0.453 -29.729 1.00 88.88 351 LYS A O 1
ATOM 2914 N N . THR A 1 352 ? 13.785 1.128 -29.111 1.00 90.19 352 THR A N 1
ATOM 2915 C CA . THR A 1 352 ? 14.434 2.222 -29.853 1.00 90.19 352 THR A CA 1
ATOM 2916 C C . THR A 1 352 ? 15.614 2.845 -29.106 1.00 90.19 352 THR A C 1
ATOM 2918 O O . THR A 1 352 ? 16.389 3.568 -29.725 1.00 90.19 352 THR A O 1
ATOM 2921 N N . ILE A 1 353 ? 15.785 2.561 -27.807 1.00 91.25 353 ILE A N 1
ATOM 2922 C CA . ILE A 1 353 ? 16.841 3.137 -26.964 1.00 91.25 353 ILE A CA 1
ATOM 2923 C C . ILE A 1 353 ? 18.133 2.319 -27.141 1.00 91.25 353 ILE A C 1
ATOM 2925 O O . ILE A 1 353 ? 18.238 1.221 -26.585 1.00 91.25 353 ILE A O 1
ATOM 2929 N N . PRO A 1 354 ? 19.156 2.824 -27.861 1.00 86.94 354 PRO A N 1
ATOM 2930 C CA . PRO A 1 354 ? 20.282 1.990 -28.297 1.00 86.94 354 PRO A CA 1
ATOM 2931 C C . PRO A 1 354 ? 21.164 1.482 -27.151 1.00 86.94 354 PRO A C 1
ATOM 2933 O O . PRO A 1 354 ? 21.794 0.434 -27.261 1.00 86.94 354 PRO A O 1
ATOM 2936 N N . THR A 1 355 ? 21.217 2.219 -26.040 1.00 88.00 355 THR A N 1
ATOM 2937 C CA . THR A 1 355 ? 22.083 1.924 -24.889 1.00 88.00 355 THR A CA 1
ATOM 2938 C C . THR A 1 355 ? 21.491 0.901 -23.924 1.00 88.00 355 THR A C 1
ATOM 2940 O O . THR A 1 355 ? 22.227 0.339 -23.114 1.00 88.00 355 THR A O 1
ATOM 2943 N N . LEU A 1 356 ? 20.186 0.624 -24.003 1.00 91.00 356 LEU A N 1
ATOM 2944 C CA . LEU A 1 356 ? 19.486 -0.178 -23.001 1.00 91.00 356 LEU A CA 1
ATOM 2945 C C . LEU A 1 356 ? 19.915 -1.651 -23.017 1.00 91.00 356 LEU A C 1
ATOM 2947 O O . LEU A 1 356 ? 20.245 -2.201 -21.970 1.00 91.00 356 LEU A O 1
ATOM 2951 N N . ILE A 1 357 ? 19.938 -2.290 -24.190 1.00 89.69 357 ILE A N 1
ATOM 2952 C CA . ILE A 1 357 ? 20.343 -3.701 -24.313 1.00 89.69 357 ILE A CA 1
ATOM 2953 C C . ILE A 1 357 ? 21.811 -3.897 -23.888 1.00 89.69 357 ILE A C 1
ATOM 2955 O O . ILE A 1 357 ? 22.043 -4.744 -23.026 1.00 89.69 357 ILE A O 1
ATOM 2959 N N . PRO A 1 358 ? 22.794 -3.118 -24.391 1.00 89.25 358 PRO A N 1
ATOM 2960 C CA . PRO A 1 358 ? 24.180 -3.216 -23.925 1.00 89.25 358 PRO A CA 1
ATOM 2961 C C . PRO A 1 358 ? 24.329 -3.048 -22.408 1.00 89.25 358 PRO A C 1
ATOM 2963 O O . PRO A 1 358 ? 25.043 -3.819 -21.771 1.00 89.25 358 PRO A O 1
ATOM 2966 N N . MET A 1 359 ? 23.614 -2.086 -21.817 1.00 91.50 359 MET A N 1
ATOM 2967 C CA . MET A 1 359 ? 23.635 -1.852 -20.372 1.00 91.50 359 MET A CA 1
ATOM 2968 C C . MET A 1 359 ? 23.079 -3.051 -19.597 1.00 91.50 359 MET A C 1
ATOM 2970 O O . MET A 1 359 ? 23.702 -3.518 -18.649 1.00 91.50 359 MET A O 1
ATOM 2974 N N . LEU A 1 360 ? 21.933 -3.595 -20.012 1.00 90.81 360 LEU A N 1
ATOM 2975 C CA . LEU A 1 360 ? 21.350 -4.778 -19.378 1.00 90.81 360 LEU A CA 1
ATOM 2976 C C . LEU A 1 360 ? 22.270 -6.000 -19.490 1.00 90.81 360 LEU A C 1
ATOM 2978 O O . LEU A 1 360 ? 22.375 -6.753 -18.527 1.00 90.81 360 LEU A O 1
ATOM 2982 N N . LEU A 1 361 ? 22.967 -6.179 -20.617 1.00 87.94 361 LEU A N 1
ATOM 2983 C CA . LEU A 1 361 ? 23.964 -7.240 -20.780 1.00 87.94 361 LEU A CA 1
ATOM 2984 C C . LEU A 1 361 ? 25.116 -7.087 -19.780 1.00 87.94 361 LEU A C 1
ATOM 2986 O O . LEU A 1 361 ? 25.426 -8.047 -19.079 1.00 87.94 361 LEU A O 1
ATOM 2990 N N . GLN A 1 362 ? 25.673 -5.884 -19.631 1.00 88.12 362 GLN A N 1
ATOM 2991 C CA . GLN A 1 362 ? 26.712 -5.602 -18.633 1.00 88.12 362 GLN A CA 1
ATOM 2992 C C . GLN A 1 362 ? 26.245 -5.941 -17.206 1.00 88.12 362 GLN A C 1
ATOM 2994 O O . GLN A 1 362 ? 26.983 -6.523 -16.414 1.00 88.12 362 GLN A O 1
ATOM 2999 N N . ILE A 1 363 ? 24.987 -5.641 -16.872 1.00 88.38 363 ILE A N 1
ATOM 3000 C CA . ILE A 1 363 ? 24.416 -5.943 -15.551 1.00 88.38 363 ILE A CA 1
ATOM 3001 C C . ILE A 1 363 ? 24.367 -7.452 -15.271 1.00 88.38 363 ILE A C 1
ATOM 3003 O O . ILE A 1 363 ? 24.512 -7.867 -14.123 1.00 88.38 363 ILE A O 1
ATOM 3007 N N . THR A 1 364 ? 24.201 -8.300 -16.289 1.00 83.88 364 THR A N 1
ATOM 3008 C CA . THR A 1 364 ? 24.168 -9.765 -16.094 1.00 83.88 364 THR A CA 1
ATOM 3009 C C . THR A 1 364 ? 25.511 -10.359 -15.641 1.00 83.88 364 THR A C 1
ATOM 3011 O O . THR A 1 364 ? 25.579 -11.515 -15.199 1.00 83.88 364 THR A O 1
ATOM 3014 N N . GLU A 1 365 ? 26.582 -9.568 -15.704 1.00 83.12 365 GLU A N 1
ATOM 3015 C CA . GLU A 1 365 ? 27.918 -9.919 -15.222 1.00 83.12 365 GLU A CA 1
ATOM 3016 C C . GLU A 1 365 ? 28.111 -9.586 -13.734 1.00 83.12 365 GLU A C 1
ATOM 3018 O O . GLU A 1 365 ? 28.980 -10.167 -13.086 1.00 83.12 365 GLU A O 1
ATOM 3023 N N . VAL A 1 366 ? 27.252 -8.739 -13.151 1.00 83.56 366 VAL A N 1
ATOM 3024 C CA . VAL A 1 366 ? 27.267 -8.402 -11.718 1.00 83.56 366 VAL A CA 1
ATOM 3025 C C . VAL A 1 366 ? 27.043 -9.657 -10.877 1.00 83.56 366 VAL A C 1
ATOM 3027 O O . VAL A 1 366 ? 26.076 -10.381 -11.103 1.00 83.56 366 VAL A O 1
ATOM 3030 N N . VAL A 1 367 ? 27.886 -9.911 -9.870 1.00 81.38 367 VAL A N 1
ATOM 3031 C CA . VAL A 1 367 ? 27.796 -11.083 -8.971 1.00 81.38 367 VAL A CA 1
ATOM 3032 C C . VAL A 1 367 ? 26.676 -10.899 -7.931 1.00 81.38 367 VAL A C 1
ATOM 3034 O O . VAL A 1 367 ? 26.908 -10.866 -6.728 1.00 81.38 367 VAL A O 1
ATOM 3037 N N . HIS A 1 368 ? 25.436 -10.741 -8.396 1.00 82.38 368 HIS A N 1
ATOM 3038 C CA . HIS A 1 368 ? 24.251 -10.636 -7.547 1.00 82.38 368 HIS A CA 1
ATOM 3039 C C . HIS A 1 368 ? 23.030 -11.249 -8.243 1.00 82.38 368 HIS A C 1
ATOM 3041 O O . HIS A 1 368 ? 22.511 -10.705 -9.220 1.00 8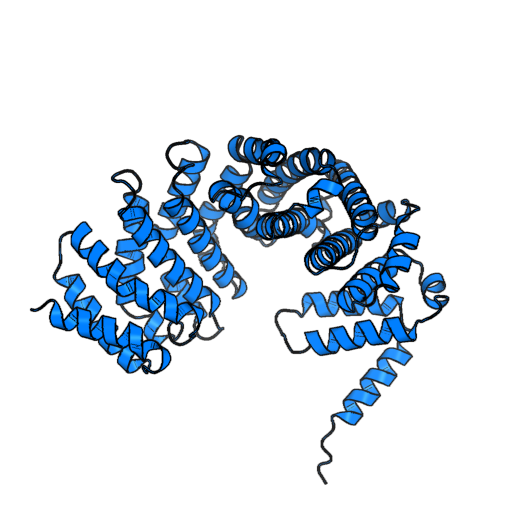2.38 368 HIS A O 1
ATOM 3047 N N . ILE A 1 369 ? 22.530 -12.365 -7.709 1.00 78.81 369 ILE A N 1
ATOM 3048 C CA . ILE A 1 369 ? 21.549 -13.220 -8.396 1.00 78.81 369 ILE A CA 1
ATOM 3049 C C . ILE A 1 369 ? 20.240 -12.498 -8.745 1.00 78.81 369 ILE A C 1
ATOM 3051 O O . ILE A 1 369 ? 19.747 -12.613 -9.862 1.00 78.81 369 ILE A O 1
ATOM 3055 N N . GLU A 1 370 ? 19.701 -11.678 -7.840 1.00 76.56 370 GLU A N 1
ATOM 3056 C CA . GLU A 1 370 ? 18.434 -10.969 -8.089 1.00 76.56 370 GLU A CA 1
ATOM 3057 C C . GLU A 1 370 ? 18.584 -9.808 -9.087 1.00 76.56 370 GLU A C 1
ATOM 3059 O O . GLU A 1 370 ? 17.630 -9.461 -9.781 1.00 76.56 370 GLU A O 1
ATOM 3064 N N . ILE A 1 371 ? 19.781 -9.216 -9.185 1.00 85.81 371 ILE A N 1
ATOM 3065 C CA . ILE A 1 371 ? 20.076 -8.164 -10.169 1.00 85.81 371 ILE A CA 1
ATOM 3066 C C . ILE A 1 371 ? 20.169 -8.806 -11.552 1.00 85.81 371 ILE A C 1
ATOM 3068 O O . ILE A 1 371 ? 19.503 -8.356 -12.483 1.00 85.81 371 ILE A O 1
ATOM 3072 N N . GLN A 1 372 ? 20.922 -9.907 -11.658 1.00 84.56 372 GLN A N 1
ATOM 3073 C CA . GLN A 1 372 ? 21.010 -10.702 -12.883 1.00 84.56 372 GLN A CA 1
ATOM 3074 C C . GLN A 1 372 ? 19.620 -11.151 -13.349 1.00 84.56 372 GLN A C 1
ATOM 3076 O O . GLN A 1 372 ? 19.282 -10.992 -14.518 1.00 84.56 372 GLN A O 1
ATOM 3081 N N . MET A 1 373 ? 18.789 -11.649 -12.429 1.00 80.00 373 MET A N 1
ATOM 3082 C CA . MET A 1 373 ? 17.425 -12.096 -12.711 1.00 80.00 373 MET A CA 1
ATOM 3083 C C . MET A 1 373 ? 16.567 -10.984 -13.330 1.00 80.00 373 MET A C 1
ATOM 3085 O O . MET A 1 373 ? 15.987 -11.182 -14.399 1.00 80.00 373 MET A O 1
ATOM 3089 N N . ASN A 1 374 ? 16.515 -9.798 -12.716 1.00 82.12 374 ASN A N 1
ATOM 3090 C CA . ASN A 1 374 ? 15.703 -8.702 -13.251 1.00 82.12 374 ASN A CA 1
ATOM 3091 C C . ASN A 1 374 ? 16.248 -8.164 -14.585 1.00 82.12 374 ASN A C 1
ATOM 3093 O O . ASN A 1 374 ? 15.461 -7.804 -15.464 1.00 82.12 374 ASN A O 1
ATOM 3097 N N . ALA A 1 375 ? 17.571 -8.166 -14.778 1.00 88.44 375 ALA A N 1
ATOM 3098 C CA . ALA A 1 375 ? 18.175 -7.820 -16.062 1.00 88.44 375 ALA A CA 1
ATOM 3099 C C . ALA A 1 375 ? 17.784 -8.822 -17.161 1.00 88.44 375 ALA A C 1
ATOM 3101 O O . ALA A 1 375 ? 17.325 -8.412 -18.228 1.00 88.44 375 ALA A O 1
ATOM 3102 N N . TYR A 1 376 ? 17.863 -10.129 -16.885 1.00 84.00 376 TYR A N 1
ATOM 3103 C CA . TYR A 1 376 ? 17.427 -11.160 -17.831 1.00 84.00 376 TYR A CA 1
ATOM 3104 C C . TYR A 1 376 ? 15.934 -11.075 -18.151 1.00 84.00 376 TYR A C 1
ATOM 3106 O O . TYR A 1 376 ? 15.551 -11.279 -19.301 1.00 84.00 376 TYR A O 1
ATOM 3114 N N . ARG A 1 377 ? 15.078 -10.730 -17.184 1.00 80.50 377 ARG A N 1
ATOM 3115 C CA . ARG A 1 377 ? 13.645 -10.506 -17.442 1.00 80.50 377 ARG A CA 1
ATOM 3116 C C . ARG A 1 377 ? 13.403 -9.374 -18.438 1.00 80.50 377 ARG A C 1
ATOM 3118 O O . ARG A 1 377 ? 12.578 -9.528 -19.334 1.00 80.50 377 ARG A O 1
ATOM 3125 N N . CYS A 1 378 ? 14.146 -8.273 -18.322 1.00 86.81 378 CYS A N 1
ATOM 3126 C CA . CYS A 1 378 ? 14.078 -7.174 -19.286 1.00 86.81 378 CYS A CA 1
ATOM 3127 C C . CYS A 1 378 ? 14.582 -7.611 -20.670 1.00 86.81 378 CYS A C 1
ATOM 3129 O O . CYS A 1 378 ? 13.900 -7.403 -21.674 1.00 86.81 378 CYS A O 1
ATOM 3131 N N . LEU A 1 379 ? 15.749 -8.266 -20.727 1.00 86.25 379 LEU A N 1
ATOM 3132 C CA . LEU A 1 379 ? 16.338 -8.760 -21.977 1.00 86.25 379 LEU A CA 1
ATOM 3133 C C . LEU A 1 379 ? 15.400 -9.724 -22.713 1.00 86.25 379 LEU A C 1
ATOM 3135 O O . LEU A 1 379 ? 15.231 -9.594 -23.921 1.00 86.25 379 LEU A O 1
ATOM 3139 N N . GLY A 1 380 ? 14.719 -10.614 -21.985 1.00 78.88 380 GLY A N 1
ATOM 3140 C CA . GLY A 1 380 ? 13.766 -11.577 -22.547 1.00 78.88 380 GLY A CA 1
ATOM 3141 C C . GLY A 1 380 ? 12.561 -10.955 -23.250 1.00 78.88 380 GLY A C 1
ATOM 3142 O O . GLY A 1 380 ? 11.922 -11.614 -24.067 1.00 78.88 380 GLY A O 1
ATOM 3143 N N . LYS A 1 381 ? 12.236 -9.694 -22.944 1.00 82.69 381 LYS A N 1
ATOM 3144 C CA . LYS A 1 381 ? 11.172 -8.932 -23.618 1.00 82.69 381 LYS A CA 1
ATOM 3145 C C . LYS A 1 381 ? 11.716 -8.021 -24.727 1.00 82.69 381 LYS A C 1
ATOM 3147 O O . LYS A 1 381 ? 11.019 -7.762 -25.711 1.00 82.69 381 LYS A O 1
ATOM 3152 N N . LEU A 1 382 ? 12.947 -7.529 -24.580 1.00 84.88 382 LEU A N 1
ATOM 3153 C CA . LEU A 1 382 ? 13.565 -6.568 -25.500 1.00 84.88 382 LEU A CA 1
ATOM 3154 C C . LEU A 1 382 ? 14.237 -7.224 -26.710 1.00 84.88 382 LEU A C 1
ATOM 3156 O O . LEU A 1 382 ? 14.147 -6.687 -27.814 1.00 84.88 382 LEU A O 1
ATOM 3160 N N . MET A 1 383 ? 14.900 -8.360 -26.512 1.00 82.69 383 MET A N 1
ATOM 3161 C CA . MET A 1 383 ? 15.646 -9.060 -27.557 1.00 82.69 383 MET A CA 1
ATOM 3162 C C . MET A 1 383 ? 14.755 -10.031 -28.333 1.00 82.69 383 MET A C 1
ATOM 3164 O O . MET A 1 383 ? 13.713 -10.474 -27.848 1.00 82.69 383 MET A O 1
ATOM 3168 N N . ARG A 1 384 ? 15.168 -10.374 -29.559 1.00 74.75 384 ARG A N 1
ATOM 3169 C CA . ARG A 1 384 ? 14.543 -11.470 -30.307 1.00 74.75 384 ARG A CA 1
ATOM 3170 C C . ARG A 1 384 ? 15.029 -12.804 -29.751 1.00 74.75 384 ARG A C 1
ATOM 3172 O O . ARG A 1 384 ? 16.152 -12.911 -29.264 1.00 74.75 384 ARG A O 1
ATOM 3179 N N . GLU A 1 385 ? 14.204 -13.833 -29.900 1.00 65.50 385 GLU A N 1
ATOM 3180 C CA . GLU A 1 385 ? 14.521 -15.197 -29.465 1.00 65.50 385 GLU A CA 1
ATOM 3181 C C . GLU A 1 385 ? 15.862 -15.698 -30.040 1.00 65.50 385 GLU A C 1
ATOM 3183 O O . GLU A 1 385 ? 16.674 -16.286 -29.329 1.00 65.50 385 GLU A O 1
ATOM 3188 N N . ASP A 1 386 ? 16.149 -15.398 -31.309 1.00 68.81 386 ASP A N 1
ATOM 3189 C CA . ASP A 1 386 ? 17.401 -15.800 -31.963 1.00 68.81 386 ASP A CA 1
ATOM 3190 C C . ASP A 1 386 ? 18.642 -15.092 -31.408 1.00 68.81 386 ASP A C 1
ATOM 3192 O O . ASP A 1 386 ? 19.732 -15.664 -31.426 1.00 68.81 386 ASP A O 1
ATOM 3196 N N . ASP A 1 387 ? 18.496 -13.862 -30.914 1.00 70.38 387 ASP A N 1
ATOM 3197 C CA . ASP A 1 387 ? 19.596 -13.113 -30.303 1.00 70.38 387 ASP A CA 1
ATOM 3198 C C . ASP A 1 387 ? 19.885 -13.649 -28.896 1.00 70.38 387 ASP A C 1
ATOM 3200 O O . ASP A 1 387 ? 21.042 -13.808 -28.509 1.00 70.38 387 ASP A O 1
ATOM 3204 N N . ILE A 1 388 ? 18.828 -14.012 -28.164 1.00 66.44 388 ILE A N 1
ATOM 3205 C CA . ILE A 1 388 ? 18.905 -14.659 -26.852 1.00 66.44 388 ILE A CA 1
ATOM 3206 C C . ILE A 1 388 ? 19.620 -16.014 -26.950 1.00 66.44 388 ILE A C 1
ATOM 3208 O O . ILE A 1 388 ? 20.521 -16.300 -26.161 1.00 66.44 388 ILE A O 1
ATOM 3212 N N . LYS A 1 389 ? 19.280 -16.833 -27.954 1.00 65.38 389 LYS A N 1
ATOM 3213 C CA . LYS A 1 389 ? 19.909 -18.147 -28.195 1.00 65.38 389 LYS A CA 1
ATOM 3214 C C . LYS A 1 389 ? 21.407 -18.067 -28.489 1.00 65.38 389 LYS A C 1
ATOM 3216 O O . LYS A 1 389 ? 22.123 -19.040 -28.270 1.00 65.38 389 LYS A O 1
ATOM 3221 N N . LYS A 1 390 ? 21.880 -16.929 -29.000 1.00 68.50 390 LYS A N 1
ATOM 3222 C CA . LYS A 1 390 ? 23.293 -16.683 -29.322 1.00 68.50 390 LYS A CA 1
ATOM 3223 C C . LYS A 1 390 ? 24.088 -16.116 -28.144 1.00 68.50 390 LYS A C 1
ATOM 3225 O O . LYS A 1 390 ? 25.297 -15.931 -28.274 1.00 68.50 390 LYS A O 1
ATOM 3230 N N . MET A 1 391 ? 23.446 -15.826 -27.009 1.00 71.69 391 MET A N 1
ATOM 3231 C CA . MET A 1 391 ? 24.149 -15.362 -25.814 1.00 71.69 391 MET A CA 1
ATOM 3232 C C . MET A 1 391 ? 25.081 -16.458 -25.287 1.00 71.69 391 MET A C 1
ATOM 3234 O O . MET A 1 391 ? 24.745 -17.636 -25.305 1.00 71.69 391 MET A O 1
ATOM 3238 N N . ALA A 1 392 ? 26.250 -16.072 -24.776 1.00 60.62 392 ALA A N 1
ATOM 3239 C CA . ALA A 1 392 ? 27.320 -17.008 -24.424 1.00 60.62 392 ALA A CA 1
ATOM 3240 C C . ALA A 1 392 ? 26.999 -17.969 -23.255 1.00 60.62 392 ALA A C 1
ATOM 3242 O O . ALA A 1 392 ? 27.773 -18.887 -23.009 1.00 60.62 392 ALA A O 1
ATOM 3243 N N . ASN A 1 393 ? 25.894 -17.771 -22.518 1.00 62.88 393 ASN A N 1
ATOM 3244 C CA . ASN A 1 393 ? 25.592 -18.506 -21.280 1.00 62.88 393 ASN A CA 1
ATOM 3245 C C . ASN A 1 393 ? 24.084 -18.790 -21.048 1.00 62.88 393 ASN A C 1
ATOM 3247 O O . ASN A 1 393 ? 23.544 -18.405 -20.006 1.00 62.88 393 ASN A O 1
ATOM 3251 N N . PRO A 1 394 ? 23.380 -19.501 -21.950 1.00 62.03 394 PRO A N 1
ATOM 3252 C CA . PRO A 1 394 ? 21.964 -19.846 -21.764 1.00 62.03 394 PRO A CA 1
ATOM 3253 C C . PRO A 1 394 ? 21.722 -20.676 -20.490 1.00 62.03 394 PRO A C 1
ATOM 3255 O O . PRO A 1 394 ? 20.728 -20.474 -19.794 1.00 62.03 394 PRO A O 1
ATOM 3258 N N . SER A 1 395 ? 22.676 -21.530 -20.105 1.00 61.09 395 SER A N 1
ATOM 3259 C CA . SER A 1 395 ? 22.618 -22.319 -18.867 1.00 61.09 395 SER A CA 1
ATOM 3260 C C . SER A 1 395 ? 22.640 -21.450 -17.605 1.00 61.09 395 SER A C 1
ATOM 3262 O O . SER A 1 395 ? 21.935 -21.748 -16.648 1.00 61.09 395 SER A O 1
ATOM 3264 N N . LYS A 1 396 ? 23.391 -20.336 -17.600 1.00 63.78 396 LYS A N 1
ATOM 3265 C CA . LYS A 1 396 ? 23.421 -19.383 -16.473 1.00 63.78 396 LYS A CA 1
ATOM 3266 C C . LYS A 1 396 ? 22.070 -18.681 -16.317 1.00 63.78 396 LYS A C 1
ATOM 3268 O O . LYS A 1 396 ? 21.623 -18.474 -15.195 1.00 63.78 396 LYS A O 1
ATOM 3273 N N . ILE A 1 397 ? 21.414 -18.354 -17.432 1.00 63.94 397 ILE A N 1
ATOM 3274 C CA . ILE A 1 397 ? 20.067 -17.770 -17.445 1.00 63.94 397 ILE A CA 1
ATOM 3275 C C . ILE A 1 397 ? 19.077 -18.762 -16.835 1.00 63.94 397 ILE A C 1
ATOM 3277 O O . ILE A 1 397 ? 18.398 -18.429 -15.867 1.00 63.94 397 ILE A O 1
ATOM 3281 N N . ALA A 1 398 ? 19.050 -19.998 -17.343 1.00 62.75 398 ALA A N 1
ATOM 3282 C CA . ALA A 1 398 ? 18.183 -21.052 -16.828 1.00 62.75 398 ALA A CA 1
ATOM 3283 C C . ALA A 1 398 ? 18.397 -21.297 -15.324 1.00 62.75 398 ALA A C 1
ATOM 3285 O O . ALA A 1 398 ? 17.417 -21.333 -14.586 1.00 62.75 398 ALA A O 1
ATOM 3286 N N . CYS A 1 399 ? 19.646 -21.369 -14.845 1.00 62.28 399 CYS A N 1
ATOM 3287 C CA . CYS A 1 399 ? 19.946 -21.526 -13.417 1.00 62.28 399 CYS A CA 1
ATOM 3288 C C . CYS A 1 399 ? 19.401 -20.370 -12.565 1.00 62.28 399 CYS A C 1
ATOM 3290 O O . CYS A 1 399 ? 18.733 -20.623 -11.571 1.00 62.28 399 CYS A O 1
ATOM 3292 N N . VAL A 1 400 ? 19.611 -19.110 -12.970 1.00 62.72 400 VAL A N 1
ATOM 3293 C CA . VAL A 1 400 ? 19.109 -17.936 -12.227 1.00 62.72 400 VAL A CA 1
ATOM 3294 C C . VAL A 1 400 ? 17.578 -17.940 -12.136 1.00 62.72 400 VAL A C 1
ATOM 3296 O O . VAL A 1 400 ? 17.013 -17.599 -11.097 1.00 62.72 400 VAL A O 1
ATOM 3299 N N . TYR A 1 401 ? 16.895 -18.347 -13.207 1.00 66.00 401 TYR A N 1
ATOM 3300 C CA . TYR A 1 401 ? 15.441 -18.480 -13.205 1.00 66.00 401 TYR A CA 1
ATOM 3301 C C . TYR A 1 401 ? 14.952 -19.672 -12.371 1.00 66.00 401 TYR A C 1
ATOM 3303 O O . TYR A 1 401 ? 13.982 -19.516 -11.633 1.00 66.00 401 TYR A O 1
ATOM 3311 N N . ILE A 1 402 ? 15.603 -20.837 -12.460 1.00 64.25 402 ILE A N 1
ATOM 3312 C CA . ILE A 1 402 ? 15.271 -22.032 -11.665 1.00 64.25 402 ILE A CA 1
ATOM 3313 C C . ILE A 1 402 ? 15.459 -21.746 -10.172 1.00 64.25 402 ILE A C 1
ATOM 3315 O O . ILE A 1 402 ? 14.555 -22.018 -9.386 1.00 64.25 402 ILE A O 1
ATOM 3319 N N . ASP A 1 403 ? 16.572 -21.123 -9.782 1.00 63.03 403 ASP A N 1
ATOM 3320 C CA . ASP A 1 403 ? 16.832 -20.718 -8.397 1.00 63.03 403 ASP A CA 1
ATOM 3321 C C . ASP A 1 403 ? 15.753 -19.762 -7.879 1.00 63.03 403 ASP A C 1
ATOM 3323 O O . ASP A 1 403 ? 15.324 -19.862 -6.729 1.00 63.03 403 ASP A O 1
ATOM 3327 N N . PHE A 1 404 ? 15.272 -18.848 -8.726 1.00 62.56 404 PHE A N 1
ATOM 3328 C CA . PHE A 1 404 ? 14.192 -17.938 -8.357 1.00 62.56 404 PHE A CA 1
ATOM 3329 C C . PHE A 1 404 ? 12.833 -18.646 -8.255 1.00 62.56 404 PHE A C 1
ATOM 3331 O O . PHE A 1 404 ? 12.091 -18.396 -7.306 1.00 62.56 404 PHE A O 1
ATOM 3338 N N . ILE A 1 405 ? 12.508 -19.550 -9.188 1.00 62.69 405 ILE A N 1
ATOM 3339 C CA . ILE A 1 405 ? 11.297 -20.386 -9.134 1.00 62.69 405 ILE A CA 1
ATOM 3340 C C . ILE A 1 405 ? 11.270 -21.189 -7.839 1.00 62.69 405 ILE A C 1
ATOM 3342 O O . ILE A 1 405 ? 10.281 -21.123 -7.113 1.00 62.69 405 ILE A O 1
ATOM 3346 N N . ASN A 1 406 ? 12.366 -21.876 -7.520 1.00 56.53 406 ASN A N 1
ATOM 3347 C CA . ASN A 1 406 ? 12.481 -22.687 -6.311 1.00 56.53 406 ASN A CA 1
ATOM 3348 C C . ASN A 1 406 ? 12.273 -21.851 -5.043 1.00 56.53 406 ASN A C 1
ATOM 3350 O O . ASN A 1 406 ? 11.641 -22.318 -4.108 1.00 56.53 406 ASN A O 1
ATOM 3354 N N . ARG A 1 407 ? 12.721 -20.589 -5.033 1.00 58.72 407 ARG A N 1
ATOM 3355 C CA . ARG A 1 407 ? 12.469 -19.648 -3.926 1.00 58.72 407 ARG A CA 1
ATOM 3356 C C . ARG A 1 407 ? 11.041 -19.087 -3.887 1.00 58.72 407 ARG A C 1
ATOM 3358 O O . ARG A 1 407 ? 10.640 -18.558 -2.858 1.00 58.72 407 ARG A O 1
ATOM 3365 N N . THR A 1 408 ? 10.296 -19.142 -4.994 1.00 55.47 408 THR A N 1
ATOM 3366 C CA . THR A 1 408 ? 8.954 -18.536 -5.126 1.00 55.47 408 THR A CA 1
ATOM 3367 C C . THR A 1 408 ? 7.822 -19.557 -4.949 1.00 55.47 408 THR A C 1
ATOM 3369 O O . THR A 1 408 ? 6.722 -19.174 -4.560 1.00 55.47 408 THR A O 1
ATOM 3372 N N . ILE A 1 409 ? 8.070 -20.846 -5.216 1.00 53.78 409 ILE A N 1
ATOM 3373 C CA . ILE A 1 409 ? 7.072 -21.931 -5.111 1.00 53.78 409 ILE A CA 1
ATOM 3374 C C . ILE A 1 409 ? 6.511 -22.086 -3.684 1.00 53.78 409 ILE A C 1
ATOM 3376 O O . ILE A 1 409 ? 5.361 -22.496 -3.531 1.00 53.78 409 ILE A O 1
ATOM 3380 N N . ASP A 1 410 ? 7.253 -21.669 -2.658 1.00 47.34 410 ASP A N 1
ATOM 3381 C CA . ASP A 1 410 ? 6.824 -21.767 -1.256 1.00 47.34 410 ASP A CA 1
ATOM 3382 C C . ASP A 1 410 ? 5.829 -20.673 -0.811 1.00 47.34 410 ASP A C 1
ATOM 3384 O O . ASP A 1 410 ? 5.336 -20.709 0.316 1.00 47.34 410 ASP A O 1
ATOM 3388 N N . ASP A 1 411 ? 5.474 -19.715 -1.679 1.00 43.94 411 ASP A N 1
ATOM 3389 C CA . ASP A 1 411 ? 4.578 -18.603 -1.339 1.00 43.94 411 ASP A CA 1
ATOM 3390 C C . ASP A 1 411 ? 3.383 -18.494 -2.307 1.00 43.94 411 ASP A C 1
ATOM 3392 O O . ASP A 1 411 ? 3.467 -17.938 -3.409 1.00 43.94 411 ASP A O 1
ATOM 3396 N N . ARG A 1 412 ? 2.211 -18.986 -1.869 1.00 41.34 412 ARG A N 1
ATOM 3397 C CA . ARG A 1 412 ? 0.949 -18.941 -2.641 1.00 41.34 412 ARG A CA 1
ATOM 3398 C C . ARG A 1 412 ? 0.524 -17.514 -3.026 1.00 41.34 412 ARG A C 1
ATOM 3400 O O . ARG A 1 412 ? -0.195 -17.348 -4.017 1.00 41.34 412 ARG A O 1
ATOM 3407 N N . ALA A 1 413 ? 0.992 -16.477 -2.321 1.00 43.38 413 ALA A N 1
ATOM 3408 C CA . ALA A 1 413 ? 0.694 -15.081 -2.649 1.00 43.38 413 ALA A CA 1
ATOM 3409 C C . ALA A 1 413 ? 1.414 -14.583 -3.921 1.00 43.38 413 ALA A C 1
ATOM 3411 O O . ALA A 1 413 ? 1.049 -13.542 -4.470 1.00 43.38 413 ALA A O 1
ATOM 3412 N N . GLN A 1 414 ? 2.402 -15.324 -4.441 1.00 48.00 414 GLN A N 1
ATOM 3413 C CA . GLN A 1 414 ? 3.229 -14.904 -5.583 1.00 48.00 414 GLN A CA 1
ATOM 3414 C C . GLN A 1 414 ? 2.842 -15.539 -6.925 1.00 48.00 414 GLN A C 1
ATOM 3416 O O . GLN A 1 414 ? 3.544 -15.373 -7.924 1.00 48.00 414 GLN A O 1
ATOM 3421 N N . THR A 1 415 ? 1.673 -16.177 -7.002 1.00 46.16 415 THR A N 1
ATOM 3422 C CA . THR A 1 415 ? 1.173 -16.886 -8.194 1.00 46.16 415 THR A CA 1
ATOM 3423 C C . THR A 1 415 ? 1.197 -16.041 -9.487 1.00 46.16 415 THR A C 1
ATOM 3425 O O . THR A 1 415 ? 1.591 -16.531 -10.543 1.00 46.16 415 THR A O 1
ATOM 3428 N N . ARG A 1 416 ? 0.861 -14.740 -9.441 1.00 48.91 416 ARG A N 1
ATOM 3429 C CA . ARG A 1 416 ? 0.960 -13.851 -10.626 1.00 48.91 416 ARG A CA 1
ATOM 3430 C C . ARG A 1 416 ? 2.406 -13.603 -11.071 1.00 48.91 416 ARG A C 1
ATOM 3432 O O . ARG A 1 416 ? 2.684 -13.592 -12.269 1.00 48.91 416 ARG A O 1
ATOM 3439 N N . ARG A 1 417 ? 3.332 -13.436 -10.120 1.00 50.28 417 ARG A N 1
ATOM 3440 C CA . ARG A 1 417 ? 4.769 -13.284 -10.409 1.00 50.28 417 ARG A CA 1
ATOM 3441 C C . ARG A 1 417 ? 5.336 -14.562 -11.014 1.00 50.28 417 ARG A C 1
ATOM 3443 O O . ARG A 1 417 ? 6.112 -14.478 -11.957 1.00 50.28 417 ARG A O 1
ATOM 3450 N N . PHE A 1 418 ? 4.887 -15.719 -10.532 1.00 53.78 418 PHE A N 1
ATOM 3451 C CA . PHE A 1 418 ? 5.231 -17.024 -11.088 1.00 53.78 418 PHE A CA 1
ATOM 3452 C C . PHE A 1 418 ? 4.806 -17.160 -12.563 1.00 53.78 418 PHE A C 1
ATOM 3454 O O . PHE A 1 418 ? 5.635 -17.499 -13.404 1.00 53.78 418 PHE A O 1
ATOM 3461 N N . TYR A 1 419 ? 3.567 -16.801 -12.926 1.00 53.09 419 TYR A N 1
ATOM 3462 C CA . TYR A 1 419 ? 3.124 -16.843 -14.330 1.00 53.09 419 TYR A CA 1
ATOM 3463 C C . TYR A 1 419 ? 3.870 -15.854 -15.241 1.00 53.09 419 TYR A C 1
ATOM 3465 O O . TYR A 1 419 ? 4.265 -16.214 -16.349 1.00 53.09 419 TYR A O 1
ATOM 3473 N N . SER A 1 420 ? 4.124 -14.631 -14.767 1.00 54.97 420 SER A N 1
ATOM 3474 C CA . SER A 1 420 ? 4.937 -13.624 -15.473 1.00 54.97 420 SER A CA 1
ATOM 3475 C C . SER A 1 420 ? 6.384 -14.095 -15.703 1.00 54.97 420 SER A C 1
ATOM 3477 O O . SER A 1 420 ? 6.991 -13.820 -16.746 1.00 54.97 420 SER A O 1
ATOM 3479 N N . LEU A 1 421 ? 6.934 -14.844 -14.747 1.00 60.38 421 LEU A N 1
ATOM 3480 C CA . LEU A 1 421 ? 8.251 -15.454 -14.851 1.00 60.38 421 LEU A CA 1
ATOM 3481 C C . LEU A 1 421 ? 8.275 -16.587 -15.887 1.00 60.38 421 LEU A C 1
ATOM 3483 O O . LEU A 1 421 ? 9.172 -16.616 -16.728 1.00 60.38 421 LEU A O 1
ATOM 3487 N N . LEU A 1 422 ? 7.273 -17.472 -15.870 1.00 59.34 422 LEU A N 1
ATOM 3488 C CA . LEU A 1 422 ? 7.117 -18.534 -16.868 1.00 59.34 422 LEU A CA 1
ATOM 3489 C C . LEU A 1 422 ? 7.002 -17.972 -18.288 1.00 59.34 422 LEU A C 1
ATOM 3491 O O . LEU A 1 422 ? 7.601 -18.513 -19.212 1.00 59.34 422 LEU A O 1
ATOM 3495 N N . ASP A 1 423 ? 6.271 -16.874 -18.464 1.00 55.50 423 ASP A N 1
ATOM 3496 C CA . ASP A 1 423 ? 6.143 -16.211 -19.762 1.00 55.50 423 ASP A CA 1
ATOM 3497 C C . ASP A 1 423 ? 7.473 -15.617 -20.251 1.00 55.50 423 ASP A C 1
ATOM 3499 O O . ASP A 1 423 ? 7.814 -15.713 -21.425 1.00 55.50 423 ASP A O 1
ATOM 3503 N N . SER A 1 424 ? 8.279 -15.071 -19.335 1.00 58.19 424 SER A N 1
ATOM 3504 C CA . SER A 1 424 ? 9.623 -14.578 -19.664 1.00 58.19 424 SER A CA 1
ATOM 3505 C C . SER A 1 424 ? 10.557 -15.733 -20.051 1.00 58.19 424 SER A C 1
ATOM 3507 O O . SER A 1 424 ? 11.325 -15.609 -20.999 1.00 58.19 424 SER A O 1
ATOM 3509 N N . LEU A 1 425 ? 10.449 -16.876 -19.365 1.00 59.91 425 LEU A N 1
ATOM 3510 C CA . LEU A 1 425 ? 11.219 -18.096 -19.626 1.00 59.91 425 LEU A CA 1
ATOM 3511 C C . LEU A 1 425 ? 10.911 -18.761 -20.968 1.00 59.91 425 LEU A C 1
ATOM 3513 O O . LEU A 1 425 ? 11.826 -19.314 -21.579 1.00 59.91 425 LEU A O 1
ATOM 3517 N N . LYS A 1 426 ? 9.662 -18.689 -21.449 1.00 58.34 426 LYS A N 1
ATOM 3518 C CA . LYS A 1 426 ? 9.288 -19.204 -22.780 1.00 58.34 426 LYS A CA 1
ATOM 3519 C C . LYS A 1 426 ? 10.143 -18.604 -23.898 1.00 58.34 426 LYS A C 1
ATOM 3521 O O . LYS A 1 426 ? 10.420 -19.291 -24.871 1.00 58.34 426 LYS A O 1
ATOM 3526 N N . ASN A 1 427 ? 10.609 -17.367 -23.729 1.00 54.66 427 ASN A N 1
ATOM 3527 C CA . ASN A 1 427 ? 11.476 -16.695 -24.699 1.00 54.66 427 ASN A CA 1
ATOM 3528 C C . ASN A 1 427 ? 12.953 -17.138 -24.614 1.00 54.66 427 ASN A C 1
ATOM 3530 O O . ASN A 1 427 ? 13.731 -16.813 -25.507 1.00 54.66 427 ASN A O 1
ATOM 3534 N N . PHE A 1 428 ? 13.354 -17.850 -23.551 1.00 52.38 428 PHE A N 1
ATOM 3535 C CA . PHE A 1 428 ? 14.739 -18.278 -23.303 1.00 52.38 428 PHE A CA 1
ATOM 3536 C C . PHE A 1 428 ? 14.997 -19.762 -23.575 1.00 52.38 428 PHE A C 1
ATOM 3538 O O . PHE A 1 428 ? 16.147 -20.134 -23.800 1.00 52.38 428 PHE A O 1
ATOM 3545 N N . VAL A 1 429 ? 13.974 -20.620 -23.529 1.00 50.28 429 VAL A N 1
ATOM 3546 C CA . VAL A 1 429 ? 14.176 -22.076 -23.522 1.00 50.28 429 VAL A CA 1
ATOM 3547 C C . VAL A 1 429 ? 13.240 -22.767 -24.513 1.00 50.28 429 VAL A C 1
ATOM 3549 O O . VAL A 1 429 ? 12.040 -22.504 -24.529 1.00 50.28 429 VAL A O 1
ATOM 3552 N N . GLN A 1 430 ? 13.767 -23.708 -25.307 1.00 51.09 430 GLN A N 1
ATOM 3553 C CA . GLN A 1 430 ? 12.923 -24.663 -26.031 1.00 51.09 430 GLN A CA 1
ATOM 3554 C C . GLN A 1 430 ? 12.063 -25.433 -25.020 1.00 51.09 430 GLN A C 1
ATOM 3556 O O . GLN A 1 430 ? 12.574 -25.930 -24.015 1.00 51.09 430 GLN A O 1
ATOM 3561 N N . HIS A 1 431 ? 10.767 -25.568 -25.307 1.00 46.94 431 HIS A N 1
ATOM 3562 C CA . HIS A 1 431 ? 9.772 -26.232 -24.454 1.00 46.94 431 HIS A CA 1
ATOM 3563 C C . HIS A 1 431 ? 10.220 -27.613 -23.913 1.00 46.94 431 HIS A C 1
ATOM 3565 O O . HIS A 1 431 ? 9.755 -28.031 -22.853 1.00 46.94 431 HIS A O 1
ATOM 3571 N N . ASP A 1 432 ? 11.147 -28.294 -24.594 1.00 43.16 432 ASP A N 1
ATOM 3572 C CA . ASP A 1 432 ? 11.646 -29.627 -24.246 1.00 43.16 432 ASP A CA 1
ATOM 3573 C C . ASP A 1 432 ? 12.741 -29.654 -23.160 1.00 43.16 432 ASP A C 1
ATOM 3575 O O . ASP A 1 432 ? 12.798 -30.622 -22.403 1.00 43.16 432 ASP A O 1
ATOM 3579 N N . GLN A 1 433 ? 13.554 -28.598 -23.000 1.00 46.31 433 GLN A N 1
ATOM 3580 C CA . GLN A 1 433 ? 14.618 -28.546 -21.975 1.00 46.31 433 GLN A CA 1
ATOM 3581 C C . GLN A 1 433 ? 14.089 -28.163 -20.582 1.00 46.31 433 GLN A C 1
ATOM 3583 O O . GLN A 1 433 ? 14.516 -28.711 -19.571 1.00 46.31 433 GLN A O 1
ATOM 3588 N N . VAL A 1 434 ? 13.094 -27.270 -20.501 1.00 47.28 434 VAL A N 1
ATOM 3589 C CA . VAL A 1 434 ? 12.400 -26.993 -19.223 1.00 47.28 434 VAL A CA 1
ATOM 3590 C C . VAL A 1 434 ? 11.627 -28.229 -18.765 1.00 47.28 434 VAL A C 1
ATOM 3592 O O . VAL A 1 434 ? 11.596 -28.551 -17.580 1.00 47.28 434 VAL A O 1
ATOM 3595 N N . LYS A 1 435 ? 11.032 -28.958 -19.717 1.00 44.69 435 LYS A N 1
ATOM 3596 C CA . LYS A 1 435 ? 10.299 -30.196 -19.457 1.00 44.69 435 LYS A CA 1
ATOM 3597 C C . LYS A 1 435 ? 11.232 -31.314 -18.985 1.00 44.69 435 LYS A C 1
ATOM 3599 O O . LYS A 1 435 ? 10.867 -32.014 -18.047 1.00 44.69 435 LYS A O 1
ATOM 3604 N N . SER A 1 436 ? 12.434 -31.467 -19.551 1.00 44.38 436 SER A N 1
ATOM 3605 C CA . SER A 1 436 ? 13.407 -32.465 -19.080 1.00 44.38 436 SER A CA 1
ATOM 3606 C C . SER A 1 436 ? 13.913 -32.185 -17.664 1.00 44.38 436 SER A C 1
ATOM 3608 O O . SER A 1 436 ? 14.040 -33.120 -16.874 1.00 44.38 436 SER A O 1
ATOM 3610 N N . GLU A 1 437 ? 14.133 -30.920 -17.307 1.00 49.47 437 GLU A N 1
ATOM 3611 C CA . GLU A 1 437 ? 14.643 -30.539 -15.987 1.00 49.47 437 GLU A CA 1
ATOM 3612 C C . GLU A 1 437 ? 13.536 -30.569 -14.916 1.00 49.47 437 GLU A C 1
ATOM 3614 O O . GLU A 1 437 ? 13.777 -31.075 -13.818 1.00 49.47 437 GLU A O 1
ATOM 3619 N N . LEU A 1 438 ? 12.298 -30.175 -15.251 1.00 45.50 438 LEU A N 1
ATOM 3620 C CA . LEU A 1 438 ? 11.121 -30.374 -14.387 1.00 45.50 438 LEU A CA 1
ATOM 3621 C C . LEU A 1 438 ? 10.815 -31.865 -14.161 1.00 45.50 438 LEU A C 1
ATOM 3623 O O . LEU A 1 438 ? 10.514 -32.266 -13.038 1.00 45.50 438 LEU A O 1
ATOM 3627 N N . ILE A 1 439 ? 10.933 -32.706 -15.198 1.00 44.31 439 ILE A N 1
ATOM 3628 C CA . ILE A 1 439 ? 10.741 -34.164 -15.086 1.00 44.31 439 ILE A CA 1
ATOM 3629 C C . ILE A 1 439 ? 11.855 -34.808 -14.248 1.00 44.31 439 ILE A C 1
ATOM 3631 O O . ILE A 1 439 ? 11.574 -35.715 -13.465 1.00 44.31 439 ILE A O 1
ATOM 3635 N N . LYS A 1 440 ? 13.111 -34.354 -14.364 1.00 45.66 440 LYS A N 1
ATOM 3636 C CA . LYS A 1 440 ? 14.208 -34.828 -13.500 1.00 45.66 440 LYS A CA 1
ATOM 3637 C C . LYS A 1 440 ? 13.968 -34.486 -12.030 1.00 45.66 440 LYS A C 1
ATOM 3639 O O . LYS A 1 440 ? 14.260 -35.315 -11.177 1.00 45.66 440 LYS A O 1
ATOM 3644 N N . GLN A 1 441 ? 13.410 -33.314 -11.732 1.00 47.75 441 GLN A N 1
ATOM 3645 C CA . GLN A 1 441 ? 13.122 -32.906 -10.355 1.00 47.75 441 GLN A CA 1
ATOM 3646 C C . GLN A 1 441 ? 11.894 -33.611 -9.768 1.00 47.75 441 GLN A C 1
ATOM 3648 O O . GLN A 1 441 ? 11.964 -34.062 -8.631 1.00 47.75 441 GLN A O 1
ATOM 3653 N N . GLN A 1 442 ? 10.827 -33.831 -10.549 1.00 40.31 442 GLN A N 1
ATOM 3654 C CA . GLN A 1 442 ? 9.689 -34.663 -10.120 1.00 40.31 442 GLN A CA 1
ATOM 3655 C C . GLN A 1 442 ? 10.080 -36.127 -9.873 1.00 40.31 442 GLN A C 1
ATOM 3657 O O . GLN A 1 442 ? 9.488 -36.792 -9.029 1.00 40.31 442 GLN A O 1
ATOM 3662 N N . LYS A 1 443 ? 11.093 -36.634 -10.587 1.00 41.41 443 LYS A N 1
ATOM 3663 C CA . LYS A 1 443 ? 11.668 -37.965 -10.342 1.00 41.41 443 LYS A CA 1
ATOM 3664 C C . LYS A 1 443 ? 12.695 -37.994 -9.205 1.00 41.41 443 LYS A C 1
ATOM 3666 O O . LYS A 1 443 ? 12.986 -39.073 -8.707 1.00 41.41 443 LYS A O 1
ATOM 3671 N N . GLY A 1 444 ? 13.234 -36.844 -8.795 1.00 40.88 444 GLY A N 1
ATOM 3672 C CA . GLY A 1 444 ? 14.177 -36.715 -7.679 1.00 40.88 444 GLY A CA 1
ATOM 3673 C C . GLY A 1 444 ? 13.517 -36.467 -6.317 1.00 40.88 444 GLY A C 1
ATOM 3674 O O . GLY A 1 444 ? 14.165 -36.665 -5.296 1.00 40.88 444 GLY A O 1
ATOM 3675 N N . SER A 1 445 ? 12.244 -36.057 -6.291 1.00 37.28 445 SER A N 1
ATOM 3676 C CA . SER A 1 445 ? 11.434 -35.878 -5.075 1.00 37.28 445 SER A CA 1
ATOM 3677 C C . SER A 1 445 ? 10.444 -37.020 -4.812 1.00 37.28 445 SER A C 1
ATOM 3679 O O . SER A 1 445 ? 9.659 -36.950 -3.867 1.00 37.28 445 SER A O 1
ATOM 3681 N N . GLY A 1 446 ? 10.481 -38.083 -5.621 1.00 33.72 446 GLY A N 1
ATOM 3682 C CA . GLY A 1 446 ? 9.755 -39.314 -5.338 1.00 33.72 446 GLY A CA 1
ATOM 3683 C C . GLY A 1 446 ? 10.424 -40.057 -4.189 1.00 33.72 446 GLY A C 1
ATOM 3684 O O . GLY A 1 446 ? 11.510 -40.608 -4.365 1.00 33.72 446 GLY A O 1
ATOM 3685 N N . HIS A 1 447 ? 9.772 -40.071 -3.025 1.00 32.00 447 HIS A N 1
ATOM 3686 C CA . HIS A 1 447 ? 9.979 -41.117 -2.034 1.00 32.00 447 HIS A CA 1
ATOM 3687 C C . HIS A 1 447 ? 9.999 -42.473 -2.743 1.00 32.00 447 HIS A C 1
ATOM 3689 O O . HIS A 1 447 ? 9.055 -42.844 -3.440 1.00 32.00 447 HIS A O 1
ATOM 3695 N N . VAL A 1 448 ? 11.115 -43.178 -2.574 1.00 30.31 448 VAL A N 1
ATOM 3696 C CA . VAL A 1 448 ? 11.172 -44.625 -2.727 1.00 30.31 448 VAL A CA 1
ATOM 3697 C C . VAL A 1 448 ? 10.373 -45.179 -1.553 1.00 30.31 448 VAL A C 1
ATOM 3699 O O . VAL A 1 448 ? 10.911 -45.333 -0.463 1.00 30.31 448 VAL A O 1
ATOM 3702 N N . ASP A 1 449 ? 9.076 -45.374 -1.769 1.00 31.03 449 ASP A N 1
ATOM 3703 C CA . ASP A 1 449 ? 8.317 -46.392 -1.052 1.00 31.03 449 ASP A CA 1
ATOM 3704 C C . ASP A 1 449 ? 8.473 -47.694 -1.846 1.00 31.03 449 ASP A C 1
ATOM 3706 O O . ASP A 1 449 ? 7.696 -47.980 -2.756 1.00 31.03 449 ASP A O 1
ATOM 3710 N N . GLU A 1 450 ? 9.537 -48.429 -1.523 1.00 31.95 450 GLU A N 1
ATOM 3711 C CA . GLU A 1 450 ? 9.520 -49.887 -1.341 1.00 31.95 450 GLU A CA 1
ATOM 3712 C C . GLU A 1 450 ? 10.369 -50.235 -0.115 1.00 31.95 450 GLU A C 1
ATOM 3714 O O . GLU A 1 450 ? 11.532 -49.765 -0.045 1.00 31.95 450 GLU A O 1
#

Sequence (450 aa):
MSKNSIEEHLTTIRQHGLSLSVEQLKTSFDFFVTELKTIDNFETRSSLIDQMISPLISLSFNDKRLAEVELIQHEFFLILRDQILIEHLRRRHIEGNLTGKILLNASNLFMNLYHNITDTNAAECKHLLLHYLLIDELVQCLNELNHSDKHMNDPYLLRSISFLLTALKHLHAKQVINDEYSLLKPLFSAIAQCLTSLNTIAMIRNLKQNFTQHLDYRNILFLDTMPWYAQWYSDYSDLEIFLQVLRMLLKEFTDWFTSCSPDSYRHCGPKIGSMLRHLTYFLVRPIESDNLKIFSEGFYDDYCRLLSHWILFLSSTLSFPLDETNTSAIRTILQMLYNFTLHLNVLNYMKTIPTLIPMLLQITEVVHIEIQMNAYRCLGKLMREDDIKKMANPSKIACVYIDFINRTIDDRAQTRRFYSLLDSLKNFVQHDQVKSELIKQQKGSGHVDE